Protein AF-0000000072801717 (afdb_homodimer)

Foldseek 3Di:
DDPVVVVVVVVVVCCVVCVVVVVVVVVVVVVCVVCVVVVVLVQLLQAPFDQPDPPRPDGHCVLVVVCVPDPLLVVQAVLLVVLLVVLLVVLLVVLQVVLLCLQPDDDDQSVVVLCVLQVCVVPDLLVVLVVLLVVCVVVVNAAASVSLSVLLSSVLNNQLNVQQNVLSNPDDCVQLVVCVVVPDDPVRSCVPPVCLSSVLSSLVSSLSSSLCSSQDDNNNVRRRHPPRHHLNRVLVVCVVPPDTSSSSVSVVVSVVVSVVVSVVSVVVSVVSVVVSVD/DDPVVVVVVVVVVCCVVCVVVVVVVVVVVVVCVVCVVVVVLLQLLQAPFDQPDPPRPDGHCVLVVVCVPDPLLVVQAVLLVVLLVLLLVVLLVVLQVVLLCLQPDDDDQSVVVLCVLQVCVVPDLLVVLVVLLVVCVVVVNAAASVSLSVLLSSVLNNQLNVQQNVLSNPDDCVQLVVCVVVPDDDVRSCVPPVCLSSVLSSLVSSLSSSLCSSQDDNNCVRRRHPPRHHLNRVLVVCVVPPDTSSSSVSVVVSVVVSVVVSVVSVVVSVVSVVVSVD

Sequence (556 aa):
MSALGSAFGWLERFCHNYGPKIGRSTIVIVLLALWLPIVLVVVMSFAADGVLSFPPDNLTLEWYFVFLENDAAISSVFTTMKVSLVATPITVALATMLSYGVSRYDFRGKSAIQGLVTLPIIVPLIVVGVALALFFGMINVGGGFWSVVAAHVVRTIPFAALIILPTFMTFDRSLEEASKDLGANELETFWNVTLPNIMPAIVAGGILAFTVSFNEFIYTYFVRGTGMETMPIYLWSRIQHNVTPEVNVLSVVFLVVAILLVLVAVLLTNISRLTMRSMSALGSAFGWLERFCHNYGPKIGRSTIVIVLLALWLPIVLVVVMSFAADGVLSFPPDNLTLEWYFVFLENDAAISSVFTTMKVSLVATPITVALATMLSYGVSRYDFRGKSAIQGLVTLPIIVPLIVVGVALALFFGMINVGGGFWSVVAAHVVRTIPFAALIILPTFMTFDRSLEEASKDLGANELETFWNVTLPNIMPAIVAGGILAFTVSFNEFIYTYFVRGTGMETMPIYLWSRIQHNVTPEVNVLSVVFLVVAILLVLVAVLLTNISRLTMRS

Solvent-accessible surface area (backbone atoms only — not comparable to full-atom values): 27837 Å² total; per-residue (Å²): 136,54,74,70,52,53,55,52,43,52,52,31,52,49,37,50,77,28,36,67,56,48,15,51,49,41,41,52,50,50,49,43,62,63,42,46,28,52,49,48,34,54,58,43,30,26,22,63,56,52,75,57,52,70,74,54,88,40,80,39,62,62,42,54,52,51,48,75,70,27,64,68,60,52,48,9,49,51,45,28,50,50,42,19,63,54,23,22,60,53,23,41,52,51,23,47,43,29,23,48,30,54,55,68,46,87,55,97,49,52,69,55,52,54,47,62,51,45,47,61,75,63,46,40,55,65,45,50,16,53,11,44,33,35,44,32,50,57,72,67,49,67,47,27,74,64,44,28,28,50,46,38,25,56,65,23,26,35,58,18,28,65,44,33,28,57,52,49,63,66,50,69,60,64,58,46,50,50,36,39,71,74,65,42,50,63,39,53,26,37,65,69,46,48,45,64,70,44,38,68,35,49,52,52,14,29,51,52,19,26,53,52,37,56,51,50,40,60,49,40,69,50,27,16,48,86,91,56,43,33,42,59,50,46,54,50,52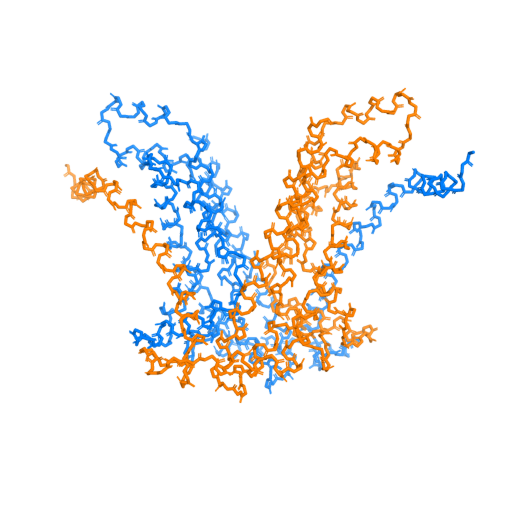,34,63,75,74,55,77,45,34,43,56,31,31,52,36,45,51,52,39,50,52,42,51,51,52,52,51,51,52,49,50,54,47,54,49,46,54,57,55,65,76,99,136,55,74,70,52,52,54,50,44,52,51,29,53,50,36,49,76,29,37,68,56,48,16,51,49,42,42,51,51,52,49,43,63,62,42,45,27,51,50,48,36,52,58,42,30,27,21,63,57,53,75,59,52,71,74,55,87,41,79,39,62,62,44,54,53,51,48,76,70,29,63,67,61,53,47,10,49,52,44,29,50,51,43,21,64,55,20,22,60,54,22,41,52,50,24,48,43,28,24,48,30,54,57,69,47,89,55,97,52,50,69,54,50,56,47,62,51,44,47,62,76,63,47,40,55,64,44,50,17,53,12,45,35,34,44,32,49,56,71,68,48,68,50,28,73,64,44,31,28,50,47,39,25,54,66,24,27,35,58,17,28,65,44,33,28,58,52,48,63,67,49,70,59,63,59,45,49,50,36,40,72,75,66,40,51,62,40,55,26,36,63,71,47,49,44,64,72,44,39,68,37,47,50,54,14,30,50,53,20,26,54,53,38,57,52,50,41,59,50,41,69,49,27,17,46,85,89,56,43,36,42,59,50,46,54,49,51,35,63,75,74,54,76,46,34,43,58,30,31,52,35,44,51,53,41,52,53,43,52,51,51,52,50,52,52,48,52,54,47,54,49,45,53,56,57,65,78,99

Nearest PDB structures (foldseek):
  8y5f-assembly1_C  TM=9.136E-01  e=8.996E-13  Escherichia coli
  7cad-assembly1_B  TM=8.361E-01  e=2.918E-09  Mycolicibacterium smegmatis MC2 155
  8ja7-assembly1_B  TM=8.325E-01  e=5.519E-08  Mycobacterium tuberculosis H37Rv
  8hpn-assembly1_B  TM=7.773E-01  e=2.771E-08  Mycolicibacterium smegmatis MC2 155
  8zx1-assembly1_B  TM=7.682E-01  e=9.578E-08  Escherichia coli

Secondary structure (DSSP, 8-state):
--HHHHHHHHHHHHHHHHHHHHHHHHHHHHHHHHHHHHHHHHHHTTBSS-SS-SS-SSB-SHHHHHHHT-HHHHHHHHHHHHHHHHHHHHHHHHHHHHHHHHHHS--TTHHHHHHHHHGGGTS-HHHHHHHHHHHHHHTTPPSSHHHHHHHHHHHHHHHHHHHHHHHHHHS-HHHHHHHHHTT--HHHHIIIIIHHHHHHHHHHHHHHHHHHHHT--HHHHHHS-SS---HHHHHHHHHHH---THHHHHHHHHHHHHHHHHHHHHHHHHHHHHHH--/--HHHHHHHHHHHHHHHHHHHHHHHHHHHHHHHHHHHHHHHHHHTTBSS-SS-SS-SSB-SHHHHHHHT-HHHHHHHHHHHHHHHHHHHHHHHHHHHHHHHHHH---TTHHHHHHHHHGGGTS-HHHHHHHHHHHHHHTTPPSSHHHHHHHHHHHHHHHHHHHHHHHHHHS-HHHHHHHHHTT--HHHHIIIIIHHHHHHHHHHHHHHHHHHHHT--HHHHHHS-SS---HHHHHHHHHHH---THHHHHHHHHHHHHHHHHHHHHHHHHHHHHHH--

Organism: NCBI:txid2691917

Structure (mmCIF, N/CA/C/O backbone):
data_AF-0000000072801717-model_v1
#
loop_
_entity.id
_entity.type
_entity.pdbx_description
1 polymer 'ABC transporter permease subunit'
#
loop_
_atom_site.group_PDB
_atom_site.id
_atom_site.type_symbol
_atom_site.label_atom_id
_atom_site.label_alt_id
_atom_site.label_comp_id
_atom_site.label_asym_id
_atom_site.label_entity_id
_atom_site.label_seq_id
_atom_site.pdbx_PDB_ins_code
_atom_site.Cartn_x
_atom_site.Cartn_y
_atom_site.Cartn_z
_atom_site.occupancy
_atom_site.B_iso_or_equiv
_atom_site.auth_seq_id
_atom_site.auth_comp_id
_atom_site.auth_asym_id
_atom_site.auth_atom_id
_atom_site.pdbx_PDB_model_num
ATOM 1 N N . MET A 1 1 ? -46.812 15.188 7.238 1 34.12 1 MET A N 1
ATOM 2 C CA . MET A 1 1 ? -45.719 14.766 8.094 1 34.12 1 MET A CA 1
ATOM 3 C C . MET A 1 1 ? -45.156 13.414 7.641 1 34.12 1 MET A C 1
ATOM 5 O O . MET A 1 1 ? -45.781 12.375 7.906 1 34.12 1 MET A O 1
ATOM 9 N N . SER A 1 2 ? -44.469 13.289 6.484 1 40.69 2 SER A N 1
ATOM 10 C CA . SER A 1 2 ? -44.375 12.219 5.496 1 40.69 2 SER A CA 1
ATOM 11 C C . SER A 1 2 ? -43.656 11.008 6.055 1 40.69 2 SER A C 1
ATOM 13 O O . SER A 1 2 ? -42.906 11.117 7.031 1 40.69 2 SER A O 1
ATOM 15 N N . ALA A 1 3 ? -44.062 9.852 5.645 1 46.34 3 ALA A N 1
ATOM 16 C CA . ALA A 1 3 ? -43.5 8.516 5.883 1 46.34 3 ALA A CA 1
ATOM 17 C C . ALA A 1 3 ? -42 8.547 5.977 1 46.34 3 ALA A C 1
ATOM 19 O O . ALA A 1 3 ? -41.375 7.754 6.703 1 46.34 3 ALA A O 1
ATOM 20 N N . LEU A 1 4 ? -41.312 9.305 5.184 1 44.62 4 LEU A N 1
ATOM 21 C CA . LEU A 1 4 ? -39.875 9.523 5.242 1 44.62 4 LEU A CA 1
ATOM 22 C C . LEU A 1 4 ? -39.469 10.141 6.578 1 44.62 4 LEU A C 1
ATOM 24 O O . LEU A 1 4 ? -38.375 9.898 7.07 1 44.62 4 LEU A O 1
ATOM 28 N N . GLY A 1 5 ? -40.375 10.852 7.152 1 45.59 5 GLY A N 1
ATOM 29 C CA . GLY A 1 5 ? -40.219 11.461 8.469 1 45.59 5 GLY A CA 1
ATOM 30 C C . GLY A 1 5 ? -40.125 10.438 9.586 1 45.59 5 GLY A C 1
ATOM 31 O O . GLY A 1 5 ? -39.312 10.602 10.516 1 45.59 5 GLY A O 1
ATOM 32 N N . SER A 1 6 ? -41 9.477 9.531 1 50.31 6 SER A N 1
ATOM 33 C CA . SER A 1 6 ? -41.062 8.461 10.578 1 50.31 6 SER A CA 1
ATOM 34 C C . SER A 1 6 ? -39.812 7.574 10.547 1 50.31 6 SER A C 1
ATOM 36 O O . SER A 1 6 ? -39.281 7.18 11.594 1 50.31 6 SER A O 1
ATOM 38 N N . ALA A 1 7 ? -39.406 7.184 9.344 1 48.84 7 ALA A N 1
ATOM 39 C CA . ALA A 1 7 ? -38.25 6.324 9.211 1 48.84 7 ALA A CA 1
ATOM 40 C C . ALA A 1 7 ? -37 7.02 9.742 1 48.84 7 ALA A C 1
ATOM 42 O O . ALA A 1 7 ? -36.156 6.395 10.398 1 48.84 7 ALA A O 1
ATOM 43 N N . PHE A 1 8 ? -36.906 8.289 9.391 1 50.28 8 PHE A N 1
ATOM 44 C CA . PHE A 1 8 ? -35.812 9.07 9.961 1 50.28 8 PHE A CA 1
ATOM 45 C C . PHE A 1 8 ? -35.969 9.188 11.477 1 50.28 8 PHE A C 1
ATOM 47 O O . PHE A 1 8 ? -34.969 9.25 12.195 1 50.28 8 PHE A O 1
ATOM 54 N N . GLY A 1 9 ? -37.25 9.219 11.875 1 49.41 9 GLY A N 1
ATOM 55 C CA . GLY A 1 9 ? -37.469 9.258 13.305 1 49.41 9 GLY A CA 1
ATOM 56 C C . GLY A 1 9 ? -37 8.008 14.023 1 49.41 9 GLY A C 1
ATOM 57 O O . GLY A 1 9 ? -36.406 8.102 15.102 1 49.41 9 GLY A O 1
ATOM 58 N N . TRP A 1 10 ? -37.375 6.84 13.477 1 49 10 TRP A N 1
ATOM 59 C CA . TRP A 1 10 ? -36.906 5.586 14.055 1 49 10 TRP A CA 1
ATOM 60 C C . TRP A 1 10 ? -35.375 5.5 14 1 49 10 TRP A C 1
ATOM 62 O O . TRP A 1 10 ? -34.75 5.062 14.961 1 49 10 TRP A O 1
ATOM 72 N N . LEU A 1 11 ? -34.844 5.801 12.922 1 51.5 11 LEU A N 1
ATOM 73 C CA . LEU A 1 11 ? -33.375 5.828 12.812 1 51.5 11 LEU A CA 1
ATOM 74 C C . LEU A 1 11 ? -32.781 6.816 13.805 1 51.5 11 LEU A C 1
ATOM 76 O O . LEU A 1 11 ? -31.734 6.551 14.383 1 51.5 11 LEU A O 1
ATOM 80 N N . GLU A 1 12 ? -33.562 7.863 13.93 1 50.06 12 GLU A N 1
ATOM 81 C CA . GLU A 1 12 ? -33.156 8.867 14.914 1 50.06 12 GLU A CA 1
ATOM 82 C C . GLU A 1 12 ? -33.156 8.289 16.328 1 50.06 12 GLU A C 1
ATOM 84 O O . GLU A 1 12 ? -32.219 8.523 17.094 1 50.06 12 GLU A O 1
ATOM 89 N N . ARG A 1 13 ? -34.312 7.777 16.766 1 51.09 13 ARG A N 1
ATOM 90 C CA . ARG A 1 13 ? -34.375 7.172 18.094 1 51.09 13 ARG A CA 1
ATOM 91 C C . ARG A 1 13 ? -33.344 6.082 18.25 1 51.09 13 ARG A C 1
ATOM 93 O O . ARG A 1 13 ? -32.75 5.93 19.328 1 51.09 13 ARG A O 1
ATOM 100 N N . PHE A 1 14 ? -33.219 5.27 17.281 1 47.91 14 PHE A N 1
ATOM 101 C CA . PHE A 1 14 ? -32.219 4.207 17.328 1 47.91 14 PHE A CA 1
ATOM 102 C C . PHE A 1 14 ? -30.812 4.789 17.453 1 47.91 14 PHE A C 1
ATOM 104 O O . PHE A 1 14 ? -30 4.297 18.234 1 47.91 14 PHE A O 1
ATOM 111 N N . CYS A 1 15 ? -30.516 5.789 16.719 1 51.66 15 CYS A N 1
ATOM 112 C CA . CYS A 1 15 ? -29.219 6.461 16.766 1 51.66 15 CYS A CA 1
ATOM 113 C C . CYS A 1 15 ? -29.047 7.238 18.062 1 51.66 15 CYS A C 1
ATOM 115 O O . CYS A 1 15 ? -27.953 7.293 18.609 1 51.66 15 CYS A O 1
ATOM 117 N N . HIS A 1 16 ? -30.141 7.898 18.547 1 50.97 16 HIS A N 1
ATOM 118 C CA . HIS A 1 16 ? -30.109 8.625 19.812 1 50.97 16 HIS A CA 1
ATOM 119 C C . HIS A 1 16 ? -29.75 7.707 20.969 1 50.97 16 HIS A C 1
ATOM 121 O O . HIS A 1 16 ? -28.922 8.062 21.812 1 50.97 16 HIS A O 1
ATOM 127 N N . ASN A 1 17 ? -30.547 6.719 21.141 1 52.59 17 ASN A N 1
ATOM 128 C CA . ASN A 1 17 ? -30.375 5.844 22.297 1 52.59 17 ASN A CA 1
ATOM 129 C C . ASN A 1 17 ? -29.219 4.875 22.094 1 52.59 17 ASN A C 1
ATOM 131 O O . ASN A 1 17 ? -28.609 4.426 23.062 1 52.59 17 ASN A O 1
ATOM 135 N N . TYR A 1 18 ? -28.859 4.789 20.812 1 58.31 18 TYR A N 1
ATOM 136 C CA . TYR A 1 18 ? -27.953 3.662 20.609 1 58.31 18 TYR A CA 1
ATOM 137 C C . TYR A 1 18 ? -26.625 4.125 20.016 1 58.31 18 TYR A C 1
ATOM 139 O O . TYR A 1 18 ? -25.781 3.305 19.641 1 58.31 18 TYR A O 1
ATOM 147 N N . GLY A 1 19 ? -26.547 5.469 19.953 1 60.59 19 GLY A N 1
ATOM 148 C CA . GLY A 1 19 ? -25.328 6.055 19.422 1 60.59 19 GLY A CA 1
ATOM 149 C C . GLY A 1 19 ? -24.062 5.492 20.047 1 60.59 19 GLY A C 1
ATOM 150 O O . GLY A 1 19 ? -23.219 4.922 19.359 1 60.59 19 GLY A O 1
ATOM 151 N N . PRO A 1 20 ? -24.12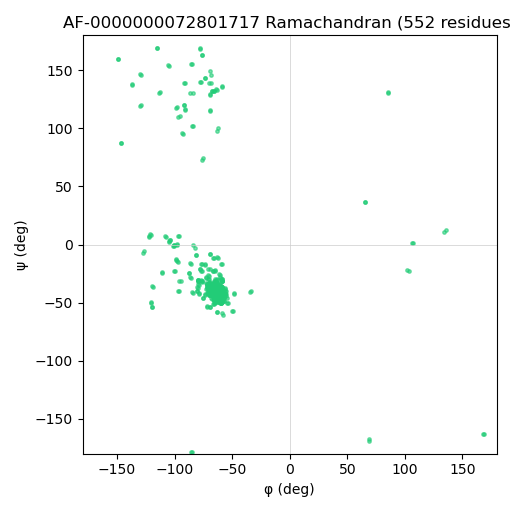5 5.672 21.359 1 65.75 20 PRO A N 1
ATOM 152 C CA . PRO A 1 20 ? -22.938 5.129 22.031 1 65.75 20 PRO A CA 1
ATOM 153 C C . PRO A 1 20 ? -22.781 3.627 21.812 1 65.75 20 PRO A C 1
ATOM 155 O O . PRO A 1 20 ? -21.656 3.133 21.688 1 65.75 20 PRO A O 1
ATOM 158 N N . LYS A 1 21 ? -23.938 2.992 21.875 1 73.25 21 LYS A N 1
ATOM 159 C CA . LYS A 1 21 ? -23.875 1.547 21.688 1 73.25 21 LYS A CA 1
ATOM 160 C C . LYS A 1 21 ? -23.422 1.198 20.266 1 73.25 21 LYS A C 1
ATOM 162 O O . LYS A 1 21 ? -22.656 0.251 20.062 1 73.25 21 LYS A O 1
ATOM 167 N N . ILE A 1 22 ? -23.812 2.031 19.359 1 76.25 22 ILE A N 1
ATOM 168 C CA . ILE A 1 22 ? -23.453 1.798 17.969 1 76.25 22 ILE A CA 1
ATOM 169 C C . ILE A 1 22 ? -21.953 2.076 17.781 1 76.25 22 ILE A C 1
ATOM 171 O O . ILE A 1 22 ? -21.266 1.313 17.109 1 76.25 22 ILE A O 1
ATOM 175 N N . GLY A 1 23 ? -21.531 3.117 18.406 1 75.12 23 GLY A N 1
ATOM 176 C CA . GLY A 1 23 ? -20.109 3.426 18.344 1 75.12 23 GLY A CA 1
ATOM 177 C C . GLY A 1 23 ? -19.25 2.344 18.953 1 75.12 23 GLY A C 1
ATOM 178 O O . GLY A 1 23 ? -18.25 1.922 18.344 1 75.12 23 GLY A O 1
ATOM 179 N N . ARG A 1 24 ? -19.656 1.951 20.062 1 80.5 24 ARG A N 1
ATOM 180 C CA . ARG A 1 24 ? -18.891 0.917 20.766 1 80.5 24 ARG A CA 1
ATOM 181 C C . ARG A 1 24 ? -18.938 -0.398 19.984 1 80.5 24 ARG A C 1
ATOM 183 O O . ARG A 1 24 ? -17.922 -1.089 19.875 1 80.5 24 ARG A O 1
ATOM 190 N N . SER A 1 25 ? -20.062 -0.687 19.484 1 86.88 25 SER A N 1
ATOM 191 C CA . SER A 1 25 ? -20.203 -1.924 18.719 1 86.88 25 SER A CA 1
ATOM 192 C C . SER A 1 25 ? -19.344 -1.894 17.469 1 86.88 25 SER A C 1
ATOM 194 O O . SER A 1 25 ? -18.734 -2.9 17.094 1 86.88 25 SER A O 1
ATOM 196 N N . THR A 1 26 ? -19.297 -0.74 16.859 1 89.5 26 THR A N 1
ATOM 197 C CA . THR A 1 26 ? -18.5 -0.612 15.648 1 89.5 26 THR A CA 1
ATOM 198 C C . THR A 1 26 ? -17.016 -0.763 15.945 1 89.5 26 THR A C 1
ATOM 200 O O . THR A 1 26 ? -16.281 -1.417 15.203 1 89.5 26 THR A O 1
ATOM 203 N N . ILE A 1 27 ? -16.641 -0.243 17.016 1 87.88 27 ILE A N 1
ATOM 204 C CA . ILE A 1 27 ? -15.242 -0.347 17.422 1 87.88 27 ILE A CA 1
ATOM 205 C C . ILE A 1 27 ? -14.883 -1.812 17.656 1 87.88 27 ILE A C 1
ATOM 207 O O . ILE A 1 27 ? -13.859 -2.289 17.156 1 87.88 27 ILE A O 1
ATOM 211 N N . VAL A 1 28 ? -15.719 -2.479 18.312 1 89.81 28 VAL A N 1
ATOM 212 C CA . VAL A 1 28 ? -15.469 -3.881 18.625 1 89.81 28 VAL A CA 1
ATOM 213 C C . VAL A 1 28 ? -15.445 -4.703 17.344 1 89.81 28 VAL A C 1
ATOM 215 O O . VAL A 1 28 ? -14.547 -5.52 17.125 1 89.81 28 VAL A O 1
ATOM 218 N N . ILE A 1 29 ? -16.344 -4.449 16.484 1 92.62 29 ILE A N 1
ATOM 219 C CA . ILE A 1 29 ? -16.453 -5.199 15.234 1 92.62 29 ILE A CA 1
ATOM 220 C C . ILE A 1 29 ? -15.227 -4.945 14.367 1 92.62 29 ILE A C 1
ATOM 222 O O . ILE A 1 29 ? -14.648 -5.883 13.82 1 92.62 29 ILE A O 1
ATOM 226 N N . VAL A 1 30 ? -14.844 -3.719 14.281 1 92.31 30 VAL A N 1
ATOM 227 C CA . VAL A 1 30 ? -13.695 -3.352 13.453 1 92.31 30 VAL A CA 1
ATOM 228 C C . VAL A 1 30 ? -12.422 -3.957 14.039 1 92.31 30 VAL A C 1
ATOM 230 O O . VAL A 1 30 ? -11.617 -4.535 13.312 1 92.31 30 VAL A O 1
ATOM 233 N N . LEU A 1 31 ? -12.297 -3.893 15.336 1 91.56 31 LEU A N 1
ATOM 234 C CA . LEU A 1 31 ? -11.102 -4.441 15.977 1 91.56 31 LEU A CA 1
ATOM 235 C C . LEU A 1 31 ? -11.062 -5.957 15.836 1 91.56 31 LEU A C 1
ATOM 237 O O . LEU A 1 31 ? -10 -6.531 15.594 1 91.56 31 LEU A O 1
ATOM 241 N N . LEU A 1 32 ? -12.172 -6.582 15.961 1 93.81 32 LEU A N 1
ATOM 242 C CA . LEU A 1 32 ? -12.227 -8.031 15.773 1 93.81 32 LEU A CA 1
ATOM 243 C C . LEU A 1 32 ? -11.891 -8.406 14.336 1 93.81 32 LEU A C 1
ATOM 245 O O . LEU A 1 32 ? -11.133 -9.344 14.094 1 93.81 32 LEU A O 1
ATOM 249 N N . ALA A 1 33 ? -12.461 -7.672 13.445 1 92.88 33 ALA A N 1
ATOM 250 C CA . ALA A 1 33 ? -12.211 -7.945 12.031 1 92.88 33 ALA A CA 1
ATOM 251 C C . ALA A 1 33 ? -10.734 -7.777 11.688 1 92.88 33 ALA A C 1
ATOM 253 O O . ALA A 1 33 ? -10.188 -8.531 10.883 1 92.88 33 ALA A O 1
ATOM 254 N N . LEU A 1 34 ? -10.078 -6.844 12.289 1 92.56 34 LEU A N 1
ATOM 255 C CA . LEU A 1 34 ? -8.695 -6.516 11.977 1 92.56 34 LEU A CA 1
ATOM 256 C C . LEU A 1 34 ? -7.738 -7.492 12.656 1 92.56 34 LEU A C 1
ATOM 258 O O . LEU A 1 34 ? -6.727 -7.891 12.07 1 92.56 34 LEU A O 1
ATOM 262 N N . TRP A 1 35 ? -8.07 -7.941 13.898 1 94.56 35 TRP A N 1
ATOM 263 C CA . TRP A 1 35 ? -7.059 -8.617 14.703 1 94.56 35 TRP A CA 1
ATOM 264 C C . TRP A 1 35 ? -7.391 -10.094 14.867 1 94.56 35 TRP A C 1
ATOM 266 O O . TRP A 1 35 ? -6.508 -10.906 15.133 1 94.56 35 TRP A O 1
ATOM 276 N N . LEU A 1 36 ? -8.602 -10.445 14.742 1 94.81 36 LEU A N 1
ATOM 277 C CA . LEU A 1 36 ? -8.992 -11.828 14.977 1 94.81 36 LEU A CA 1
ATOM 278 C C . LEU A 1 36 ? -8.266 -12.773 14.023 1 94.81 36 LEU A C 1
ATOM 280 O O . LEU A 1 36 ? -7.707 -13.789 14.445 1 94.81 36 LEU A O 1
ATOM 284 N N . PRO A 1 37 ? -8.289 -12.43 12.727 1 94.31 37 PRO A N 1
ATOM 285 C CA . PRO A 1 37 ? -7.551 -13.32 11.812 1 94.31 37 PRO A CA 1
ATOM 286 C C . PRO A 1 37 ? -6.074 -13.438 12.18 1 94.31 37 PRO A C 1
ATOM 288 O O . PRO A 1 37 ? -5.488 -14.516 12.047 1 94.31 37 PRO A O 1
ATOM 291 N N . ILE A 1 38 ? -5.492 -12.391 12.586 1 94 38 ILE A N 1
ATOM 292 C CA . ILE A 1 38 ? -4.074 -12.367 12.93 1 94 38 ILE A CA 1
ATOM 293 C C . ILE A 1 38 ? -3.83 -13.25 14.148 1 94 38 ILE A C 1
ATOM 295 O O . ILE A 1 38 ? -2.873 -14.031 14.18 1 94 38 ILE A O 1
ATOM 299 N N . VAL A 1 39 ? -4.703 -13.133 15.133 1 94.19 39 VAL A N 1
ATOM 300 C CA . VAL A 1 39 ? -4.605 -13.969 16.328 1 94.19 39 VAL A CA 1
ATOM 301 C C . VAL A 1 39 ? -4.723 -15.445 15.938 1 94.19 39 VAL A C 1
ATOM 303 O O . VAL A 1 39 ? -4.023 -16.297 16.5 1 94.19 39 VAL A O 1
ATOM 306 N N . LEU A 1 40 ? -5.559 -15.703 15.039 1 92.69 40 LEU A N 1
ATOM 307 C CA . LEU A 1 40 ? -5.762 -17.078 14.594 1 92.69 40 LEU A CA 1
ATOM 308 C C . LEU A 1 40 ? -4.484 -17.656 14 1 92.69 40 LEU A C 1
ATOM 310 O O . LEU A 1 40 ? -4.137 -18.797 14.258 1 92.69 40 LEU A O 1
ATOM 314 N N . VAL A 1 41 ? -3.818 -16.844 13.156 1 92.5 41 VAL A N 1
ATOM 315 C CA . VAL A 1 41 ? -2.59 -17.344 12.539 1 92.5 41 VAL A CA 1
ATOM 316 C C . VAL A 1 41 ? -1.53 -17.562 13.617 1 92.5 41 VAL A C 1
ATOM 318 O O . VAL A 1 41 ? -0.736 -18.5 13.531 1 92.5 41 VAL A O 1
ATOM 321 N N . VAL A 1 42 ? -1.505 -16.766 14.648 1 94.19 42 VAL A N 1
ATOM 322 C CA . VAL A 1 42 ? -0.574 -16.922 15.766 1 94.19 42 VAL A CA 1
ATOM 323 C C . VAL A 1 42 ? -0.875 -18.219 16.516 1 94.19 42 VAL A C 1
ATOM 325 O O . VAL A 1 42 ? 0.034 -19.016 16.797 1 94.19 42 VAL A O 1
ATOM 328 N N . VAL A 1 43 ? -2.109 -18.469 16.766 1 93.31 43 VAL A N 1
ATOM 329 C CA . VAL A 1 43 ? -2.514 -19.688 17.453 1 93.31 43 VAL A CA 1
ATOM 330 C C . VAL A 1 43 ? -2.18 -20.906 16.594 1 93.31 43 VAL A C 1
ATOM 332 O O . VAL A 1 43 ? -1.654 -21.906 17.094 1 93.31 43 VAL A O 1
ATOM 335 N N . MET A 1 44 ? -2.4 -20.812 15.328 1 93.06 44 MET A N 1
ATOM 336 C CA . MET A 1 44 ? -2.195 -21.938 14.422 1 93.06 44 MET A CA 1
ATOM 337 C C . MET A 1 44 ? -0.709 -22.203 14.203 1 93.06 44 MET A C 1
ATOM 339 O O . MET A 1 44 ? -0.328 -23.25 13.688 1 93.06 44 MET A O 1
ATOM 343 N N . SER A 1 45 ? 0.146 -21.203 14.531 1 94 45 SER A N 1
ATOM 344 C CA . SER A 1 45 ? 1.583 -21.422 14.422 1 94 45 SER A CA 1
ATOM 345 C C . SER A 1 45 ? 2.059 -22.484 15.414 1 94 45 SER A C 1
ATOM 347 O O . SER A 1 45 ? 3.172 -23 15.289 1 94 45 SER A O 1
ATOM 349 N N . PHE A 1 46 ? 1.192 -22.844 16.344 1 94.12 46 PHE A N 1
ATOM 350 C CA . PHE A 1 46 ? 1.521 -23.875 17.328 1 94.12 46 PHE A CA 1
ATOM 351 C C . PHE A 1 46 ? 0.828 -25.188 16.984 1 94.12 46 PHE A C 1
ATOM 353 O O . PHE A 1 46 ? 0.917 -26.156 17.734 1 94.12 46 PHE A O 1
ATOM 360 N N . ALA A 1 47 ? 0.153 -25.203 15.875 1 91 47 ALA A N 1
ATOM 361 C CA . ALA A 1 47 ? -0.565 -26.406 15.477 1 91 47 ALA A CA 1
ATOM 362 C C . ALA A 1 47 ? 0.392 -27.453 14.898 1 91 47 ALA A C 1
ATOM 364 O O . ALA A 1 47 ? 1.296 -27.125 14.133 1 91 47 ALA A O 1
ATOM 365 N N . ALA A 1 48 ? 0.171 -28.75 15.242 1 87.12 48 ALA A N 1
ATOM 366 C CA . ALA A 1 48 ? 1.037 -29.828 14.789 1 87.12 48 ALA A CA 1
ATOM 367 C C . ALA A 1 48 ? 0.72 -30.219 13.352 1 87.12 48 ALA A C 1
ATOM 369 O O . ALA A 1 48 ? 1.626 -30.5 12.562 1 87.12 48 ALA A O 1
ATOM 370 N N . ASP A 1 49 ? -0.587 -30.266 13.133 1 81.19 49 ASP A N 1
ATOM 371 C CA . ASP A 1 49 ? -0.989 -30.672 11.797 1 81.19 49 ASP A CA 1
ATOM 372 C C . ASP A 1 49 ? -1.997 -29.703 11.195 1 81.19 49 ASP A C 1
ATOM 374 O O . ASP A 1 49 ? -2.705 -29 11.93 1 81.19 49 ASP A O 1
ATOM 378 N N . GLY A 1 50 ? -1.908 -29.562 10.008 1 72.62 50 GLY A N 1
ATOM 379 C CA . GLY A 1 50 ? -2.924 -28.797 9.289 1 72.62 50 GLY A CA 1
ATOM 380 C C . GLY A 1 50 ? -2.666 -27.312 9.289 1 72.62 50 GLY A C 1
ATOM 381 O O . GLY A 1 50 ? -2.277 -26.734 10.305 1 72.62 50 GLY A O 1
ATOM 382 N N . VAL A 1 51 ? -2.732 -26.719 8.133 1 66.38 51 VAL A N 1
ATOM 383 C CA . VAL A 1 51 ? -2.561 -25.266 7.977 1 66.38 51 VAL A CA 1
ATOM 384 C C . VAL A 1 51 ? -3.898 -24.562 8.188 1 66.38 51 VAL A C 1
ATOM 386 O O . VAL A 1 51 ? -3.951 -23.484 8.781 1 66.38 51 VAL A O 1
ATOM 389 N N . LEU A 1 52 ? -4.934 -25.328 7.875 1 68.81 52 LEU A N 1
ATOM 390 C CA . LEU A 1 52 ? -6.23 -24.656 7.805 1 68.81 52 LEU A CA 1
ATOM 391 C C . LEU A 1 52 ? -7.215 -25.281 8.789 1 68.81 52 LEU A C 1
ATOM 393 O O . LEU A 1 52 ? -8.383 -24.891 8.836 1 68.81 52 LEU A O 1
ATOM 397 N N . SER A 1 53 ? -6.758 -26.141 9.641 1 70.62 53 SER A N 1
ATOM 398 C CA . SER A 1 53 ? -7.703 -26.812 10.523 1 70.62 53 SER A CA 1
ATOM 399 C C . SER A 1 53 ? -7.777 -26.125 11.875 1 70.62 53 SER A C 1
ATOM 401 O O . SER A 1 53 ? -6.758 -25.922 12.539 1 70.62 53 SER A O 1
ATOM 403 N N . PHE A 1 54 ? -8.859 -25.531 12.055 1 76.5 54 PHE A N 1
ATOM 404 C CA . PHE A 1 54 ? -9.062 -24.938 13.367 1 76.5 54 PHE A CA 1
ATOM 405 C C . PHE A 1 54 ? -10.188 -25.656 14.117 1 76.5 54 PHE A C 1
ATOM 407 O O . PHE A 1 54 ? -11.227 -25.953 13.539 1 76.5 54 PHE A O 1
ATOM 414 N N . PRO A 1 55 ? -10 -26.047 15.375 1 79.56 55 PRO A N 1
ATOM 415 C CA . PRO A 1 55 ? -8.852 -25.828 16.266 1 79.56 55 PRO A CA 1
ATOM 416 C C . PRO A 1 55 ? -7.758 -26.875 16.078 1 79.56 55 PRO A C 1
ATOM 418 O O . PRO A 1 55 ? -8.016 -27.953 15.531 1 79.56 55 PRO A O 1
ATOM 421 N N . PRO A 1 56 ? -6.598 -26.391 16.453 1 82.81 56 PRO A N 1
ATOM 422 C CA . PRO A 1 56 ? -5.527 -27.391 16.328 1 82.81 56 PRO A CA 1
ATOM 423 C C . PRO A 1 56 ? -5.734 -28.594 17.25 1 82.81 56 PRO A C 1
ATOM 425 O O . PRO A 1 56 ? -6.172 -28.438 18.391 1 82.81 56 PRO A O 1
ATOM 428 N N . ASP A 1 57 ? -5.562 -29.719 16.703 1 82.25 57 ASP A N 1
ATOM 429 C CA . ASP A 1 57 ? -5.715 -30.938 17.484 1 82.25 57 ASP A CA 1
ATOM 430 C C . ASP A 1 57 ? -4.613 -31.078 18.531 1 82.25 57 ASP A C 1
ATOM 432 O O . ASP A 1 57 ? -4.871 -31.484 19.656 1 82.25 57 ASP A O 1
ATOM 436 N N . ASN A 1 58 ? -3.398 -30.734 18.125 1 88.38 58 ASN A N 1
ATOM 437 C CA . ASN A 1 58 ? -2.223 -30.797 18.984 1 88.38 58 ASN A CA 1
ATOM 438 C C . ASN A 1 58 ? -1.346 -29.562 18.828 1 88.38 58 ASN A C 1
ATOM 440 O O . ASN A 1 58 ? -1.237 -29 17.734 1 88.38 58 ASN A O 1
ATOM 444 N N . LEU A 1 59 ? -0.958 -29.188 19.953 1 91.5 59 LEU A N 1
ATOM 445 C CA . LEU A 1 59 ? -0.023 -28.078 19.969 1 91.5 59 LEU A CA 1
ATOM 446 C C . LEU A 1 59 ? 1.419 -28.562 19.938 1 91.5 59 LEU A C 1
ATOM 448 O O . LEU A 1 59 ? 1.729 -29.625 20.484 1 91.5 59 LEU A O 1
ATOM 452 N N . THR A 1 60 ? 2.229 -27.891 19.188 1 93.12 60 THR A N 1
ATOM 453 C CA . THR A 1 60 ? 3.629 -28.281 19.078 1 93.12 60 THR A CA 1
ATOM 454 C C . THR A 1 60 ? 4.516 -27.078 18.828 1 93.12 60 THR A C 1
ATOM 456 O O . THR A 1 60 ? 4.02 -26 18.453 1 93.12 60 THR A O 1
ATOM 459 N N . LEU A 1 61 ? 5.758 -27.25 19.125 1 94.62 61 LEU A N 1
ATOM 460 C CA . LEU A 1 61 ? 6.766 -26.266 18.766 1 94.62 61 LEU A CA 1
ATOM 461 C C . LEU A 1 61 ? 7.652 -26.781 17.625 1 94.62 61 LEU A C 1
ATOM 463 O O . LEU A 1 61 ? 8.609 -26.109 17.234 1 94.62 61 LEU A O 1
ATOM 467 N N . GLU A 1 62 ? 7.312 -27.875 17.094 1 94.12 62 GLU A N 1
ATOM 468 C CA . GLU A 1 62 ? 8.125 -28.547 16.078 1 94.12 62 GLU A CA 1
ATOM 469 C C . GLU A 1 62 ? 8.391 -27.641 14.891 1 94.12 62 GLU A C 1
ATOM 471 O O . GLU A 1 62 ? 9.516 -27.594 14.391 1 94.12 62 GLU A O 1
ATOM 476 N N . TRP A 1 63 ? 7.469 -26.922 14.492 1 94.44 63 TRP A N 1
ATOM 477 C CA . TRP A 1 63 ? 7.594 -26.125 13.266 1 94.44 63 TRP A CA 1
ATOM 478 C C . TRP A 1 63 ? 8.453 -24.891 13.5 1 94.44 63 TRP A C 1
ATOM 480 O O . TRP A 1 63 ? 8.984 -24.312 12.555 1 94.44 63 TRP A O 1
ATOM 490 N N . TYR A 1 64 ? 8.531 -24.484 14.734 1 95.81 64 TYR A N 1
ATOM 491 C CA . TYR A 1 64 ? 9.492 -23.438 15.047 1 95.81 64 TYR A CA 1
ATOM 492 C C . TYR A 1 64 ? 10.922 -23.938 14.914 1 95.81 64 TYR A C 1
ATOM 494 O O . TYR A 1 64 ? 11.805 -23.203 14.445 1 95.81 64 TYR A O 1
ATOM 502 N N . PHE A 1 65 ? 11.109 -25.156 15.258 1 95.94 65 PHE A N 1
ATOM 503 C CA . PHE A 1 65 ? 12.43 -25.75 15.117 1 95.94 65 PHE A CA 1
ATOM 504 C C . PHE A 1 65 ? 12.75 -26.016 13.648 1 95.94 65 PHE A C 1
ATOM 506 O O . PHE A 1 65 ? 13.891 -25.828 13.211 1 95.94 65 PHE A O 1
ATOM 513 N N . VAL A 1 66 ? 11.766 -26.422 12.945 1 94.88 66 VAL A N 1
ATOM 514 C CA . VAL A 1 66 ? 11.93 -26.609 11.508 1 94.88 66 VAL A CA 1
ATOM 515 C C . VAL A 1 66 ? 12.336 -25.297 10.859 1 94.88 66 VAL A C 1
ATOM 517 O O . VAL A 1 66 ? 13.227 -25.266 10 1 94.88 66 VAL A O 1
ATOM 520 N N . PHE A 1 67 ? 11.711 -24.234 11.25 1 94.94 67 PHE A N 1
ATOM 521 C CA . PHE A 1 67 ? 12.047 -22.922 10.727 1 94.94 67 PHE A CA 1
ATOM 522 C C . PHE A 1 67 ? 13.492 -22.562 11.047 1 94.94 67 PHE A C 1
ATOM 524 O O . PHE A 1 67 ? 14.219 -22.062 10.188 1 94.94 67 PHE A O 1
ATOM 531 N N . LEU A 1 68 ? 13.961 -22.859 12.297 1 96.25 68 LEU A N 1
ATOM 532 C CA . LEU A 1 68 ? 15.297 -22.484 12.742 1 96.25 68 LEU A CA 1
ATOM 533 C C . LEU A 1 68 ? 16.359 -23.25 11.961 1 96.25 68 LEU A C 1
ATOM 535 O O . LEU A 1 68 ? 17.5 -22.781 11.836 1 96.25 68 LEU A O 1
ATOM 539 N N . GLU A 1 69 ? 16 -24.375 11.406 1 96.56 69 GLU A N 1
ATOM 540 C CA . GLU A 1 69 ? 16.938 -25.188 10.633 1 96.56 69 GLU A CA 1
ATOM 541 C C . GLU A 1 69 ? 16.797 -24.938 9.133 1 96.56 69 GLU A C 1
ATOM 543 O O . GLU A 1 69 ? 17.516 -25.516 8.328 1 96.56 69 GLU A O 1
ATOM 548 N N . ASN A 1 70 ? 15.898 -24.078 8.828 1 96.31 70 ASN A N 1
ATOM 549 C CA . ASN A 1 70 ? 15.625 -23.75 7.434 1 96.31 70 ASN A CA 1
ATOM 550 C C . ASN A 1 70 ? 16.438 -22.547 6.973 1 96.31 70 ASN A C 1
ATOM 552 O O . ASN A 1 70 ? 16 -21.406 7.094 1 96.31 70 ASN A O 1
ATOM 556 N N . ASP A 1 71 ? 17.547 -22.844 6.371 1 96.44 71 ASP A N 1
ATOM 557 C CA . ASP A 1 71 ? 18.484 -21.797 5.977 1 96.44 71 ASP A CA 1
ATOM 558 C C . ASP A 1 71 ? 17.859 -20.844 4.969 1 96.44 71 ASP A C 1
ATOM 560 O O . ASP A 1 71 ? 18.125 -19.641 4.996 1 96.44 71 ASP A O 1
ATOM 564 N N . ALA A 1 72 ? 17.062 -21.375 4.152 1 95.75 72 ALA A N 1
ATOM 565 C CA . ALA A 1 72 ? 16.406 -20.547 3.141 1 95.75 72 ALA A CA 1
ATOM 566 C C . ALA A 1 72 ? 15.445 -19.547 3.787 1 95.75 72 ALA A C 1
ATOM 568 O O . ALA A 1 72 ? 15.391 -18.375 3.387 1 95.75 72 ALA A O 1
ATOM 569 N N . ALA A 1 73 ? 14.727 -20.016 4.762 1 95.94 73 ALA A N 1
ATOM 570 C CA . ALA A 1 73 ? 13.789 -19.156 5.477 1 95.94 73 ALA A CA 1
ATOM 571 C C . ALA A 1 73 ? 14.531 -18.047 6.238 1 95.94 73 ALA A C 1
ATOM 573 O O . ALA A 1 73 ? 14.164 -16.875 6.156 1 95.94 73 ALA A O 1
ATOM 574 N N . ILE A 1 74 ? 15.531 -18.438 6.891 1 96.56 74 ILE A N 1
ATOM 575 C CA . ILE A 1 74 ? 16.328 -17.484 7.668 1 96.56 74 ILE A CA 1
ATOM 576 C C . ILE A 1 74 ? 16.984 -16.484 6.73 1 96.56 74 ILE A C 1
ATOM 578 O O . ILE A 1 74 ? 16.984 -15.281 7.004 1 96.56 74 ILE A O 1
ATOM 582 N N . SER A 1 75 ? 17.5 -16.953 5.641 1 96.44 75 SER A N 1
ATOM 583 C CA . SER A 1 75 ? 18.125 -16.078 4.652 1 96.44 75 SER A CA 1
ATOM 584 C C . SER A 1 75 ? 17.125 -15.062 4.105 1 96.44 75 SER A C 1
ATOM 586 O O . SER A 1 75 ? 17.484 -13.922 3.83 1 96.44 75 SER A O 1
ATOM 588 N N . SER A 1 76 ? 15.883 -15.453 3.904 1 97.06 76 SER A N 1
ATOM 589 C CA . SER A 1 76 ? 14.859 -14.555 3.379 1 97.06 76 SER A CA 1
ATOM 590 C C . SER A 1 76 ? 14.578 -13.414 4.348 1 97.06 76 SER A C 1
ATOM 592 O O . SER A 1 76 ? 14.289 -12.289 3.928 1 97.06 76 SER A O 1
ATOM 594 N N . VAL A 1 77 ? 14.656 -13.68 5.656 1 96.06 77 VAL A N 1
ATOM 595 C CA . VAL A 1 77 ? 14.492 -12.641 6.664 1 96.06 77 VAL A CA 1
ATOM 596 C C . VAL A 1 77 ? 15.609 -11.602 6.527 1 96.06 77 VAL A C 1
ATOM 598 O O . VAL A 1 77 ? 15.344 -10.398 6.457 1 96.06 77 VAL A O 1
ATOM 601 N N . PHE A 1 78 ? 16.797 -12.086 6.395 1 96.19 78 PHE A N 1
ATOM 602 C CA . PHE A 1 78 ? 17.953 -11.203 6.297 1 96.19 78 PHE A CA 1
ATOM 603 C C . PHE A 1 78 ? 17.922 -10.422 4.988 1 96.19 78 PHE A C 1
ATOM 605 O O . PHE A 1 78 ? 18.281 -9.242 4.949 1 96.19 78 PHE A O 1
ATOM 612 N N . THR A 1 79 ? 17.562 -11.086 3.967 1 97.31 79 THR A N 1
ATOM 613 C CA . THR A 1 79 ? 17.453 -10.414 2.676 1 97.31 79 THR A CA 1
ATOM 614 C C . THR A 1 79 ? 16.438 -9.289 2.734 1 97.31 79 THR A C 1
ATOM 616 O O . THR A 1 79 ? 16.672 -8.188 2.229 1 97.31 79 THR A O 1
ATOM 619 N N . THR A 1 80 ? 15.281 -9.57 3.359 1 97.06 80 THR A N 1
ATOM 620 C CA . THR A 1 80 ? 14.25 -8.547 3.512 1 97.06 80 THR A CA 1
ATOM 621 C C . THR A 1 80 ? 14.781 -7.352 4.293 1 97.06 80 THR A C 1
ATOM 623 O O . THR A 1 80 ? 14.594 -6.203 3.881 1 97.06 80 THR A O 1
ATOM 626 N N . MET A 1 81 ? 15.461 -7.625 5.367 1 95.25 81 MET A N 1
ATOM 627 C CA . MET A 1 81 ? 16.031 -6.559 6.191 1 95.25 81 MET A CA 1
ATOM 628 C C . MET A 1 81 ? 17.078 -5.766 5.418 1 95.25 81 MET A C 1
ATOM 630 O O . MET A 1 81 ? 17.062 -4.535 5.438 1 95.25 81 MET A O 1
ATOM 634 N N . LYS A 1 82 ? 17.906 -6.445 4.758 1 96.81 82 LYS A N 1
ATOM 635 C CA . LYS A 1 82 ? 18.984 -5.805 4.016 1 96.81 82 LYS A CA 1
ATOM 636 C C . LYS A 1 82 ? 18.438 -4.891 2.924 1 96.81 82 LYS A C 1
ATOM 638 O O . LYS A 1 82 ? 18.859 -3.74 2.795 1 96.81 82 LYS A O 1
ATOM 643 N N . VAL A 1 83 ? 17.516 -5.352 2.16 1 97.88 83 VAL A N 1
ATOM 644 C CA . VAL A 1 83 ? 16.922 -4.574 1.077 1 97.88 83 VAL A CA 1
ATOM 645 C C . VAL A 1 83 ? 16.25 -3.33 1.645 1 97.88 83 VAL A C 1
ATOM 647 O O . VAL A 1 83 ? 16.453 -2.221 1.142 1 97.88 83 VAL A O 1
ATOM 650 N N . SER A 1 84 ? 15.445 -3.521 2.684 1 96.5 84 SER A N 1
ATOM 651 C CA . SER A 1 84 ? 14.695 -2.408 3.248 1 96.5 84 SER A CA 1
ATOM 652 C C . SER A 1 84 ? 15.617 -1.384 3.896 1 96.5 84 SER A C 1
ATOM 654 O O . SER A 1 84 ? 15.383 -0.178 3.795 1 96.5 84 SER A O 1
ATOM 656 N N . LEU A 1 85 ? 16.688 -1.835 4.551 1 95.19 85 LEU A N 1
ATOM 657 C CA . LEU A 1 85 ? 17.625 -0.947 5.23 1 95.19 85 LEU A CA 1
ATOM 658 C C . LEU A 1 85 ? 18.484 -0.183 4.227 1 95.19 85 LEU A C 1
ATOM 660 O O . LEU A 1 85 ? 18.953 0.919 4.516 1 95.19 85 LEU A O 1
ATOM 664 N N . VAL A 1 86 ? 18.703 -0.741 3.109 1 98 86 VAL A N 1
ATOM 665 C CA . VAL A 1 86 ? 19.5 -0.068 2.08 1 98 86 VAL A CA 1
ATOM 666 C C . VAL A 1 86 ? 18.594 0.872 1.276 1 98 86 VAL A C 1
ATOM 668 O O . VAL A 1 86 ? 18.969 2.008 0.988 1 98 86 VAL A O 1
ATOM 671 N N . ALA A 1 87 ? 17.391 0.472 0.939 1 98.25 87 ALA A N 1
ATOM 672 C CA . ALA A 1 87 ? 16.484 1.256 0.112 1 98.25 87 ALA A CA 1
ATOM 673 C C . ALA A 1 87 ? 15.992 2.498 0.855 1 98.25 87 ALA A C 1
ATOM 675 O O . ALA A 1 87 ? 15.781 3.549 0.246 1 98.25 87 ALA A O 1
ATOM 676 N N . THR A 1 88 ? 15.852 2.375 2.158 1 96.44 88 THR A N 1
ATOM 677 C CA . THR A 1 88 ? 15.227 3.436 2.939 1 96.44 88 THR A CA 1
ATOM 678 C C . THR A 1 88 ? 16.094 4.691 2.941 1 96.44 88 THR A C 1
ATOM 680 O O . THR A 1 88 ? 15.625 5.777 2.598 1 96.44 88 THR A O 1
ATOM 683 N N . PRO A 1 89 ? 17.438 4.613 3.275 1 97.38 89 PRO A N 1
ATOM 684 C CA . PRO A 1 89 ? 18.25 5.832 3.244 1 97.38 89 PRO A CA 1
ATOM 685 C C . PRO A 1 89 ? 18.375 6.434 1.845 1 97.38 89 PRO A C 1
ATOM 687 O O . PRO A 1 89 ? 18.438 7.656 1.696 1 97.38 89 PRO A O 1
ATOM 690 N N . ILE A 1 90 ? 18.375 5.617 0.839 1 98.12 90 ILE A N 1
ATOM 691 C CA . ILE A 1 90 ? 18.422 6.121 -0.53 1 98.12 90 ILE A CA 1
ATOM 692 C C . ILE A 1 90 ? 17.141 6.887 -0.838 1 98.12 90 ILE A C 1
ATOM 694 O O . ILE A 1 90 ? 17.172 7.992 -1.381 1 98.12 90 ILE A O 1
ATOM 698 N N . THR A 1 91 ? 15.977 6.289 -0.481 1 97.94 91 THR A N 1
ATOM 699 C CA . THR A 1 91 ? 14.672 6.91 -0.679 1 97.94 91 THR A CA 1
ATOM 700 C C . THR A 1 91 ? 14.594 8.25 0.045 1 97.94 91 THR A C 1
ATOM 702 O O . THR A 1 91 ? 14.164 9.25 -0.536 1 97.94 91 THR A O 1
ATOM 705 N N . VAL A 1 92 ? 15.023 8.266 1.256 1 96.19 92 VAL A N 1
ATOM 706 C CA . VAL A 1 92 ? 14.953 9.461 2.084 1 96.19 92 VAL A CA 1
ATOM 707 C C . VAL A 1 92 ? 15.852 10.547 1.501 1 96.19 92 VAL A C 1
ATOM 709 O O . VAL A 1 92 ? 15.469 11.719 1.438 1 96.19 92 VAL A O 1
ATOM 712 N N . ALA A 1 93 ? 17.031 10.18 1.117 1 96.12 93 ALA A N 1
ATOM 713 C CA . ALA A 1 93 ? 17.969 11.133 0.509 1 96.12 93 ALA A CA 1
ATOM 714 C C . ALA A 1 93 ? 17.375 11.742 -0.754 1 96.12 93 ALA A C 1
ATOM 716 O O . ALA A 1 93 ? 17.391 12.969 -0.921 1 96.12 93 ALA A O 1
ATOM 717 N N . LEU A 1 94 ? 16.828 10.961 -1.592 1 96.44 94 LEU A N 1
ATOM 718 C CA . LEU A 1 94 ? 16.25 11.438 -2.846 1 96.44 94 LEU A CA 1
ATOM 719 C C . LEU A 1 94 ? 15.016 12.289 -2.592 1 96.44 94 LEU A C 1
ATOM 721 O O . LEU A 1 94 ? 14.844 13.344 -3.205 1 96.44 94 LEU A O 1
ATOM 725 N N . ALA A 1 95 ? 14.148 11.773 -1.734 1 94.81 95 ALA A N 1
ATOM 726 C CA . ALA A 1 95 ? 12.938 12.523 -1.414 1 94.81 95 ALA A CA 1
ATOM 727 C C . ALA A 1 95 ? 13.273 13.875 -0.79 1 94.81 95 ALA A C 1
ATOM 729 O O . ALA A 1 95 ? 12.602 14.875 -1.064 1 94.81 95 ALA A O 1
ATOM 730 N N . THR A 1 96 ? 14.258 13.867 0.061 1 93.12 96 THR A N 1
ATOM 731 C CA . THR A 1 96 ? 14.688 15.109 0.708 1 93.12 96 THR A CA 1
ATOM 732 C C . THR A 1 96 ? 15.25 16.094 -0.316 1 93.12 96 THR A C 1
ATOM 734 O O . THR A 1 96 ? 14.891 17.266 -0.324 1 93.12 96 THR A O 1
ATOM 737 N N . MET A 1 97 ? 16.156 15.602 -1.139 1 91.38 97 MET A N 1
ATOM 738 C CA . MET A 1 97 ? 16.734 16.438 -2.18 1 91.38 97 MET A CA 1
ATOM 739 C C . MET A 1 97 ? 15.648 16.984 -3.113 1 91.38 97 MET A C 1
ATOM 741 O O . MET A 1 97 ? 15.664 18.156 -3.486 1 91.38 97 MET A O 1
ATOM 745 N N . LEU A 1 98 ? 14.766 16.109 -3.477 1 90.94 98 LEU A N 1
ATOM 746 C CA . LEU A 1 98 ? 13.648 16.5 -4.332 1 90.94 98 LEU A CA 1
ATOM 747 C C . LEU A 1 98 ? 12.797 17.578 -3.662 1 90.94 98 LEU A C 1
ATOM 749 O O . LEU A 1 98 ? 12.461 18.578 -4.285 1 90.94 98 LEU A O 1
ATOM 753 N N . SER A 1 99 ? 12.453 17.297 -2.414 1 89.5 99 SER A N 1
ATOM 754 C CA . SER A 1 99 ? 11.617 18.234 -1.669 1 89.5 99 SER A CA 1
ATOM 755 C C . SER A 1 99 ? 12.312 19.578 -1.5 1 89.5 99 SER A C 1
ATOM 757 O O . SER A 1 99 ? 11.664 20.625 -1.581 1 89.5 99 SER A O 1
ATOM 759 N N . TYR A 1 100 ? 13.539 19.516 -1.247 1 87 100 TYR A N 1
ATOM 760 C CA . TYR A 1 100 ? 14.328 20.734 -1.149 1 87 100 TYR A CA 1
ATOM 761 C C . TYR A 1 100 ? 14.297 21.516 -2.461 1 87 100 TYR A C 1
ATOM 763 O O . TYR A 1 100 ? 14.102 22.719 -2.467 1 87 100 TYR A O 1
ATOM 771 N N . GLY A 1 101 ? 14.578 20.828 -3.543 1 84.06 101 GLY A N 1
ATOM 772 C CA . GLY A 1 101 ? 14.547 21.453 -4.852 1 84.06 101 GLY A CA 1
ATOM 773 C C . GLY A 1 101 ? 13.203 22.062 -5.199 1 84.06 101 GLY A C 1
ATOM 774 O O . GLY A 1 101 ? 13.125 23.188 -5.699 1 84.06 101 GLY A O 1
ATOM 775 N N . VAL A 1 102 ? 12.195 21.406 -4.922 1 84.25 102 VAL A N 1
ATOM 776 C CA . VAL A 1 102 ? 10.844 21.859 -5.242 1 84.25 102 VAL A CA 1
ATOM 777 C C . VAL A 1 102 ? 10.492 23.062 -4.371 1 84.25 102 VAL A C 1
ATOM 779 O O . VAL A 1 102 ? 9.867 24.016 -4.844 1 84.25 102 VAL A O 1
ATOM 782 N N . SER A 1 103 ? 10.859 22.984 -3.121 1 82.5 103 SER A N 1
ATOM 783 C CA . SER A 1 103 ? 10.508 24.047 -2.176 1 82.5 103 SER A CA 1
ATOM 784 C C . SER A 1 103 ? 11.32 25.312 -2.436 1 82.5 103 SER A C 1
ATOM 786 O O . SER A 1 103 ? 10.844 26.422 -2.189 1 82.5 103 SER A O 1
ATOM 788 N N . ARG A 1 104 ? 12.508 25.266 -2.842 1 77.06 104 ARG A N 1
ATOM 789 C CA . ARG A 1 104 ? 13.398 26.422 -2.889 1 77.06 104 ARG A CA 1
ATOM 790 C C . ARG A 1 104 ? 13.406 27.047 -4.277 1 77.06 104 ARG A C 1
ATOM 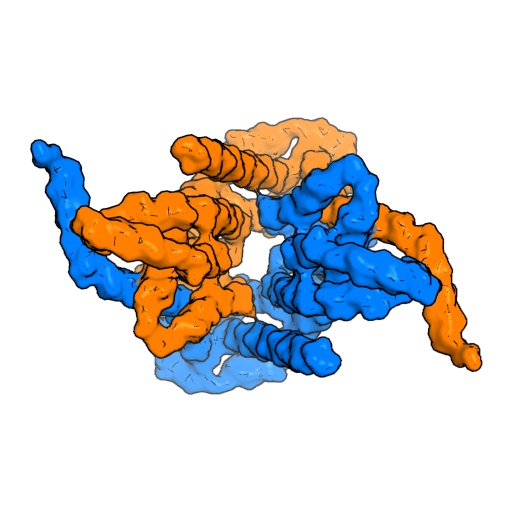792 O O . ARG A 1 104 ? 13.656 28.234 -4.422 1 77.06 104 ARG A O 1
ATOM 799 N N . TYR A 1 105 ? 13.227 26.234 -5.184 1 72.25 105 TYR A N 1
ATOM 800 C CA . TYR A 1 105 ? 13.375 26.812 -6.516 1 72.25 105 TYR A CA 1
ATOM 801 C C . TYR A 1 105 ? 12.016 27.156 -7.121 1 72.25 105 TYR A C 1
ATOM 803 O O . TYR A 1 105 ? 11.047 26.422 -6.922 1 72.25 105 TYR A O 1
ATOM 811 N N . ASP A 1 106 ? 11.828 28.391 -7.371 1 64.44 106 ASP A N 1
ATOM 812 C CA . ASP A 1 106 ? 10.578 28.906 -7.926 1 64.44 106 ASP A CA 1
ATOM 813 C C . ASP A 1 106 ? 10.461 28.578 -9.414 1 64.44 106 ASP A C 1
ATOM 815 O O . ASP A 1 106 ? 11.195 29.109 -10.234 1 64.44 106 ASP A O 1
ATOM 819 N N . PHE A 1 107 ? 10.203 27.453 -9.734 1 64.31 107 PHE A N 1
ATOM 820 C CA . PHE A 1 107 ? 9.93 27.266 -11.156 1 64.31 107 PHE A CA 1
ATOM 821 C C . PHE A 1 107 ? 8.438 27.062 -11.391 1 64.31 107 PHE A C 1
ATOM 823 O O . PHE A 1 107 ? 7.684 26.781 -10.453 1 64.31 107 PHE A O 1
ATOM 830 N N . ARG A 1 108 ? 8.117 27.453 -12.656 1 63.56 108 ARG A N 1
ATOM 831 C CA . ARG A 1 108 ? 6.758 27.297 -13.172 1 63.56 108 ARG A CA 1
ATOM 832 C C . ARG A 1 108 ? 6.359 25.828 -13.234 1 63.56 108 ARG A C 1
ATOM 834 O O . ARG A 1 108 ? 7.129 25 -13.703 1 63.56 108 ARG A O 1
ATOM 841 N N . GLY A 1 109 ? 5.594 25.266 -12.188 1 71.12 109 GLY A N 1
ATOM 842 C CA . GLY A 1 109 ? 5.07 23.906 -12.258 1 71.12 109 GLY A CA 1
ATOM 843 C C . GLY A 1 109 ? 5.258 23.141 -10.969 1 71.12 109 GLY A C 1
ATOM 844 O O . GLY A 1 109 ? 5.324 21.906 -10.984 1 71.12 109 GLY A O 1
ATOM 845 N N . LYS A 1 110 ? 5.582 23.844 -10.039 1 75.19 110 LYS A N 1
ATOM 846 C CA . LYS A 1 110 ? 5.797 23.219 -8.734 1 75.19 110 LYS A CA 1
ATOM 847 C C . LYS A 1 110 ? 4.637 22.297 -8.367 1 75.19 110 LYS A C 1
ATOM 849 O O . LYS A 1 110 ? 4.852 21.172 -7.922 1 75.19 110 LYS A O 1
ATOM 854 N N . SER A 1 111 ? 3.543 22.828 -8.664 1 75.06 111 SER A N 1
ATOM 855 C CA . SER A 1 111 ? 2.355 22.031 -8.359 1 75.06 111 SER A CA 1
ATOM 856 C C . SER A 1 111 ? 2.303 20.766 -9.211 1 75.06 111 SER A C 1
ATOM 858 O O . SER A 1 111 ? 1.9 19.703 -8.727 1 75.06 111 SER A O 1
ATOM 860 N N . ALA A 1 112 ? 2.764 20.922 -10.383 1 79.94 112 ALA A N 1
ATOM 861 C CA . ALA A 1 112 ? 2.764 19.781 -11.273 1 79.94 112 ALA A CA 1
ATOM 862 C C . ALA A 1 112 ? 3.771 18.719 -10.82 1 79.94 112 ALA A C 1
ATOM 864 O O . ALA A 1 112 ? 3.508 17.516 -10.914 1 79.94 112 ALA A O 1
ATOM 865 N N . ILE A 1 113 ? 4.875 19.188 -10.32 1 82.25 113 ILE A N 1
ATOM 866 C CA . ILE A 1 113 ? 5.918 18.266 -9.883 1 82.25 113 ILE A CA 1
ATOM 867 C C . ILE A 1 113 ? 5.445 17.484 -8.648 1 82.25 113 ILE A C 1
ATOM 869 O O . ILE A 1 113 ? 5.684 16.281 -8.531 1 82.25 113 ILE A O 1
ATOM 873 N N . GLN A 1 114 ? 4.777 18.188 -7.789 1 77.25 114 GLN A N 1
ATOM 874 C CA . GLN A 1 114 ? 4.223 17.516 -6.613 1 77.25 114 GLN A CA 1
ATOM 875 C C . GLN A 1 114 ? 3.258 16.406 -7.02 1 77.25 114 GLN A C 1
ATOM 877 O O . GLN A 1 114 ? 3.316 15.297 -6.48 1 77.25 114 GLN A O 1
ATOM 882 N N . GLY A 1 115 ? 2.463 16.734 -7.922 1 80.56 115 GLY A N 1
ATOM 883 C CA . GLY A 1 115 ? 1.533 15.742 -8.438 1 80.56 115 GLY A CA 1
ATOM 884 C C . GLY A 1 115 ? 2.223 14.586 -9.133 1 80.56 115 GLY A C 1
ATOM 885 O O . GLY A 1 115 ? 1.876 13.422 -8.906 1 80.56 115 GLY A O 1
ATOM 886 N N . LEU A 1 116 ? 3.221 14.891 -9.844 1 85.56 116 LEU A N 1
ATOM 887 C CA . LEU A 1 116 ? 3.91 13.875 -10.633 1 85.56 116 LEU A CA 1
ATOM 888 C C . LEU A 1 116 ? 4.68 12.914 -9.734 1 85.56 116 LEU A C 1
ATOM 890 O O . LEU A 1 116 ? 4.832 11.734 -10.062 1 85.56 116 LEU A O 1
ATOM 894 N N . VAL A 1 117 ? 5.109 13.406 -8.648 1 86.06 117 VAL A N 1
ATOM 895 C CA . VAL A 1 117 ? 5.895 12.578 -7.738 1 86.06 117 VAL A CA 1
ATOM 896 C C . VAL A 1 117 ? 4.965 11.68 -6.93 1 86.06 117 VAL A C 1
ATOM 898 O O . VAL A 1 117 ? 5.312 10.539 -6.613 1 86.06 117 VAL A O 1
ATOM 901 N N . THR A 1 118 ? 3.748 12.156 -6.676 1 79.94 118 THR A N 1
ATOM 902 C CA . THR A 1 118 ? 2.855 11.414 -5.797 1 79.94 118 THR A CA 1
ATOM 903 C C . THR A 1 118 ? 1.86 10.586 -6.613 1 79.94 118 THR A C 1
ATOM 905 O O . THR A 1 118 ? 1.319 9.594 -6.121 1 79.94 118 THR A O 1
ATOM 908 N N . LEU A 1 119 ? 1.689 10.766 -7.879 1 78.62 119 LEU A N 1
ATOM 909 C CA . LEU A 1 119 ? 0.715 10.133 -8.758 1 78.62 119 LEU A CA 1
ATOM 910 C C . LEU A 1 119 ? 0.991 8.633 -8.883 1 78.62 119 LEU A C 1
ATOM 912 O O . LEU A 1 119 ? 0.06 7.836 -9.008 1 78.62 119 LEU A O 1
ATOM 916 N N . PRO A 1 120 ? 2.223 8.227 -8.812 1 81.69 120 PRO A N 1
ATOM 917 C CA . PRO A 1 120 ? 2.498 6.797 -8.953 1 81.69 120 PRO A CA 1
ATOM 918 C C . PRO A 1 120 ? 1.791 5.949 -7.898 1 81.69 120 PRO A C 1
ATOM 920 O O . PRO A 1 120 ? 1.617 4.742 -8.086 1 81.69 120 PRO A O 1
ATOM 923 N N . ILE A 1 121 ? 1.364 6.59 -6.891 1 79.81 121 ILE A N 1
ATOM 924 C CA . ILE A 1 121 ? 0.638 5.855 -5.863 1 79.81 121 ILE A CA 1
ATOM 925 C C . ILE A 1 121 ? -0.672 5.32 -6.438 1 79.81 121 ILE A C 1
ATOM 927 O O . ILE A 1 121 ? -1.166 4.277 -6.004 1 79.81 121 ILE A O 1
ATOM 931 N N . ILE A 1 122 ? -1.178 5.941 -7.531 1 82.19 122 ILE A N 1
ATOM 932 C CA . ILE A 1 122 ? -2.443 5.574 -8.156 1 82.19 122 ILE A CA 1
ATOM 933 C C . ILE A 1 122 ? -2.211 4.465 -9.18 1 82.19 122 ILE A C 1
ATOM 935 O O . ILE A 1 122 ? -3.141 3.738 -9.539 1 82.19 122 ILE A O 1
ATOM 939 N N . VAL A 1 123 ? -0.988 4.391 -9.68 1 89.38 123 VAL A N 1
ATOM 940 C CA . VAL A 1 123 ? -0.667 3.389 -10.688 1 89.38 123 VAL A CA 1
ATOM 941 C C . VAL A 1 123 ? -0.734 1.993 -10.07 1 89.38 123 VAL A C 1
ATOM 943 O O . VAL A 1 123 ? -0.159 1.748 -9.008 1 89.38 123 VAL A O 1
ATOM 946 N N . PRO A 1 124 ? -1.408 1.099 -10.75 1 92.81 124 PRO A N 1
ATOM 947 C CA . PRO A 1 124 ? -1.498 -0.26 -10.211 1 92.81 124 PRO A CA 1
ATOM 948 C C . PRO A 1 124 ? -0.13 -0.91 -10.016 1 92.81 124 PRO A C 1
ATOM 950 O O . PRO A 1 124 ? 0.725 -0.831 -10.898 1 92.81 124 PRO A O 1
ATOM 953 N N . LEU A 1 125 ? 0.021 -1.519 -8.922 1 92 125 LEU A N 1
ATOM 954 C CA . LEU A 1 125 ? 1.312 -2.064 -8.523 1 92 125 LEU A CA 1
ATOM 955 C C . LEU A 1 125 ? 1.806 -3.094 -9.531 1 92 125 LEU A C 1
ATOM 957 O O . LEU A 1 125 ? 2.984 -3.096 -9.898 1 92 125 LEU A O 1
ATOM 961 N N . ILE A 1 126 ? 0.922 -3.908 -9.922 1 92.56 126 ILE A N 1
ATOM 962 C CA . ILE A 1 126 ? 1.319 -4.984 -10.828 1 92.56 126 ILE A CA 1
ATOM 963 C C . ILE A 1 126 ? 1.766 -4.395 -12.164 1 92.56 126 ILE A C 1
ATOM 965 O O . ILE A 1 126 ? 2.678 -4.922 -12.805 1 92.56 126 ILE A O 1
ATOM 969 N N . VAL A 1 127 ? 1.111 -3.316 -12.562 1 93.44 127 VAL A N 1
ATOM 970 C CA . VAL A 1 127 ? 1.495 -2.643 -13.797 1 93.44 127 VAL A CA 1
ATOM 971 C C . VAL A 1 127 ? 2.92 -2.109 -13.68 1 93.44 127 VAL A C 1
ATOM 973 O O . VAL A 1 127 ? 3.727 -2.258 -14.602 1 93.44 127 VAL A O 1
ATOM 976 N N . VAL A 1 128 ? 3.199 -1.531 -12.562 1 94.44 128 VAL A N 1
ATOM 977 C CA . VAL A 1 128 ? 4.547 -1.01 -12.359 1 94.44 128 VAL A CA 1
ATOM 978 C C . VAL A 1 128 ? 5.543 -2.164 -12.297 1 94.44 128 VAL A C 1
ATOM 980 O O . VAL A 1 128 ? 6.668 -2.051 -12.797 1 94.44 128 VAL A O 1
ATOM 983 N N . GLY A 1 129 ? 5.172 -3.221 -11.648 1 93.38 129 GLY A N 1
ATOM 984 C CA . GLY A 1 129 ? 6.023 -4.398 -11.648 1 93.38 129 GLY A CA 1
ATOM 985 C C . GLY A 1 129 ? 6.398 -4.871 -13.039 1 93.38 129 GLY A C 1
ATOM 986 O O . GLY A 1 129 ? 7.578 -5.09 -13.328 1 93.38 129 GLY A O 1
ATOM 987 N N . VAL A 1 130 ? 5.426 -5.008 -13.852 1 91.62 130 VAL A N 1
ATOM 988 C CA . VAL A 1 130 ? 5.645 -5.406 -15.242 1 91.62 130 VAL A CA 1
ATOM 989 C C . VAL A 1 130 ? 6.527 -4.379 -15.938 1 91.62 130 VAL A C 1
ATOM 991 O O . VAL A 1 130 ? 7.473 -4.742 -16.656 1 91.62 130 VAL A O 1
ATOM 994 N N . ALA A 1 131 ? 6.215 -3.131 -15.727 1 93.75 131 ALA A N 1
ATOM 995 C CA . ALA A 1 131 ? 6.953 -2.035 -16.344 1 93.75 131 ALA A CA 1
ATOM 996 C C . ALA A 1 131 ? 8.422 -2.066 -15.953 1 93.75 131 ALA A C 1
ATOM 998 O O . ALA A 1 131 ? 9.305 -1.856 -16.781 1 93.75 131 ALA A O 1
ATOM 999 N N . LEU A 1 132 ? 8.688 -2.307 -14.758 1 94.94 132 LEU A N 1
ATOM 1000 C CA . LEU A 1 132 ? 10.062 -2.348 -14.273 1 94.94 132 LEU A CA 1
ATOM 1001 C C . LEU A 1 132 ? 10.812 -3.539 -14.859 1 94.94 132 LEU A C 1
ATOM 1003 O O . LEU A 1 132 ? 11.992 -3.432 -15.195 1 94.94 132 LEU A O 1
ATOM 1007 N N . ALA A 1 133 ? 10.109 -4.68 -14.898 1 92 133 ALA A N 1
ATOM 1008 C CA . ALA A 1 133 ? 10.719 -5.848 -15.523 1 92 133 ALA A CA 1
ATOM 1009 C C . ALA A 1 133 ? 11.117 -5.551 -16.969 1 92 133 ALA A C 1
ATOM 1011 O O . ALA A 1 133 ? 12.227 -5.898 -17.391 1 92 133 ALA A O 1
ATOM 1012 N N . LEU A 1 134 ? 10.227 -4.941 -17.656 1 89.69 134 LEU A N 1
ATOM 1013 C CA . LEU A 1 134 ? 10.484 -4.559 -19.047 1 89.69 134 LEU A CA 1
ATOM 1014 C C . LEU A 1 134 ? 11.656 -3.59 -19.125 1 89.69 134 LEU A C 1
ATOM 1016 O O . LEU A 1 134 ? 12.547 -3.756 -19.969 1 89.69 134 LEU A O 1
ATOM 1020 N N . PHE A 1 135 ? 11.641 -2.625 -18.297 1 93.12 135 PHE A N 1
ATOM 1021 C CA . PHE A 1 135 ? 12.664 -1.59 -18.312 1 93.12 135 PHE A CA 1
ATOM 1022 C C . PHE A 1 135 ? 14.039 -2.184 -18 1 93.12 135 PHE A C 1
ATOM 1024 O O . PHE A 1 135 ? 15.008 -1.913 -18.719 1 93.12 135 PHE A O 1
ATOM 1031 N N . PHE A 1 136 ? 14.117 -2.951 -16.984 1 93.69 136 PHE A N 1
ATOM 1032 C CA . PHE A 1 136 ? 15.391 -3.566 -16.625 1 93.69 136 PHE A CA 1
ATOM 1033 C C . PHE A 1 136 ? 15.859 -4.52 -17.719 1 93.69 136 PHE A C 1
ATOM 1035 O O . PHE A 1 136 ? 17.062 -4.629 -17.969 1 93.69 136 PHE A O 1
ATOM 1042 N N . GLY A 1 137 ? 14.906 -5.246 -18.266 1 89.25 137 GLY A N 1
ATOM 1043 C CA . GLY A 1 137 ? 15.25 -6.07 -19.422 1 89.25 137 GLY A CA 1
ATOM 1044 C C . GLY A 1 137 ? 15.82 -5.273 -20.578 1 89.25 137 GLY A C 1
ATOM 1045 O O . GLY A 1 137 ? 16.812 -5.684 -21.188 1 89.25 137 GLY A O 1
ATOM 1046 N N . MET A 1 138 ? 15.258 -4.184 -20.812 1 87.25 138 MET A N 1
ATOM 1047 C CA . MET A 1 138 ? 15.664 -3.32 -21.922 1 87.25 138 MET A CA 1
ATOM 1048 C C . MET A 1 138 ? 17.094 -2.816 -21.719 1 87.25 138 MET A C 1
ATOM 1050 O O . MET A 1 138 ? 17.859 -2.75 -22.688 1 87.25 138 MET A O 1
ATOM 1054 N N . ILE A 1 139 ? 17.453 -2.48 -20.562 1 91.12 139 ILE A N 1
ATOM 1055 C CA . ILE A 1 139 ? 18.766 -1.906 -20.328 1 91.12 139 ILE A CA 1
ATOM 1056 C C . ILE A 1 139 ? 19.734 -2.994 -19.859 1 91.12 139 ILE A C 1
ATOM 1058 O O . ILE A 1 139 ? 20.812 -2.697 -19.359 1 91.12 139 ILE A O 1
ATOM 1062 N N . ASN A 1 140 ? 19.297 -4.285 -19.891 1 91.5 140 ASN A N 1
ATOM 1063 C CA . ASN A 1 140 ? 20.094 -5.477 -19.625 1 91.5 140 ASN A CA 1
ATOM 1064 C C . ASN A 1 140 ? 20.562 -5.512 -18.172 1 91.5 140 ASN A C 1
ATOM 1066 O O . ASN A 1 140 ? 21.734 -5.781 -17.906 1 91.5 140 ASN A O 1
ATOM 1070 N N . VAL A 1 141 ? 19.734 -5.066 -17.344 1 91.62 141 VAL A N 1
ATOM 1071 C CA . VAL A 1 141 ? 19.969 -5.238 -15.922 1 91.62 141 VAL A CA 1
ATOM 1072 C C . VAL A 1 141 ? 19.328 -6.535 -15.438 1 91.62 141 VAL A C 1
ATOM 1074 O O . VAL A 1 141 ? 18.109 -6.715 -15.57 1 91.62 141 VAL A O 1
ATOM 1077 N N . GLY A 1 142 ? 20.156 -7.457 -14.984 1 90.94 142 GLY A N 1
ATOM 1078 C CA . GLY A 1 142 ? 19.641 -8.734 -14.5 1 90.94 142 GLY A CA 1
ATOM 1079 C C . GLY A 1 142 ? 19.016 -8.641 -13.125 1 90.94 142 GLY A C 1
ATOM 1080 O O . GLY A 1 142 ? 19.188 -7.637 -12.43 1 90.94 142 GLY A O 1
ATOM 1081 N N . GLY A 1 143 ? 18.25 -9.656 -12.836 1 93.81 143 GLY A N 1
ATOM 1082 C CA . GLY A 1 143 ? 17.625 -9.734 -11.523 1 93.81 143 GLY A CA 1
ATOM 1083 C C . GLY A 1 143 ? 18.625 -9.977 -10.406 1 93.81 143 GLY A C 1
ATOM 1084 O O . GLY A 1 143 ? 19.578 -10.742 -10.57 1 93.81 143 GLY A O 1
ATOM 1085 N N . GLY A 1 144 ? 18.375 -9.25 -9.281 1 95.44 144 GLY A N 1
ATOM 1086 C CA . GLY A 1 144 ? 19.234 -9.414 -8.117 1 95.44 144 GLY A CA 1
ATOM 1087 C C . GLY A 1 144 ? 19.016 -8.352 -7.059 1 95.44 144 GLY A C 1
ATOM 1088 O O . GLY A 1 144 ? 17.969 -7.691 -7.047 1 95.44 144 GLY A O 1
ATOM 1089 N N . PHE A 1 145 ? 20.016 -8.289 -6.188 1 96.38 145 PHE A N 1
ATOM 1090 C CA . PHE A 1 145 ? 19.906 -7.43 -5.016 1 96.38 145 PHE A CA 1
ATOM 1091 C C . PHE A 1 145 ? 19.703 -5.973 -5.426 1 96.38 145 PHE A C 1
ATOM 1093 O O . PHE A 1 145 ? 18.766 -5.316 -4.957 1 96.38 145 PHE A O 1
ATOM 1100 N N . TRP A 1 146 ? 20.422 -5.527 -6.355 1 96.88 146 TRP A N 1
ATOM 1101 C CA . TRP A 1 146 ? 20.406 -4.105 -6.676 1 96.88 146 TRP A CA 1
ATOM 1102 C C . TRP A 1 146 ? 19.188 -3.754 -7.523 1 96.88 146 TRP A C 1
ATOM 1104 O O . TRP A 1 146 ? 18.641 -2.646 -7.422 1 96.88 146 TRP A O 1
ATOM 1114 N N . SER A 1 147 ? 18.719 -4.664 -8.422 1 97.38 147 SER A N 1
ATOM 1115 C CA . SER A 1 147 ? 17.469 -4.406 -9.125 1 97.38 147 SER A CA 1
ATOM 1116 C C . SER A 1 147 ? 16.297 -4.328 -8.156 1 97.38 147 SER A C 1
ATOM 1118 O O . SER A 1 147 ? 15.398 -3.504 -8.32 1 97.38 147 SER A O 1
ATOM 1120 N N . VAL A 1 148 ? 16.359 -5.152 -7.105 1 98.19 148 VAL A N 1
ATOM 1121 C CA . VAL A 1 148 ? 15.32 -5.141 -6.09 1 98.19 148 VAL A CA 1
ATOM 1122 C C . VAL A 1 148 ? 15.391 -3.846 -5.285 1 98.19 148 VAL A C 1
ATOM 1124 O O . VAL A 1 148 ? 14.375 -3.193 -5.047 1 98.19 148 VAL A O 1
ATOM 1127 N N . VAL A 1 149 ? 16.578 -3.445 -4.918 1 98.31 149 VAL A N 1
ATOM 1128 C CA . VAL A 1 149 ? 16.75 -2.203 -4.176 1 98.31 149 VAL A CA 1
ATOM 1129 C C . VAL A 1 149 ? 16.234 -1.028 -5.004 1 98.31 149 VAL A C 1
ATOM 1131 O O . VAL A 1 149 ? 15.508 -0.174 -4.496 1 98.31 149 VAL A O 1
ATOM 1134 N N . ALA A 1 150 ? 16.609 -1.026 -6.234 1 97.88 150 ALA A N 1
ATOM 1135 C CA . ALA A 1 150 ? 16.156 0.05 -7.117 1 97.88 150 ALA A CA 1
ATOM 1136 C C . ALA A 1 150 ? 14.641 0.097 -7.207 1 97.88 150 ALA A C 1
ATOM 1138 O O . ALA A 1 150 ? 14.039 1.173 -7.148 1 97.88 150 ALA A O 1
ATOM 1139 N N . ALA A 1 151 ? 14.031 -1.056 -7.387 1 97.81 151 ALA A N 1
ATOM 1140 C CA . ALA A 1 151 ? 12.578 -1.134 -7.461 1 97.81 151 ALA A CA 1
ATOM 1141 C C . ALA A 1 151 ? 11.938 -0.633 -6.172 1 97.81 151 ALA A C 1
ATOM 1143 O O . ALA A 1 151 ? 10.914 0.062 -6.207 1 97.81 151 ALA A O 1
ATOM 1144 N N . HIS A 1 152 ? 12.523 -0.988 -5.074 1 98.12 152 HIS A N 1
ATOM 1145 C CA . HIS A 1 152 ? 12.008 -0.54 -3.787 1 98.12 152 HIS A CA 1
ATOM 1146 C C . HIS A 1 152 ? 12.125 0.974 -3.643 1 98.12 152 HIS A C 1
ATOM 1148 O O . HIS A 1 152 ? 11.227 1.62 -3.09 1 98.12 152 HIS A O 1
ATOM 1154 N N . VAL A 1 153 ? 13.203 1.519 -4.109 1 98.12 153 VAL A N 1
ATOM 1155 C CA . VAL A 1 153 ? 13.383 2.965 -4.055 1 98.12 153 VAL A CA 1
ATOM 1156 C C . VAL A 1 153 ? 12.297 3.654 -4.879 1 98.12 153 VAL A C 1
ATOM 1158 O O . VAL A 1 153 ? 11.672 4.613 -4.418 1 98.12 153 VAL A O 1
ATOM 1161 N N . VAL A 1 154 ? 12.078 3.139 -6.035 1 96.62 154 VAL A N 1
ATOM 1162 C CA . VAL A 1 154 ? 11.031 3.684 -6.898 1 96.62 154 VAL A CA 1
ATOM 1163 C C . VAL A 1 154 ? 9.68 3.613 -6.191 1 96.62 154 VAL A C 1
ATOM 1165 O O . VAL A 1 154 ? 8.898 4.566 -6.234 1 96.62 154 VAL A O 1
ATOM 1168 N N . ARG A 1 155 ? 9.453 2.551 -5.574 1 95.56 155 ARG A N 1
ATOM 1169 C CA . ARG A 1 155 ? 8.195 2.311 -4.879 1 95.56 155 ARG A CA 1
ATOM 1170 C C . ARG A 1 155 ? 8.031 3.254 -3.691 1 95.56 155 ARG A C 1
ATOM 1172 O O . ARG A 1 155 ? 6.93 3.73 -3.416 1 95.56 155 ARG A O 1
ATOM 1179 N N . THR A 1 156 ? 9.047 3.562 -2.986 1 96.56 156 THR A N 1
ATOM 1180 C CA . THR A 1 156 ? 8.953 4.195 -1.675 1 96.56 156 THR A CA 1
ATOM 1181 C C . THR A 1 156 ? 9.125 5.707 -1.788 1 96.56 156 THR A C 1
ATOM 1183 O O . THR A 1 156 ? 8.742 6.449 -0.883 1 96.56 156 THR A O 1
ATOM 1186 N N . ILE A 1 157 ? 9.609 6.242 -2.867 1 96.5 157 ILE A N 1
ATOM 1187 C CA . ILE A 1 157 ? 9.883 7.664 -3.029 1 96.5 157 ILE A CA 1
ATOM 1188 C C . ILE A 1 157 ? 8.602 8.469 -2.842 1 96.5 157 ILE A C 1
ATOM 1190 O O . ILE A 1 157 ? 8.57 9.438 -2.078 1 96.5 157 ILE A O 1
ATOM 1194 N N . PRO A 1 158 ? 7.535 8.094 -3.531 1 93.12 158 PRO A N 1
ATOM 1195 C CA . PRO A 1 158 ? 6.312 8.891 -3.367 1 93.12 158 PRO A CA 1
ATOM 1196 C C . PRO A 1 158 ? 5.824 8.93 -1.921 1 93.12 158 PRO A C 1
ATOM 1198 O O . PRO A 1 158 ? 5.301 9.953 -1.471 1 93.12 158 PRO A O 1
ATOM 1201 N N . PHE A 1 159 ? 6.043 7.891 -1.168 1 90.25 159 PHE A N 1
ATOM 1202 C CA . PHE A 1 159 ? 5.586 7.809 0.213 1 90.25 159 PHE A CA 1
ATOM 1203 C C . PHE A 1 159 ? 6.426 8.703 1.117 1 90.25 159 PHE A C 1
ATOM 1205 O O . PHE A 1 159 ? 5.895 9.398 1.984 1 90.25 159 PHE A O 1
ATOM 1212 N N . ALA A 1 160 ? 7.684 8.664 0.903 1 93.81 160 ALA A N 1
ATOM 1213 C CA . ALA A 1 160 ? 8.547 9.57 1.658 1 93.81 160 ALA A CA 1
ATOM 1214 C C . ALA A 1 160 ? 8.273 11.023 1.299 1 93.81 160 ALA A C 1
ATOM 1216 O O . ALA A 1 160 ? 8.211 11.883 2.178 1 93.81 160 ALA A O 1
ATOM 1217 N N . ALA A 1 161 ? 8.086 11.281 0.06 1 92.56 161 ALA A N 1
ATOM 1218 C CA . ALA A 1 161 ? 7.855 12.641 -0.425 1 92.56 161 ALA A CA 1
ATOM 1219 C C . ALA A 1 161 ? 6.539 13.195 0.11 1 92.56 161 ALA A C 1
ATOM 1221 O O . ALA A 1 161 ? 6.414 14.398 0.339 1 92.56 161 ALA A O 1
ATOM 1222 N N . LEU A 1 162 ? 5.609 12.336 0.299 1 86 162 LEU A N 1
ATOM 1223 C CA . LEU A 1 162 ? 4.312 12.742 0.821 1 86 162 LEU A CA 1
ATOM 1224 C C . LEU A 1 162 ? 4.457 13.414 2.182 1 86 162 LEU A C 1
ATOM 1226 O O . LEU A 1 162 ? 3.693 14.32 2.514 1 86 162 LEU A O 1
ATOM 1230 N N . ILE A 1 163 ? 5.434 13 2.918 1 86.25 163 ILE A N 1
ATOM 1231 C CA . ILE A 1 163 ? 5.621 13.516 4.27 1 86.25 163 ILE A CA 1
ATOM 1232 C C . ILE A 1 163 ? 6.652 14.641 4.254 1 86.25 163 ILE A C 1
ATOM 1234 O O . ILE A 1 163 ? 6.434 15.703 4.848 1 86.25 163 ILE A O 1
ATOM 1238 N N . ILE A 1 164 ? 7.668 14.5 3.518 1 92.38 164 ILE A N 1
ATOM 1239 C CA . ILE A 1 164 ? 8.828 15.383 3.586 1 92.38 164 ILE A CA 1
ATOM 1240 C C . ILE A 1 164 ? 8.539 16.672 2.812 1 92.38 164 ILE A C 1
ATOM 1242 O O . ILE A 1 164 ? 8.852 17.766 3.281 1 92.38 164 ILE A O 1
ATOM 1246 N N . LEU A 1 165 ? 7.902 16.578 1.715 1 90.38 165 LEU A N 1
ATOM 1247 C CA . LEU A 1 165 ? 7.707 17.719 0.832 1 90.38 165 LEU A CA 1
ATOM 1248 C C . LEU A 1 165 ? 6.848 18.781 1.505 1 90.38 165 LEU A C 1
ATOM 1250 O O . LEU A 1 165 ? 7.23 19.953 1.559 1 90.38 165 LEU A O 1
ATOM 1254 N N . PRO A 1 166 ? 5.703 18.438 2.068 1 84.88 166 PRO A N 1
ATOM 1255 C CA . PRO A 1 166 ? 4.91 19.469 2.74 1 84.88 166 PRO A CA 1
ATOM 1256 C C . PRO A 1 166 ? 5.664 20.141 3.887 1 84.88 166 PRO A C 1
ATOM 1258 O O . PRO A 1 166 ? 5.449 21.328 4.16 1 84.88 166 PRO A O 1
ATOM 1261 N N . THR A 1 167 ? 6.449 19.391 4.57 1 87.5 167 THR A N 1
ATOM 1262 C CA . THR A 1 167 ? 7.227 19.953 5.668 1 87.5 167 THR A CA 1
ATOM 1263 C C . THR A 1 167 ? 8.195 21.016 5.152 1 87.5 167 THR A C 1
ATOM 1265 O O . THR A 1 167 ? 8.367 22.062 5.773 1 87.5 167 THR A O 1
ATOM 1268 N N . PHE A 1 168 ? 8.805 20.766 4.027 1 88.06 168 PHE A N 1
ATOM 1269 C CA . PHE A 1 168 ? 9.68 21.766 3.402 1 88.06 168 PHE A CA 1
ATOM 1270 C C . PHE A 1 168 ? 8.891 22.984 2.973 1 88.06 168 PHE A C 1
ATOM 1272 O O . PHE A 1 168 ? 9.359 24.109 3.105 1 88.06 168 PHE A O 1
ATOM 1279 N N . MET A 1 169 ? 7.73 22.797 2.502 1 84.25 169 MET A N 1
ATOM 1280 C CA . MET A 1 169 ? 6.914 23.891 1.975 1 84.25 169 MET A CA 1
ATOM 1281 C C . MET A 1 169 ? 6.426 24.797 3.098 1 84.25 169 MET A C 1
ATOM 1283 O O . MET A 1 169 ? 6.18 25.984 2.881 1 84.25 169 MET A O 1
ATOM 1287 N N . THR A 1 170 ? 6.324 24.266 4.223 1 85.81 170 THR A N 1
ATOM 1288 C CA . THR A 1 170 ? 5.797 25.047 5.332 1 85.81 170 THR A CA 1
ATOM 1289 C C . THR A 1 170 ? 6.926 25.547 6.23 1 85.81 170 THR A C 1
ATOM 1291 O O . THR A 1 170 ? 6.684 26.266 7.199 1 85.81 170 THR A O 1
ATOM 1294 N N . PHE A 1 171 ? 8.094 25.203 5.902 1 86.69 171 PHE A N 1
ATOM 1295 C CA . PHE A 1 171 ? 9.273 25.594 6.672 1 86.69 171 PHE A CA 1
ATOM 1296 C C . PHE A 1 171 ? 9.484 27.094 6.617 1 86.69 171 PHE A C 1
ATOM 1298 O O . PHE A 1 171 ? 9.328 27.719 5.562 1 86.69 171 PHE A O 1
ATOM 1305 N N . ASP A 1 172 ? 9.719 27.688 7.789 1 87.44 172 ASP A N 1
ATOM 1306 C CA . ASP A 1 172 ? 9.984 29.125 7.887 1 87.44 172 ASP A CA 1
ATOM 1307 C C . ASP A 1 172 ? 11.336 29.469 7.27 1 87.44 172 ASP A C 1
ATOM 1309 O O . ASP A 1 172 ? 12.383 29.281 7.898 1 87.44 172 ASP A O 1
ATOM 1313 N N . ARG A 1 173 ? 11.344 30.156 6.297 1 87.69 173 ARG A N 1
ATOM 1314 C CA . ARG A 1 173 ? 12.555 30.484 5.543 1 87.69 173 ARG A CA 1
ATOM 1315 C C . ARG A 1 173 ? 13.32 31.625 6.199 1 87.69 173 ARG A C 1
ATOM 1317 O O . ARG A 1 173 ? 14.484 31.875 5.863 1 87.69 173 ARG A O 1
ATOM 1324 N N . SER A 1 174 ? 12.695 32.188 7.137 1 92 174 SER A N 1
ATOM 1325 C CA . SER A 1 174 ? 13.375 33.281 7.832 1 92 174 SER A CA 1
ATOM 1326 C C . SER A 1 174 ? 14.602 32.781 8.578 1 92 174 SER A C 1
ATOM 1328 O O . SER A 1 174 ? 15.594 33.5 8.711 1 92 174 SER A O 1
ATOM 1330 N N . LEU A 1 175 ? 14.539 31.547 8.992 1 92 175 LEU A N 1
ATOM 1331 C CA . LEU A 1 175 ? 15.672 30.953 9.688 1 92 175 LEU A CA 1
ATOM 1332 C C . LEU A 1 175 ? 16.844 30.766 8.734 1 92 175 LEU A C 1
ATOM 1334 O O . LEU A 1 175 ? 18 30.953 9.125 1 92 175 LEU A O 1
ATOM 1338 N N . GLU A 1 176 ? 16.516 30.406 7.598 1 89.56 176 GLU A N 1
ATOM 1339 C CA . GLU A 1 176 ? 17.562 30.234 6.594 1 89.56 176 GLU A CA 1
ATOM 1340 C C . GLU A 1 176 ? 18.172 31.578 6.191 1 89.56 176 GLU A C 1
ATOM 1342 O O . GLU A 1 176 ? 19.375 31.672 6 1 89.56 176 GLU A O 1
ATOM 1347 N N . GLU A 1 177 ? 17.312 32.562 6.082 1 91.31 177 GLU A N 1
ATOM 1348 C CA . GLU A 1 177 ? 17.781 33.906 5.75 1 91.31 177 GLU A CA 1
ATOM 1349 C C . GLU A 1 177 ? 18.703 34.438 6.836 1 91.31 177 GLU A C 1
ATOM 1351 O O . GLU A 1 177 ? 19.719 35.094 6.539 1 91.31 177 GLU A O 1
ATOM 1356 N N . ALA A 1 178 ? 18.297 34.188 8.008 1 93.62 178 ALA A N 1
ATOM 1357 C CA . ALA A 1 178 ? 19.109 34.625 9.133 1 93.62 178 ALA A CA 1
ATOM 1358 C C . ALA A 1 178 ? 20.484 33.969 9.102 1 93.62 178 ALA A C 1
ATOM 1360 O O . ALA A 1 178 ? 21.5 34.625 9.375 1 93.62 178 ALA A O 1
ATOM 1361 N N . SER A 1 179 ? 20.469 32.719 8.805 1 91.94 179 SER A N 1
ATOM 1362 C CA . SER A 1 179 ? 21.734 31.984 8.703 1 91.94 179 SER A CA 1
ATOM 1363 C C . SER A 1 179 ? 22.609 32.562 7.605 1 91.94 179 SER A C 1
ATOM 1365 O O . SER A 1 179 ? 23.828 32.719 7.797 1 91.94 179 SER A O 1
ATOM 1367 N N . LYS A 1 180 ? 22 32.938 6.57 1 90.06 180 LYS A N 1
ATOM 1368 C CA . LYS A 1 180 ? 22.75 33.531 5.465 1 90.06 180 LYS A CA 1
ATOM 1369 C C . LYS A 1 180 ? 23.234 34.938 5.816 1 90.06 180 LYS A C 1
ATOM 1371 O O . LYS A 1 180 ? 24.328 35.344 5.414 1 90.06 180 LYS A O 1
ATOM 1376 N N . ASP A 1 181 ? 22.453 35.594 6.52 1 94.12 181 ASP A N 1
ATOM 1377 C CA . ASP A 1 181 ? 22.844 36.938 6.973 1 94.12 181 ASP A CA 1
ATOM 1378 C C . ASP A 1 181 ? 24.062 36.875 7.887 1 94.12 181 ASP A C 1
ATOM 1380 O O . ASP A 1 181 ? 24.859 37.812 7.93 1 94.12 181 ASP A O 1
ATOM 1384 N N . LEU A 1 182 ? 24.203 35.812 8.578 1 94.56 182 LEU A N 1
ATOM 1385 C CA . LEU A 1 182 ? 25.328 35.625 9.477 1 94.56 182 LEU A CA 1
ATOM 1386 C C . LEU A 1 182 ? 26.547 35.094 8.719 1 94.56 182 LEU A C 1
ATOM 1388 O O . LEU A 1 182 ? 27.609 34.875 9.312 1 94.56 182 LEU A O 1
ATOM 1392 N N . GLY A 1 183 ? 26.375 34.906 7.465 1 91.5 183 GLY A N 1
ATOM 1393 C CA . GLY A 1 183 ? 27.516 34.594 6.621 1 91.5 183 GLY A CA 1
ATOM 1394 C C . GLY A 1 183 ? 27.562 33.125 6.188 1 91.5 183 GLY A C 1
ATOM 1395 O O . GLY A 1 183 ? 28.484 32.719 5.484 1 91.5 183 GLY A O 1
ATOM 1396 N N . ALA A 1 184 ? 26.562 32.406 6.617 1 89.31 184 ALA A N 1
ATOM 1397 C CA . ALA A 1 184 ? 26.547 31 6.242 1 89.31 184 ALA A CA 1
ATOM 1398 C C . ALA A 1 184 ? 26.188 30.828 4.766 1 89.31 184 ALA A C 1
ATOM 1400 O O . ALA A 1 184 ? 25.391 31.594 4.227 1 89.31 184 ALA A O 1
ATOM 1401 N N . ASN A 1 185 ? 26.812 29.859 4.125 1 86.44 185 ASN A N 1
ATOM 1402 C CA . ASN A 1 185 ? 26.453 29.547 2.746 1 86.44 185 ASN A CA 1
ATOM 1403 C C . ASN A 1 185 ? 25.266 28.594 2.68 1 86.44 185 ASN A C 1
ATOM 1405 O O . ASN A 1 185 ? 24.703 28.234 3.711 1 86.44 185 ASN A O 1
ATOM 1409 N N . GLU A 1 186 ? 24.844 28.203 1.509 1 81.56 186 GLU A N 1
ATOM 1410 C CA . GLU A 1 186 ? 23.641 27.406 1.295 1 81.56 186 GLU A CA 1
ATOM 1411 C C . GLU A 1 186 ? 23.766 26.031 1.952 1 81.56 186 GLU A C 1
ATOM 1413 O O . GLU A 1 186 ? 22.812 25.547 2.562 1 81.56 186 GLU A O 1
ATOM 1418 N N . LEU A 1 187 ? 24.812 25.406 1.811 1 82 187 LEU A N 1
ATOM 1419 C CA . LEU A 1 187 ? 25.016 24.062 2.355 1 82 187 LEU A CA 1
ATOM 1420 C C . LEU A 1 187 ? 25.078 24.109 3.879 1 82 187 LEU A C 1
ATOM 1422 O O . LEU A 1 187 ? 24.516 23.234 4.551 1 82 187 LEU A O 1
ATOM 1426 N N . GLU A 1 188 ? 25.828 25.141 4.328 1 85.62 188 GLU A N 1
ATOM 1427 C CA . GLU A 1 188 ? 25.891 25.328 5.773 1 85.62 188 GLU A CA 1
ATOM 1428 C C . GLU A 1 188 ? 24.5 25.578 6.352 1 85.62 188 GLU A C 1
ATOM 1430 O O . GLU A 1 188 ? 24.156 25.031 7.406 1 85.62 188 GLU A O 1
ATOM 1435 N N . THR A 1 189 ? 23.812 26.406 5.605 1 87.56 189 THR A N 1
ATOM 1436 C CA . THR A 1 189 ? 22.453 26.719 6.039 1 87.56 189 THR A CA 1
ATOM 1437 C C . THR A 1 189 ? 21.578 25.469 6 1 87.56 189 THR A C 1
ATOM 1439 O O . THR A 1 189 ? 20.797 25.219 6.914 1 87.56 189 THR A O 1
ATOM 1442 N N . PHE A 1 190 ? 21.766 24.625 5.004 1 86.38 190 PHE A N 1
ATOM 1443 C CA . PHE A 1 190 ? 20.984 23.391 4.887 1 86.38 190 PHE A CA 1
ATOM 1444 C C . PHE A 1 190 ? 21.297 22.453 6.043 1 86.38 190 PHE A C 1
ATOM 1446 O O . PHE A 1 190 ? 20.375 21.953 6.711 1 86.38 190 PHE A O 1
ATOM 1453 N N . TRP A 1 191 ? 22.5 22.25 6.328 1 87.81 191 TRP A N 1
ATOM 1454 C CA . TRP A 1 191 ? 22.922 21.234 7.297 1 87.81 191 TRP A CA 1
ATOM 1455 C C . TRP A 1 191 ? 22.672 21.719 8.727 1 87.81 191 TRP A C 1
ATOM 1457 O O . TRP A 1 191 ? 22.344 20.922 9.609 1 87.81 191 TRP A O 1
ATOM 1467 N N . ASN A 1 192 ? 22.781 23.047 8.906 1 89.81 192 ASN A N 1
ATOM 1468 C CA . ASN A 1 192 ? 22.734 23.547 10.273 1 89.81 192 ASN A CA 1
ATOM 1469 C C . ASN A 1 192 ? 21.359 24.094 10.633 1 89.81 192 ASN A C 1
ATOM 1471 O O . ASN A 1 192 ? 21.016 24.188 11.812 1 89.81 192 ASN A O 1
ATOM 1475 N N . VAL A 1 193 ? 20.594 24.469 9.656 1 90.31 193 VAL A N 1
ATOM 1476 C CA . VAL A 1 193 ? 19.312 25.109 9.938 1 90.31 193 VAL A CA 1
ATOM 1477 C C . VAL A 1 193 ? 18.172 24.281 9.359 1 90.31 193 VAL A C 1
ATOM 1479 O O . VAL A 1 193 ? 17.328 23.766 10.102 1 90.31 193 VAL A O 1
ATOM 1482 N N . THR A 1 194 ? 18.25 24 8.125 1 89.69 194 THR A N 1
ATOM 1483 C CA . THR A 1 194 ? 17.141 23.375 7.43 1 89.69 194 THR A CA 1
ATOM 1484 C C . THR A 1 194 ? 16.984 21.922 7.863 1 89.69 194 THR A C 1
ATOM 1486 O O . THR A 1 194 ? 15.922 21.516 8.344 1 89.69 194 THR A O 1
ATOM 1489 N N . LEU A 1 195 ? 18.047 21.125 7.773 1 89.44 195 LEU A N 1
ATOM 1490 C CA . LEU A 1 195 ? 18 19.688 7.988 1 89.44 195 LEU A CA 1
ATOM 1491 C C . LEU A 1 195 ? 17.594 19.359 9.422 1 89.44 195 LEU A C 1
ATOM 1493 O O . LEU A 1 195 ? 16.688 18.547 9.641 1 89.44 195 LEU A O 1
ATOM 1497 N N . PRO A 1 196 ? 18.203 20.062 10.352 1 90.25 196 PRO A N 1
ATOM 1498 C CA . PRO A 1 196 ? 17.781 19.766 11.727 1 90.25 196 PRO A CA 1
ATOM 1499 C C . PRO A 1 196 ? 16.312 20.062 11.977 1 90.25 196 PRO A C 1
ATOM 1501 O O . PRO A 1 196 ? 15.648 19.375 12.75 1 90.25 196 PRO A O 1
ATOM 1504 N N . ASN A 1 197 ? 15.805 21.078 11.312 1 89.19 197 ASN A N 1
ATOM 1505 C CA . ASN A 1 197 ? 14.414 21.469 11.539 1 89.19 197 ASN A CA 1
ATOM 1506 C C . ASN A 1 197 ? 13.445 20.547 10.812 1 89.19 197 ASN A C 1
ATOM 1508 O O . ASN A 1 197 ? 12.297 20.391 11.234 1 89.19 197 ASN A O 1
ATOM 1512 N N . ILE A 1 198 ? 13.875 19.859 9.812 1 91.69 198 ILE A N 1
ATOM 1513 C CA . ILE A 1 198 ? 12.984 19 9.039 1 91.69 198 ILE A CA 1
ATOM 1514 C C . ILE A 1 198 ? 13.242 17.531 9.406 1 91.69 198 ILE A C 1
ATOM 1516 O O . ILE A 1 198 ? 12.586 16.625 8.875 1 91.69 198 ILE A O 1
ATOM 1520 N N . MET A 1 199 ? 14.086 17.281 10.305 1 91.5 199 MET A N 1
ATOM 1521 C CA . MET A 1 199 ? 14.523 15.938 10.664 1 91.5 199 MET A CA 1
ATOM 1522 C C . MET A 1 199 ? 13.344 15.086 11.125 1 91.5 199 MET A C 1
ATOM 1524 O O . MET A 1 199 ? 13.25 13.914 10.773 1 91.5 199 MET A O 1
ATOM 1528 N N . PRO A 1 200 ? 12.406 15.664 11.867 1 87.19 200 PRO A N 1
ATOM 1529 C CA . PRO A 1 200 ? 11.258 14.844 12.25 1 87.19 200 PRO A CA 1
ATOM 1530 C C . PRO A 1 200 ? 10.484 14.312 11.039 1 87.19 200 PRO A C 1
ATOM 1532 O O . PRO A 1 200 ? 10.055 13.156 11.039 1 87.19 200 PRO A O 1
ATOM 1535 N N . ALA A 1 201 ? 10.367 15.117 10.086 1 90.25 201 ALA A N 1
ATOM 1536 C CA . ALA A 1 201 ? 9.688 14.695 8.859 1 90.25 201 ALA A CA 1
ATOM 1537 C C . ALA A 1 201 ? 10.516 13.656 8.109 1 90.25 201 ALA A C 1
ATOM 1539 O O . ALA A 1 201 ? 9.961 12.719 7.523 1 90.25 201 ALA A O 1
ATOM 1540 N N . ILE A 1 202 ? 11.797 13.828 8.133 1 93.12 202 ILE A N 1
ATOM 1541 C CA . ILE A 1 202 ? 12.695 12.891 7.477 1 93.12 202 ILE A CA 1
ATOM 1542 C C . ILE A 1 202 ? 12.602 11.516 8.148 1 93.12 202 ILE A C 1
ATOM 1544 O O . ILE A 1 202 ? 12.492 10.492 7.469 1 93.12 202 ILE A O 1
ATOM 1548 N N . VAL A 1 203 ? 12.578 11.539 9.414 1 89.81 203 VAL A N 1
ATOM 1549 C CA . VAL A 1 203 ? 12.477 10.297 10.172 1 89.81 203 VAL A CA 1
ATOM 1550 C C . VAL A 1 203 ? 11.125 9.641 9.914 1 89.81 203 VAL A C 1
ATOM 1552 O O . VAL A 1 203 ? 11.047 8.445 9.648 1 89.81 203 VAL A O 1
ATOM 1555 N N . ALA A 1 204 ? 10.047 10.398 9.938 1 87.25 204 ALA A N 1
ATOM 1556 C CA . ALA A 1 204 ? 8.703 9.875 9.688 1 87.25 204 ALA A CA 1
ATOM 1557 C C . ALA A 1 204 ? 8.586 9.305 8.273 1 87.25 204 ALA A C 1
ATOM 1559 O O . ALA A 1 204 ? 8.055 8.211 8.078 1 87.25 204 ALA A O 1
ATOM 1560 N N . GLY A 1 205 ? 9.086 10.07 7.34 1 90.69 205 GLY A N 1
ATOM 1561 C CA . GLY A 1 205 ? 9.102 9.594 5.969 1 90.69 205 GLY A CA 1
ATOM 1562 C C . GLY A 1 205 ? 9.938 8.336 5.785 1 90.69 205 GLY A C 1
ATOM 1563 O O . GLY A 1 205 ? 9.578 7.461 4.996 1 90.69 205 GLY A O 1
ATOM 1564 N N . GLY A 1 206 ? 11.062 8.305 6.527 1 92.56 206 GLY A N 1
ATOM 1565 C CA . GLY A 1 206 ? 11.914 7.125 6.488 1 92.56 206 GLY A CA 1
ATOM 1566 C C . GLY A 1 206 ? 11.242 5.887 7.055 1 92.56 206 GLY A C 1
ATOM 1567 O O . GLY A 1 206 ? 11.359 4.797 6.492 1 92.56 206 GLY A O 1
ATOM 1568 N N . ILE A 1 207 ? 10.562 6.051 8.109 1 88.62 207 ILE A N 1
ATOM 1569 C CA . ILE A 1 207 ? 9.859 4.934 8.727 1 88.62 207 ILE A CA 1
ATOM 1570 C C . ILE A 1 207 ? 8.789 4.406 7.773 1 88.62 207 ILE A C 1
ATOM 1572 O O . ILE A 1 207 ? 8.641 3.191 7.605 1 88.62 207 ILE A O 1
ATOM 1576 N N . LEU A 1 208 ? 8.055 5.301 7.188 1 88 208 LEU A N 1
ATOM 1577 C CA . LEU A 1 208 ? 7.039 4.898 6.223 1 88 208 LEU A CA 1
ATOM 1578 C C . LEU A 1 208 ? 7.672 4.18 5.035 1 88 208 LEU A C 1
ATOM 1580 O O . LEU A 1 208 ? 7.184 3.131 4.609 1 88 208 LEU A O 1
ATOM 1584 N N . ALA A 1 209 ? 8.75 4.742 4.551 1 93.75 209 ALA A N 1
ATOM 1585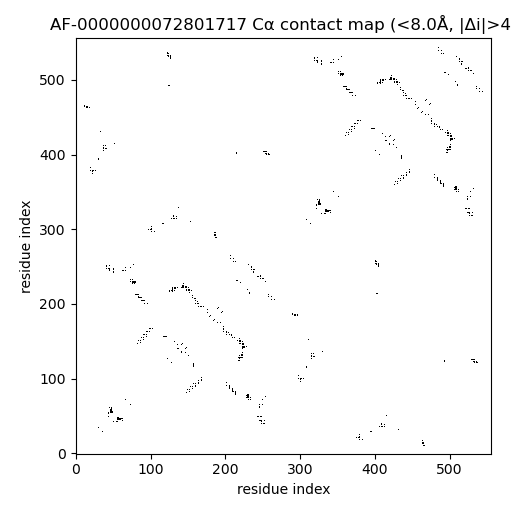 C CA . ALA A 1 209 ? 9.453 4.129 3.428 1 93.75 209 ALA A CA 1
ATOM 1586 C C . ALA A 1 209 ? 9.953 2.734 3.789 1 93.75 209 ALA A C 1
ATOM 1588 O O . ALA A 1 209 ? 9.852 1.803 2.988 1 93.75 209 ALA A O 1
ATOM 1589 N N . PHE A 1 210 ? 10.531 2.629 4.953 1 92.5 210 PHE A N 1
ATOM 1590 C CA . PHE A 1 210 ? 11.023 1.337 5.418 1 92.5 210 PHE A CA 1
ATOM 1591 C C . PHE A 1 210 ? 9.891 0.317 5.473 1 92.5 210 PHE A C 1
ATOM 1593 O O . PHE A 1 210 ? 10.047 -0.813 5.004 1 92.5 210 PHE A O 1
ATOM 1600 N N . THR A 1 211 ? 8.812 0.695 6.043 1 89.5 211 THR A N 1
ATOM 1601 C CA . THR A 1 211 ? 7.676 -0.205 6.207 1 89.5 211 THR A CA 1
ATOM 1602 C C . THR A 1 211 ? 7.16 -0.674 4.848 1 89.5 211 THR A C 1
ATOM 1604 O O . THR A 1 211 ? 6.879 -1.86 4.66 1 89.5 211 THR A O 1
ATOM 1607 N N . VAL A 1 212 ? 7.043 0.225 3.957 1 91.56 212 VAL A N 1
ATOM 1608 C CA . VAL A 1 212 ? 6.566 -0.095 2.615 1 91.56 212 VAL A CA 1
ATOM 1609 C C . VAL A 1 212 ? 7.547 -1.045 1.932 1 91.56 212 VAL A C 1
ATOM 1611 O O . VAL A 1 212 ? 7.137 -2.027 1.309 1 91.56 212 VAL A O 1
ATOM 1614 N N . SER A 1 213 ? 8.789 -0.778 2.064 1 95.5 213 SER A N 1
ATOM 1615 C CA . SER A 1 213 ? 9.82 -1.641 1.488 1 95.5 213 SER A CA 1
ATOM 1616 C C . SER A 1 213 ? 9.797 -3.025 2.127 1 95.5 213 SER A C 1
ATOM 1618 O O . SER A 1 213 ? 9.836 -4.039 1.425 1 95.5 213 SER A O 1
ATOM 1620 N N . PHE A 1 214 ? 9.711 -3.072 3.406 1 93.94 214 PHE A N 1
ATOM 1621 C CA . PHE A 1 214 ? 9.742 -4.316 4.172 1 93.94 214 PHE A CA 1
ATOM 1622 C C . PHE A 1 214 ? 8.609 -5.238 3.746 1 93.94 214 PHE A C 1
ATOM 1624 O O . PHE A 1 214 ? 8.773 -6.461 3.721 1 93.94 214 PHE A O 1
ATOM 1631 N N . ASN A 1 215 ? 7.566 -4.684 3.324 1 92.12 215 ASN A N 1
ATOM 1632 C CA . ASN A 1 215 ? 6.363 -5.449 3.004 1 92.12 215 ASN A CA 1
ATOM 1633 C C . ASN A 1 215 ? 6.227 -5.676 1.501 1 92.12 215 ASN A C 1
ATOM 1635 O O . ASN A 1 215 ? 5.289 -6.332 1.051 1 92.12 215 ASN A O 1
ATOM 1639 N N . GLU A 1 216 ? 7.117 -5.199 0.772 1 95.19 216 GLU A N 1
ATOM 1640 C CA . GLU A 1 216 ? 6.977 -5.164 -0.681 1 95.19 216 GLU A CA 1
ATOM 1641 C C . GLU A 1 216 ? 7.051 -6.566 -1.277 1 95.19 216 GLU A C 1
ATOM 1643 O O . GLU A 1 216 ? 7.969 -7.328 -0.972 1 95.19 216 GLU A O 1
ATOM 1648 N N . PHE A 1 217 ? 6.137 -6.945 -2.078 1 94.88 217 PHE A N 1
ATOM 1649 C CA . PHE A 1 217 ? 6.066 -8.25 -2.723 1 94.88 217 PHE A CA 1
ATOM 1650 C C . PHE A 1 217 ? 6.078 -8.102 -4.242 1 94.88 217 PHE A C 1
ATOM 1652 O O . PHE A 1 217 ? 6.938 -8.672 -4.918 1 94.88 217 PHE A O 1
ATOM 1659 N N . ILE A 1 218 ? 5.242 -7.258 -4.75 1 94 218 ILE A N 1
ATOM 1660 C CA . ILE A 1 218 ? 4.922 -7.254 -6.172 1 94 218 ILE A CA 1
ATOM 1661 C C . ILE A 1 218 ? 6.129 -6.781 -6.977 1 94 218 ILE A C 1
ATOM 1663 O O . ILE A 1 218 ? 6.586 -7.473 -7.891 1 94 218 ILE A O 1
ATOM 1667 N N . TYR A 1 219 ? 6.676 -5.598 -6.621 1 95.88 219 TYR A N 1
ATOM 1668 C CA . TYR A 1 219 ? 7.844 -5.113 -7.344 1 95.88 219 TYR A CA 1
ATOM 1669 C C . TYR A 1 219 ? 8.984 -6.125 -7.277 1 95.88 219 TYR A C 1
ATOM 1671 O O . TYR A 1 219 ? 9.633 -6.402 -8.289 1 95.88 219 TYR A O 1
ATOM 1679 N N . THR A 1 220 ? 9.172 -6.637 -6.094 1 97.19 220 THR A N 1
ATOM 1680 C CA . THR A 1 220 ? 10.258 -7.586 -5.875 1 97.19 220 THR A CA 1
ATOM 1681 C C . THR A 1 220 ? 10.086 -8.82 -6.762 1 97.19 220 THR A C 1
ATOM 1683 O O . THR A 1 220 ? 11.047 -9.297 -7.363 1 97.19 220 THR A O 1
ATOM 1686 N N . TYR A 1 221 ? 8.945 -9.32 -6.879 1 94.56 221 TYR A N 1
ATOM 1687 C CA . TYR A 1 221 ? 8.664 -10.531 -7.648 1 94.56 221 TYR A CA 1
ATOM 1688 C C . TYR A 1 221 ? 9.141 -10.383 -9.086 1 94.56 221 TYR A C 1
ATOM 1690 O O . TYR A 1 221 ? 9.695 -11.32 -9.664 1 94.56 221 TYR A O 1
ATOM 1698 N N . PHE A 1 222 ? 8.977 -9.273 -9.57 1 93.5 222 PHE A N 1
ATOM 1699 C CA . PHE A 1 222 ? 9.18 -9.078 -11.008 1 93.5 222 PHE A CA 1
ATOM 1700 C C . PHE A 1 222 ? 10.648 -8.797 -11.312 1 93.5 222 PHE A C 1
ATOM 1702 O O . PHE A 1 222 ? 11.102 -8.992 -12.438 1 93.5 222 PHE A O 1
ATOM 1709 N N . VAL A 1 223 ? 11.414 -8.438 -10.281 1 95.75 223 VAL A N 1
ATOM 1710 C CA . VAL A 1 223 ? 12.727 -7.93 -10.664 1 95.75 223 VAL A CA 1
ATOM 1711 C C . VAL A 1 223 ? 13.812 -8.695 -9.914 1 95.75 223 VAL A C 1
ATOM 1713 O O . VAL A 1 223 ? 15.008 -8.438 -10.094 1 95.75 223 VAL A O 1
ATOM 1716 N N . ARG A 1 224 ? 13.57 -9.562 -9 1 93.31 224 ARG A N 1
ATOM 1717 C CA . ARG A 1 224 ? 14.516 -10.203 -8.078 1 93.31 224 ARG A CA 1
ATOM 1718 C C . ARG A 1 224 ? 15.414 -11.188 -8.82 1 93.31 224 ARG A C 1
ATOM 1720 O O . ARG A 1 224 ? 16.5 -11.516 -8.344 1 93.31 224 ARG A O 1
ATOM 1727 N N . GLY A 1 225 ? 15.102 -11.695 -9.953 1 88.38 225 GLY A N 1
ATOM 1728 C CA . GLY A 1 225 ? 15.867 -12.758 -10.586 1 88.38 225 GLY A CA 1
ATOM 1729 C C . GLY A 1 225 ? 15.766 -14.078 -9.859 1 88.38 225 GLY A C 1
ATOM 1730 O O . GLY A 1 225 ? 14.93 -14.242 -8.961 1 88.38 225 GLY A O 1
ATOM 1731 N N . THR A 1 226 ? 16.672 -15.008 -10.258 1 85.75 226 THR A N 1
ATOM 1732 C CA . THR A 1 226 ? 16.625 -16.344 -9.688 1 85.75 226 THR A CA 1
ATOM 1733 C C . THR A 1 226 ? 17.422 -16.422 -8.391 1 85.75 226 THR A C 1
ATOM 1735 O O . THR A 1 226 ? 18.469 -15.766 -8.266 1 85.75 226 THR A O 1
ATOM 1738 N N . GLY A 1 227 ? 16.938 -16.922 -7.316 1 84.25 227 GLY A N 1
ATOM 1739 C CA . GLY A 1 227 ? 17.703 -17.234 -6.125 1 84.25 227 GLY A CA 1
ATOM 1740 C C . GLY A 1 227 ? 17.531 -16.234 -5.008 1 84.25 227 GLY A C 1
ATOM 1741 O O . GLY A 1 227 ? 17.938 -16.469 -3.871 1 84.25 227 GLY A O 1
ATOM 1742 N N . MET A 1 228 ? 17.141 -15.023 -5.328 1 89.94 228 MET A N 1
ATOM 1743 C CA . MET A 1 228 ? 16.922 -14.039 -4.277 1 89.94 228 MET A CA 1
ATOM 1744 C C . MET A 1 228 ? 15.469 -14.047 -3.818 1 89.94 228 MET A C 1
ATOM 1746 O O . MET A 1 228 ? 14.562 -13.805 -4.613 1 89.94 228 MET A O 1
ATOM 1750 N N . GLU A 1 229 ? 15.328 -14.336 -2.539 1 95.31 229 GLU A N 1
ATOM 1751 C CA . GLU A 1 229 ? 13.969 -14.352 -2.006 1 95.31 229 GLU A CA 1
ATOM 1752 C C . GLU A 1 229 ? 13.859 -13.508 -0.74 1 95.31 229 GLU A C 1
ATOM 1754 O O . GLU A 1 229 ? 14.555 -13.766 0.246 1 95.31 229 GLU A O 1
ATOM 1759 N N . THR A 1 230 ? 13.023 -12.516 -0.799 1 97.44 230 THR A N 1
ATOM 1760 C CA . THR A 1 230 ? 12.602 -11.828 0.419 1 97.44 230 THR A CA 1
ATOM 1761 C C . THR A 1 230 ? 11.555 -12.656 1.165 1 97.44 230 THR A C 1
ATOM 1763 O O . THR A 1 230 ? 11.039 -13.641 0.638 1 97.44 230 THR A O 1
ATOM 1766 N N . MET A 1 231 ? 11.281 -12.281 2.35 1 96.5 231 MET A N 1
ATOM 1767 C CA . MET A 1 231 ? 10.336 -13.023 3.18 1 96.5 231 MET A CA 1
ATOM 1768 C C . MET A 1 231 ? 8.969 -13.109 2.508 1 96.5 231 MET A C 1
ATOM 1770 O O . MET A 1 231 ? 8.359 -14.18 2.471 1 96.5 231 MET A O 1
ATOM 1774 N N . PRO A 1 232 ? 8.438 -12.008 1.956 1 96 232 PRO A N 1
ATOM 1775 C CA . PRO A 1 232 ? 7.148 -12.133 1.271 1 96 232 PRO A CA 1
ATOM 1776 C C . PRO A 1 232 ? 7.188 -13.125 0.113 1 96 232 PRO A C 1
ATOM 1778 O O . PRO A 1 232 ? 6.262 -13.93 -0.048 1 96 232 PRO A O 1
ATOM 1781 N N . ILE A 1 233 ? 8.266 -13.117 -0.615 1 95.81 233 ILE A N 1
ATOM 1782 C CA . ILE A 1 233 ? 8.398 -14.016 -1.761 1 95.81 233 ILE A CA 1
ATOM 1783 C C . ILE A 1 233 ? 8.539 -15.453 -1.277 1 95.81 233 ILE A C 1
ATOM 1785 O O . ILE A 1 233 ? 7.945 -16.375 -1.853 1 95.81 233 ILE A O 1
ATOM 1789 N N . TYR A 1 234 ? 9.352 -15.625 -0.263 1 95.94 234 TYR A N 1
ATOM 1790 C CA . TYR A 1 234 ? 9.555 -16.969 0.28 1 95.94 234 TYR A CA 1
ATOM 1791 C C . TYR A 1 234 ? 8.242 -17.531 0.816 1 95.94 234 TYR A C 1
ATOM 1793 O O . TYR A 1 234 ? 7.891 -18.688 0.515 1 95.94 234 TYR A O 1
ATOM 1801 N N . LEU A 1 235 ? 7.582 -16.766 1.599 1 94.56 235 LEU A N 1
ATOM 1802 C CA . LEU A 1 235 ? 6.293 -17.188 2.135 1 94.56 235 LEU A CA 1
ATOM 1803 C C . LEU A 1 235 ? 5.32 -17.531 1.012 1 94.56 235 LEU A C 1
ATOM 1805 O O . LEU A 1 235 ? 4.625 -18.547 1.069 1 94.56 235 LEU A O 1
ATOM 1809 N N . TRP A 1 236 ? 5.293 -16.719 0.025 1 92.31 236 TRP A N 1
ATOM 1810 C CA . TRP A 1 236 ? 4.457 -16.938 -1.148 1 92.31 236 TRP A CA 1
ATOM 1811 C C . TRP A 1 236 ? 4.797 -18.266 -1.812 1 92.31 236 TRP A C 1
ATOM 1813 O O . TRP A 1 236 ? 3.904 -19.062 -2.127 1 92.31 236 TRP A O 1
ATOM 1823 N N . SER A 1 237 ? 6.051 -18.516 -2.006 1 92.56 237 SER A N 1
ATOM 1824 C CA . SER A 1 237 ? 6.512 -19.75 -2.639 1 92.56 237 SER A CA 1
ATOM 1825 C C . SER A 1 237 ? 6.109 -20.969 -1.824 1 92.56 237 SER A C 1
ATOM 1827 O O . SER A 1 237 ? 5.73 -22 -2.387 1 92.56 237 SER A O 1
ATOM 1829 N N . ARG A 1 238 ? 6.16 -20.844 -0.538 1 92 238 ARG A N 1
ATOM 1830 C CA . ARG A 1 238 ? 5.789 -21.969 0.331 1 92 238 ARG A CA 1
ATOM 1831 C C . ARG A 1 238 ? 4.293 -22.234 0.263 1 92 238 ARG A C 1
ATOM 1833 O O . ARG A 1 238 ? 3.861 -23.391 0.329 1 92 238 ARG A O 1
ATOM 1840 N N . ILE A 1 239 ? 3.523 -21.281 0.123 1 88.94 239 ILE A N 1
ATOM 1841 C CA . ILE A 1 239 ? 2.074 -21.422 0.048 1 88.94 239 ILE A CA 1
ATOM 1842 C C . ILE A 1 239 ? 1.686 -22.047 -1.29 1 88.94 239 ILE A C 1
ATOM 1844 O O . ILE A 1 239 ? 0.742 -22.828 -1.361 1 88.94 239 ILE A O 1
ATOM 1848 N N . GLN A 1 240 ? 2.379 -21.781 -2.332 1 86.62 240 GLN A N 1
ATOM 1849 C CA . GLN A 1 240 ? 2.055 -22.25 -3.672 1 86.62 240 GLN A CA 1
ATOM 1850 C C . GLN A 1 240 ? 2.496 -23.703 -3.861 1 86.62 240 GLN A C 1
ATOM 1852 O O . GLN A 1 240 ? 1.856 -24.469 -4.594 1 86.62 240 GLN A O 1
ATOM 1857 N N . HIS A 1 241 ? 3.492 -24.109 -3.246 1 84.94 241 HIS A N 1
ATOM 1858 C CA . HIS A 1 241 ? 4.094 -25.375 -3.643 1 84.94 241 HIS A CA 1
ATOM 1859 C C . HIS A 1 241 ? 4.066 -26.375 -2.496 1 84.94 241 HIS A C 1
ATOM 1861 O O . HIS A 1 241 ? 4.023 -27.594 -2.729 1 84.94 241 HIS A O 1
ATOM 1867 N N . ASN A 1 242 ? 4.23 -25.969 -1.27 1 80.31 242 ASN A N 1
ATOM 1868 C CA . ASN A 1 242 ? 4.336 -26.875 -0.126 1 80.31 242 ASN A CA 1
ATOM 1869 C C . ASN A 1 242 ? 3.725 -26.25 1.129 1 80.31 242 ASN A C 1
ATOM 1871 O O . ASN A 1 242 ? 4.445 -25.781 2.012 1 80.31 242 ASN A O 1
ATOM 1875 N N . VAL A 1 243 ? 2.492 -26.547 1.116 1 84.12 243 VAL A N 1
ATOM 1876 C CA . VAL A 1 243 ? 1.812 -25.953 2.26 1 84.12 243 VAL A CA 1
ATOM 1877 C C . VAL A 1 243 ? 1.951 -26.859 3.479 1 84.12 243 VAL A C 1
ATOM 1879 O O . VAL A 1 243 ? 1.417 -27.969 3.496 1 84.12 243 VAL A O 1
ATOM 1882 N N . THR A 1 244 ? 2.846 -26.531 4.406 1 87.5 244 THR A N 1
ATOM 1883 C CA . THR A 1 244 ? 2.986 -27.156 5.719 1 87.5 244 THR A CA 1
ATOM 1884 C C . THR A 1 244 ? 2.67 -26.156 6.828 1 87.5 244 THR A C 1
ATOM 1886 O O . THR A 1 244 ? 2.564 -24.953 6.574 1 87.5 244 THR A O 1
ATOM 1889 N N . PRO A 1 245 ? 2.553 -26.656 7.992 1 90.75 245 PRO A N 1
ATOM 1890 C CA . PRO A 1 245 ? 2.279 -25.734 9.102 1 90.75 245 PRO A CA 1
ATOM 1891 C C . PRO A 1 245 ? 3.404 -24.719 9.32 1 90.75 245 PRO A C 1
ATOM 1893 O O . PRO A 1 245 ? 3.219 -23.734 10.039 1 90.75 245 PRO A O 1
ATOM 1896 N N . GLU A 1 246 ? 4.504 -24.953 8.68 1 92.06 246 GLU A N 1
ATOM 1897 C CA . GLU A 1 246 ? 5.613 -24 8.773 1 92.06 246 GLU A CA 1
ATOM 1898 C C . GLU A 1 246 ? 5.211 -22.625 8.258 1 92.06 246 GLU A C 1
ATOM 1900 O O . GLU A 1 246 ? 5.777 -21.609 8.664 1 92.06 246 GLU A O 1
ATOM 1905 N N . VAL A 1 247 ? 4.254 -22.625 7.391 1 92.88 247 VAL A N 1
ATOM 1906 C CA . VAL A 1 247 ? 3.766 -21.375 6.82 1 92.88 247 VAL A CA 1
ATOM 1907 C C . VAL A 1 247 ? 3.256 -20.469 7.934 1 92.88 247 VAL A C 1
ATOM 1909 O O . VAL A 1 247 ? 3.486 -19.25 7.91 1 92.88 247 VAL A O 1
ATOM 1912 N N . ASN A 1 248 ? 2.617 -21.047 8.93 1 93.88 248 ASN A N 1
ATOM 1913 C CA . ASN A 1 248 ? 2.113 -20.266 10.055 1 93.88 248 ASN A CA 1
ATOM 1914 C C . ASN A 1 248 ? 3.252 -19.719 10.922 1 93.88 248 ASN A C 1
ATOM 1916 O O . ASN A 1 248 ? 3.195 -18.578 11.391 1 93.88 248 ASN A O 1
ATOM 1920 N N . VAL A 1 249 ? 4.238 -20.5 11.109 1 95.5 249 VAL A N 1
ATOM 1921 C CA . VAL A 1 249 ? 5.41 -20.078 11.867 1 95.5 249 VAL A CA 1
ATOM 1922 C C . VAL A 1 249 ? 6.129 -18.953 11.117 1 95.5 249 VAL A C 1
ATOM 1924 O O . VAL A 1 249 ? 6.496 -17.938 11.711 1 95.5 249 VAL A O 1
ATOM 1927 N N . LEU A 1 250 ? 6.328 -19.172 9.82 1 95.62 250 LEU A N 1
ATOM 1928 C CA . LEU A 1 250 ? 6.941 -18.141 8.984 1 95.62 250 LEU A CA 1
ATOM 1929 C C . LEU A 1 250 ? 6.16 -16.828 9.078 1 95.62 250 LEU A C 1
ATOM 1931 O O . LEU A 1 250 ? 6.754 -15.75 9.156 1 95.62 250 LEU A O 1
ATOM 1935 N N . SER A 1 251 ? 4.852 -16.906 9.047 1 95.62 251 SER A N 1
ATOM 1936 C CA . SER A 1 251 ? 3.988 -15.734 9.156 1 95.62 251 SER A CA 1
ATOM 1937 C C . SER A 1 251 ? 4.195 -15.008 10.477 1 95.62 251 SER A C 1
ATOM 1939 O O . SER A 1 251 ? 4.328 -13.781 10.508 1 95.62 251 SER A O 1
ATOM 1941 N N . VAL A 1 252 ? 4.242 -15.719 11.523 1 96.06 252 VAL A N 1
ATOM 1942 C CA . VAL A 1 252 ? 4.398 -15.125 12.852 1 96.06 252 VAL A CA 1
ATOM 1943 C C . VAL A 1 252 ? 5.777 -14.492 12.977 1 96.06 252 VAL A C 1
ATOM 1945 O O . VAL A 1 252 ? 5.914 -13.391 13.516 1 96.06 252 VAL A O 1
ATOM 1948 N N . VAL A 1 253 ? 6.766 -15.195 12.5 1 96.06 253 VAL A N 1
ATOM 1949 C CA . VAL A 1 253 ? 8.117 -14.648 12.539 1 96.06 253 VAL A CA 1
ATOM 1950 C C . VAL A 1 253 ? 8.156 -13.336 11.758 1 96.06 253 VAL A C 1
ATOM 1952 O O . VAL A 1 253 ? 8.719 -12.344 12.227 1 96.06 253 VAL A O 1
ATOM 1955 N N . PHE A 1 254 ? 7.609 -13.375 10.539 1 95.38 254 PHE A N 1
ATOM 1956 C CA . PHE A 1 254 ? 7.559 -12.172 9.719 1 95.38 254 PHE A CA 1
ATOM 1957 C C . PHE A 1 254 ? 6.844 -11.047 10.453 1 95.38 254 PHE A C 1
ATOM 1959 O O . PHE A 1 254 ? 7.301 -9.906 10.445 1 95.38 254 PHE A O 1
ATOM 1966 N N . LEU A 1 255 ? 5.762 -11.328 11.102 1 94.38 255 LEU A N 1
ATOM 1967 C CA . LEU A 1 255 ? 4.977 -10.383 11.883 1 94.38 255 LEU A CA 1
ATOM 1968 C C . LEU A 1 255 ? 5.801 -9.805 13.031 1 94.38 255 LEU A C 1
ATOM 1970 O O . LEU A 1 255 ? 5.828 -8.594 13.234 1 94.38 255 LEU A O 1
ATOM 1974 N N . VAL A 1 256 ? 6.465 -10.609 13.789 1 95.06 256 VAL A N 1
ATOM 1975 C CA . VAL A 1 256 ? 7.25 -10.203 14.953 1 95.06 256 VAL A CA 1
ATOM 1976 C C . VAL A 1 256 ? 8.398 -9.305 14.508 1 95.06 256 VAL A C 1
ATOM 1978 O O . VAL A 1 256 ? 8.656 -8.266 15.125 1 95.06 256 VAL A O 1
ATOM 1981 N N . VAL A 1 257 ? 9.055 -9.68 13.438 1 93.69 257 VAL A N 1
ATOM 1982 C CA . VAL A 1 257 ? 10.164 -8.883 12.922 1 93.69 257 VAL A CA 1
ATOM 1983 C C . VAL A 1 257 ? 9.648 -7.508 12.492 1 93.69 257 VAL A C 1
ATOM 1985 O O . VAL A 1 257 ? 10.273 -6.484 12.773 1 93.69 257 VAL A O 1
ATOM 1988 N N . ALA A 1 258 ? 8.539 -7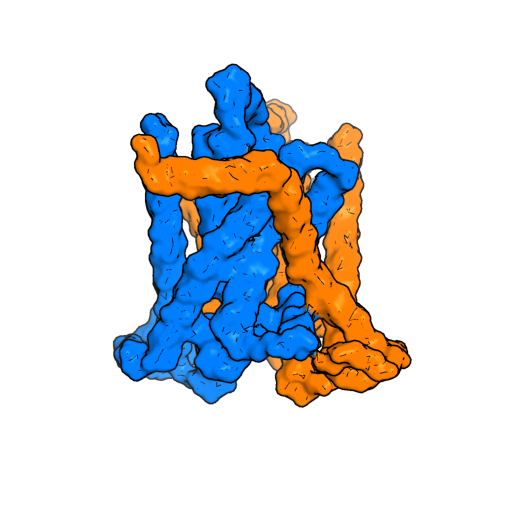.547 11.797 1 90.06 258 ALA A N 1
ATOM 1989 C CA . ALA A 1 258 ? 7.938 -6.289 11.359 1 90.06 258 ALA A CA 1
ATOM 1990 C C . ALA A 1 258 ? 7.645 -5.375 12.539 1 90.06 258 ALA A C 1
ATOM 1992 O O . ALA A 1 258 ? 8.008 -4.195 12.523 1 90.06 258 ALA A O 1
ATOM 1993 N N . ILE A 1 259 ? 7.016 -5.859 13.586 1 87.69 259 ILE A N 1
ATOM 1994 C CA . ILE A 1 259 ? 6.637 -5.094 14.766 1 87.69 259 ILE A CA 1
ATOM 1995 C C . ILE A 1 259 ? 7.891 -4.582 15.477 1 87.69 259 ILE A C 1
ATOM 1997 O O . ILE A 1 259 ? 7.965 -3.412 15.852 1 87.69 259 ILE A O 1
ATOM 2001 N N . LEU A 1 260 ? 8.867 -5.375 15.633 1 89.69 260 LEU A N 1
ATOM 2002 C CA . LEU A 1 260 ? 10.102 -5.012 16.312 1 89.69 260 LEU A CA 1
ATOM 2003 C C . LEU A 1 260 ? 10.82 -3.881 15.586 1 89.69 260 LEU A C 1
ATOM 2005 O O . LEU A 1 260 ? 11.305 -2.936 16.219 1 89.69 260 LEU A O 1
ATOM 2009 N N . LEU A 1 261 ? 10.852 -3.975 14.336 1 83.69 261 LEU A N 1
ATOM 2010 C CA . LEU A 1 261 ? 11.57 -2.973 13.555 1 83.69 261 LEU A CA 1
ATOM 2011 C C . LEU A 1 261 ? 10.844 -1.633 13.586 1 83.69 261 LEU A C 1
ATOM 2013 O O . LEU A 1 261 ? 11.477 -0.578 13.648 1 83.69 261 LEU A O 1
ATOM 2017 N N . VAL A 1 262 ? 9.57 -1.691 13.547 1 75.75 262 VAL A N 1
ATOM 2018 C CA . VAL A 1 262 ? 8.805 -0.451 13.641 1 75.75 262 VAL A CA 1
ATOM 2019 C C . VAL A 1 262 ? 8.984 0.158 15.031 1 75.75 262 VAL A C 1
ATOM 2021 O O . VAL A 1 262 ? 9.133 1.375 15.164 1 75.75 262 VAL A O 1
ATOM 2024 N N . LEU A 1 263 ? 8.969 -0.635 16.078 1 80.38 263 LEU A N 1
ATOM 2025 C CA . LEU A 1 263 ? 9.172 -0.162 17.438 1 80.38 263 LEU A CA 1
ATOM 2026 C C . LEU A 1 263 ? 10.555 0.47 17.594 1 80.38 263 LEU A C 1
ATOM 2028 O O . LEU A 1 263 ? 10.695 1.516 18.234 1 80.38 263 LEU A O 1
ATOM 2032 N N . VAL A 1 264 ? 11.484 -0.165 17.031 1 83 264 VAL A N 1
ATOM 2033 C CA . VAL A 1 264 ? 12.836 0.38 17.078 1 83 264 VAL A CA 1
ATOM 2034 C C . VAL A 1 264 ? 12.883 1.719 16.344 1 83 264 VAL A C 1
ATOM 2036 O O . VAL A 1 264 ? 13.484 2.678 16.812 1 83 264 VAL A O 1
ATOM 2039 N N . ALA A 1 265 ? 12.234 1.773 15.219 1 74.44 265 ALA A N 1
ATOM 2040 C CA . ALA A 1 265 ? 12.203 3.004 14.438 1 74.44 265 ALA A CA 1
ATOM 2041 C C . ALA A 1 265 ? 11.516 4.129 15.195 1 74.44 265 ALA A C 1
ATOM 2043 O O . ALA A 1 265 ? 11.992 5.266 15.211 1 74.44 265 ALA A O 1
ATOM 2044 N N . VAL A 1 266 ? 10.461 3.844 15.898 1 71.81 266 VAL A N 1
ATOM 2045 C CA . VAL A 1 266 ? 9.703 4.824 16.672 1 71.81 266 VAL A CA 1
ATOM 2046 C C . VAL A 1 266 ? 10.523 5.273 17.875 1 71.81 266 VAL A C 1
ATOM 2048 O O . VAL A 1 266 ? 10.562 6.465 18.203 1 71.81 266 VAL A O 1
ATOM 2051 N N . LEU A 1 267 ? 11.164 4.367 18.516 1 76.94 267 LEU A N 1
ATOM 2052 C CA . LEU A 1 267 ? 11.984 4.68 19.688 1 76.94 267 LEU A CA 1
ATOM 2053 C C . LEU A 1 267 ? 13.148 5.582 19.297 1 76.94 267 LEU A C 1
ATOM 2055 O O . LEU A 1 267 ? 13.508 6.492 20.062 1 76.94 267 LEU A O 1
ATOM 2059 N N . LEU A 1 268 ? 13.648 5.316 18.219 1 72.19 268 LEU A N 1
ATOM 2060 C CA . LEU A 1 268 ? 14.773 6.121 17.766 1 72.19 268 LEU A CA 1
ATOM 2061 C C . LEU A 1 268 ? 14.328 7.531 17.406 1 72.19 268 LEU A C 1
ATOM 2063 O O . LEU A 1 268 ? 15.094 8.484 17.531 1 72.19 268 LEU A O 1
ATOM 2067 N N . THR A 1 269 ? 13.141 7.641 16.906 1 67.38 269 THR A N 1
ATOM 2068 C CA . THR A 1 269 ? 12.617 8.953 16.531 1 67.38 269 THR A CA 1
ATOM 2069 C C . THR A 1 269 ? 12.219 9.75 17.766 1 67.38 269 THR A C 1
ATOM 2071 O O . THR A 1 269 ? 12.398 10.969 17.812 1 67.38 269 THR A O 1
ATOM 2074 N N . ASN A 1 270 ? 11.516 9.047 18.641 1 62.38 270 ASN A N 1
ATOM 2075 C CA . ASN A 1 270 ? 11.156 9.727 19.875 1 62.38 270 ASN A CA 1
ATOM 2076 C C . ASN A 1 270 ? 12.391 10.188 20.641 1 62.38 270 ASN A C 1
ATOM 2078 O O . ASN A 1 270 ? 12.391 11.266 21.25 1 62.38 270 ASN A O 1
ATOM 2082 N N . ILE A 1 271 ? 13.383 9.422 20.594 1 50.16 271 ILE A N 1
ATOM 2083 C CA . ILE A 1 271 ? 14.625 9.797 21.266 1 50.16 271 ILE A CA 1
ATOM 2084 C C . ILE A 1 271 ? 15.219 11.031 20.578 1 50.16 271 ILE A C 1
ATOM 2086 O O . ILE A 1 271 ? 15.734 11.93 21.25 1 50.16 271 ILE A O 1
ATOM 2090 N N . SER A 1 272 ? 15.125 11.055 19.344 1 52.66 272 SER A N 1
ATOM 2091 C CA . SER A 1 272 ? 15.672 12.211 18.625 1 52.66 272 SER A CA 1
ATOM 2092 C C . SER A 1 272 ? 14.852 13.469 18.906 1 52.66 272 SER A C 1
ATOM 2094 O O . SER A 1 272 ? 15.398 14.57 18.953 1 52.66 272 SER A O 1
ATOM 2096 N N . ARG A 1 273 ? 13.523 13.297 18.984 1 52.72 273 ARG A N 1
ATOM 2097 C CA . ARG A 1 273 ? 12.711 14.445 19.359 1 52.72 273 ARG A CA 1
ATOM 2098 C C . ARG A 1 273 ? 13.117 14.969 20.734 1 52.72 273 ARG A C 1
ATOM 2100 O O . ARG A 1 273 ? 13.102 16.172 20.984 1 52.72 273 ARG A O 1
ATOM 2107 N N . LEU A 1 274 ? 13.461 14.086 21.578 1 45.38 274 LEU A N 1
ATOM 2108 C CA . LEU A 1 274 ? 13.883 14.5 22.906 1 45.38 274 LEU A CA 1
ATOM 2109 C C . LEU A 1 274 ? 15.234 15.203 22.859 1 45.38 274 LEU A C 1
ATOM 2111 O O . LEU A 1 274 ? 15.492 16.125 23.625 1 45.38 274 LEU A O 1
ATOM 2115 N N . THR A 1 275 ? 16.016 14.734 22.016 1 43.19 275 THR A N 1
ATOM 2116 C CA . THR A 1 275 ? 17.344 15.328 21.984 1 43.19 275 THR A CA 1
ATOM 2117 C C . THR A 1 275 ? 17.328 16.656 21.219 1 43.19 275 THR A C 1
ATOM 2119 O O . THR A 1 275 ? 18.172 17.516 21.453 1 43.19 275 THR A O 1
ATOM 2122 N N . MET A 1 276 ? 16.484 16.797 20.266 1 43.75 276 MET A N 1
ATOM 2123 C CA . MET A 1 276 ? 16.469 18.062 19.547 1 43.75 276 MET A CA 1
ATOM 2124 C C . MET A 1 276 ? 15.781 19.141 20.375 1 43.75 276 MET A C 1
ATOM 2126 O O . MET A 1 276 ? 15.914 20.328 20.094 1 43.75 276 MET A O 1
ATOM 2130 N N . ARG A 1 277 ? 14.789 18.891 21.234 1 43.75 277 ARG A N 1
ATOM 2131 C CA . ARG A 1 277 ? 14.203 19.891 22.125 1 43.75 277 ARG A CA 1
ATOM 2132 C C . ARG A 1 277 ? 15.18 20.297 23.219 1 43.75 277 ARG A C 1
ATOM 2134 O O . ARG A 1 277 ? 14.938 21.266 23.953 1 43.75 277 ARG A O 1
ATOM 2141 N N . SER A 1 278 ? 16.328 19.672 23.391 1 34.19 278 SER A N 1
ATOM 2142 C CA . SER A 1 278 ? 17.281 20.266 24.328 1 34.19 278 SER A CA 1
ATOM 2143 C C . SER A 1 278 ? 18.25 21.203 23.609 1 34.19 278 SER A C 1
ATOM 2145 O O . SER A 1 278 ? 18.656 20.922 22.469 1 34.19 278 SER A O 1
ATOM 2147 N N . MET B 1 1 ? 43.062 23.109 11.211 1 35.22 1 MET B N 1
ATOM 2148 C CA . MET B 1 1 ? 41.969 23.281 10.25 1 35.22 1 MET B CA 1
ATOM 2149 C C . MET B 1 1 ? 41.75 22.016 9.438 1 35.22 1 MET B C 1
ATOM 2151 O O . MET B 1 1 ? 42.5 21.734 8.492 1 35.22 1 MET B O 1
ATOM 2155 N N . SER B 1 2 ? 41.219 20.891 10.031 1 41.12 2 SER B N 1
ATOM 2156 C CA . SER B 1 2 ? 41.438 19.469 9.805 1 41.12 2 SER B CA 1
ATOM 2157 C C . SER B 1 2 ? 40.875 19.031 8.469 1 41.12 2 SER B C 1
ATOM 2159 O O . SER B 1 2 ? 40 19.703 7.895 1 41.12 2 SER B O 1
ATOM 2161 N N . ALA B 1 3 ? 41.5 18.047 7.883 1 47.75 3 ALA B N 1
ATOM 2162 C CA . ALA B 1 3 ? 41.156 17.312 6.668 1 47.75 3 ALA B CA 1
ATOM 2163 C C . ALA B 1 3 ? 39.625 17.172 6.523 1 47.75 3 ALA B C 1
ATOM 2165 O O . ALA B 1 3 ? 39.125 17.125 5.406 1 47.75 3 ALA B O 1
ATOM 2166 N N . LEU B 1 4 ? 38.906 16.906 7.547 1 44.84 4 LEU B N 1
ATOM 2167 C CA . LEU B 1 4 ? 37.469 16.844 7.574 1 44.84 4 LEU B CA 1
ATOM 2168 C C . LEU B 1 4 ? 36.844 18.172 7.172 1 44.84 4 LEU B C 1
ATOM 2170 O O . LEU B 1 4 ? 35.719 18.219 6.648 1 44.84 4 LEU B O 1
ATOM 2174 N N . GLY B 1 5 ? 37.531 19.219 7.449 1 45.62 5 GLY B N 1
ATOM 2175 C CA . GLY B 1 5 ? 37.156 20.578 7.078 1 45.62 5 GLY B CA 1
ATOM 2176 C C . GLY B 1 5 ? 37.156 20.797 5.578 1 45.62 5 GLY B C 1
ATOM 2177 O O . GLY B 1 5 ? 36.281 21.469 5.047 1 45.62 5 GLY B O 1
ATOM 2178 N N . SER B 1 6 ? 38.188 20.312 4.938 1 51.12 6 SER B N 1
ATOM 2179 C CA . SER B 1 6 ? 38.344 20.516 3.498 1 51.12 6 SER B CA 1
ATOM 2180 C C . SER B 1 6 ? 37.281 19.719 2.732 1 51.12 6 SER B C 1
ATOM 2182 O O . SER B 1 6 ? 36.719 20.203 1.733 1 51.12 6 SER B O 1
ATOM 2184 N N . ALA B 1 7 ? 37.062 18.5 3.145 1 49.59 7 ALA B N 1
ATOM 2185 C CA . ALA B 1 7 ? 36.062 17.656 2.469 1 49.59 7 ALA B CA 1
ATOM 2186 C C . ALA B 1 7 ? 34.688 18.266 2.584 1 49.59 7 ALA B C 1
ATOM 2188 O O . ALA B 1 7 ? 33.906 18.25 1.625 1 49.59 7 ALA B O 1
ATOM 2189 N N . PHE B 1 8 ? 34.438 18.734 3.771 1 50.84 8 PHE B N 1
ATOM 2190 C CA . PHE B 1 8 ? 33.188 19.453 3.951 1 50.84 8 PHE B CA 1
ATOM 2191 C C . PHE B 1 8 ? 33.156 20.734 3.119 1 50.84 8 PHE B C 1
ATOM 2193 O O . PHE B 1 8 ? 32.094 21.156 2.635 1 50.84 8 PHE B O 1
ATOM 2200 N N . GLY B 1 9 ? 34.344 21.297 2.99 1 49.38 9 GLY B N 1
ATOM 2201 C CA . GLY B 1 9 ? 34.438 22.469 2.143 1 49.38 9 GLY B CA 1
ATOM 2202 C C . GLY B 1 9 ? 34.125 22.188 0.687 1 49.38 9 GLY B C 1
ATOM 2203 O O . GLY B 1 9 ? 33.438 22.969 0.035 1 49.38 9 GLY B O 1
ATOM 2204 N N . TRP B 1 10 ? 34.75 21.125 0.156 1 49.25 10 TRP B N 1
ATOM 2205 C CA . TRP B 1 10 ? 34.469 20.734 -1.22 1 49.25 10 TRP B CA 1
ATOM 2206 C C . TRP B 1 10 ? 33 20.375 -1.387 1 49.25 10 TRP B C 1
ATOM 2208 O O . TRP B 1 10 ? 32.375 20.734 -2.381 1 49.25 10 TRP B O 1
ATOM 2218 N N . LEU B 1 11 ? 32.5 19.609 -0.521 1 51.56 11 LEU B N 1
ATOM 2219 C CA . LEU B 1 11 ? 31.078 19.281 -0.552 1 51.56 11 LEU B CA 1
ATOM 2220 C C . LEU B 1 11 ? 30.219 20.531 -0.456 1 51.56 11 LEU B C 1
ATOM 2222 O O . LEU B 1 11 ? 29.188 20.641 -1.117 1 51.56 11 LEU B O 1
ATOM 2226 N N . GLU B 1 12 ? 30.766 21.406 0.338 1 50.44 12 GLU B N 1
ATOM 2227 C CA . GLU B 1 12 ? 30.109 22.703 0.469 1 50.44 12 GLU B CA 1
ATOM 2228 C C . GLU B 1 12 ? 30.094 23.453 -0.86 1 50.44 12 GLU B C 1
ATOM 2230 O O . GLU B 1 12 ? 29.078 24.031 -1.241 1 50.44 12 GLU B O 1
ATOM 2235 N N . ARG B 1 13 ? 31.281 23.688 -1.434 1 51.56 13 ARG B N 1
ATOM 2236 C CA . ARG B 1 13 ? 31.359 24.359 -2.725 1 51.56 13 ARG B CA 1
ATOM 2237 C C . ARG B 1 13 ? 30.5 23.641 -3.768 1 51.56 13 ARG B C 1
ATOM 2239 O O . ARG B 1 13 ? 29.875 24.281 -4.609 1 51.56 13 ARG B O 1
ATOM 2246 N N . PHE B 1 14 ? 30.625 22.359 -3.793 1 48.03 14 PHE B N 1
ATOM 2247 C CA . PHE B 1 14 ? 29.828 21.578 -4.723 1 48.03 14 PHE B CA 1
ATOM 2248 C C . PHE B 1 14 ? 28.328 21.781 -4.465 1 48.03 14 PHE B C 1
ATOM 2250 O O . PHE B 1 14 ? 27.547 21.938 -5.402 1 48.03 14 PHE B O 1
ATOM 2257 N N . CYS B 1 15 ? 27.938 21.766 -3.258 1 51.91 15 CYS B N 1
ATOM 2258 C CA . CYS B 1 15 ? 26.531 21.969 -2.873 1 51.91 15 CYS B CA 1
ATOM 2259 C C . CYS B 1 15 ? 26.125 23.422 -3.1 1 51.91 15 CYS B C 1
ATOM 2261 O O . CYS B 1 15 ? 24.984 23.688 -3.496 1 51.91 15 CYS B O 1
ATOM 2263 N N . HIS B 1 16 ? 27.047 24.391 -2.789 1 51 16 HIS B N 1
ATOM 2264 C CA . HIS B 1 16 ? 26.781 25.797 -3.023 1 51 16 HIS B CA 1
ATOM 2265 C C . HIS B 1 16 ? 26.469 26.062 -4.492 1 51 16 HIS B C 1
ATOM 2267 O O . HIS B 1 16 ? 25.516 26.781 -4.812 1 51 16 HIS B O 1
ATOM 2273 N N . ASN B 1 17 ? 27.406 25.75 -5.301 1 52.59 17 ASN B N 1
ATOM 2274 C CA . ASN B 1 17 ? 27.281 26.078 -6.719 1 52.59 17 ASN B CA 1
ATOM 2275 C C . ASN B 1 17 ? 26.328 25.125 -7.43 1 52.59 17 ASN B C 1
ATOM 2277 O O . ASN B 1 17 ? 25.719 25.5 -8.438 1 52.59 17 ASN B O 1
ATOM 2281 N N . TYR B 1 18 ? 26.109 24.031 -6.723 1 58.22 18 TYR B N 1
ATOM 2282 C CA . TYR B 1 18 ? 25.438 23.031 -7.543 1 58.22 18 TYR B CA 1
ATOM 2283 C C . TYR B 1 18 ? 24.109 22.609 -6.926 1 58.22 18 TYR B C 1
ATOM 2285 O O . TYR B 1 18 ? 23.453 21.688 -7.398 1 58.22 18 TYR B O 1
ATOM 2293 N N . GLY B 1 19 ? 23.797 23.375 -5.855 1 60.34 19 GLY B N 1
ATOM 2294 C CA . GLY B 1 19 ? 22.531 23.109 -5.172 1 60.34 19 GLY B CA 1
ATOM 2295 C C . GLY B 1 19 ? 21.344 23.031 -6.113 1 60.34 19 GLY B C 1
ATOM 2296 O O . GLY B 1 19 ? 20.672 22 -6.195 1 60.34 19 GLY B O 1
ATOM 2297 N N . PRO B 1 20 ? 21.266 24.172 -6.785 1 66.25 20 PRO B N 1
ATOM 2298 C CA . PRO B 1 20 ? 20.141 24.141 -7.723 1 66.25 20 PRO B CA 1
ATOM 2299 C C . PRO B 1 20 ? 20.266 23.047 -8.766 1 66.25 20 PRO B C 1
ATOM 2301 O O . PRO B 1 20 ? 19.25 22.438 -9.164 1 66.25 20 PRO B O 1
ATOM 2304 N N . LYS B 1 21 ? 21.484 22.875 -9.195 1 73.31 21 LYS B N 1
ATOM 2305 C CA . LYS B 1 21 ? 21.688 21.828 -10.195 1 73.31 21 LYS B CA 1
ATOM 2306 C C . LYS B 1 21 ? 21.422 20.453 -9.617 1 73.31 21 LYS B C 1
ATOM 2308 O O . LYS B 1 21 ? 20.859 19.578 -10.289 1 73.31 21 LYS B O 1
ATOM 2313 N N . ILE B 1 22 ? 21.75 20.344 -8.383 1 76.44 22 ILE B N 1
ATOM 2314 C CA . ILE B 1 22 ? 21.547 19.062 -7.727 1 76.44 22 ILE B CA 1
ATOM 2315 C C . ILE B 1 22 ? 20.047 18.812 -7.52 1 76.44 22 ILE B C 1
ATOM 2317 O O . ILE B 1 22 ? 19.562 17.719 -7.758 1 76.44 22 ILE B O 1
ATOM 2321 N N . GLY B 1 23 ? 19.391 19.859 -7.152 1 75.44 23 GLY B N 1
ATOM 2322 C CA . GLY B 1 23 ? 17.938 19.75 -7 1 75.44 23 GLY B CA 1
ATOM 2323 C C . GLY B 1 23 ? 17.234 19.422 -8.297 1 75.44 23 GLY B C 1
ATOM 2324 O O . GLY B 1 23 ? 16.391 18.516 -8.328 1 75.44 23 GLY B O 1
ATOM 2325 N N . ARG B 1 24 ? 17.625 20.094 -9.266 1 80.56 24 ARG B N 1
ATOM 2326 C CA . ARG B 1 24 ? 17 19.875 -10.562 1 80.56 24 ARG B CA 1
ATOM 2327 C C . ARG B 1 24 ? 17.344 18.484 -11.094 1 80.56 24 ARG B C 1
ATOM 2329 O O . ARG B 1 24 ? 16.469 17.797 -11.648 1 80.56 24 ARG B O 1
ATOM 2336 N N . SER B 1 25 ? 18.531 18.125 -10.906 1 87.06 25 SER B N 1
ATOM 2337 C CA . SER B 1 25 ? 18.953 16.812 -11.367 1 87.06 25 SER B CA 1
ATOM 2338 C C . SER B 1 25 ? 18.219 15.695 -10.625 1 87.06 25 SER B C 1
ATOM 2340 O O . SER B 1 25 ? 17.812 14.695 -11.227 1 87.06 25 SER B O 1
ATOM 2342 N N . THR B 1 26 ? 18 15.938 -9.367 1 89.44 26 THR B N 1
ATOM 2343 C CA . THR B 1 26 ? 17.297 14.93 -8.57 1 89.44 26 THR B CA 1
ATOM 2344 C C . THR B 1 26 ? 15.844 14.82 -9.016 1 89.44 26 THR B C 1
ATOM 2346 O O . THR B 1 26 ? 15.305 13.711 -9.117 1 89.44 26 THR B O 1
ATOM 2349 N N . ILE B 1 27 ? 15.305 15.898 -9.312 1 87.88 27 ILE B N 1
ATOM 2350 C CA . ILE B 1 27 ? 13.922 15.914 -9.766 1 87.88 27 ILE B CA 1
ATOM 2351 C C . ILE B 1 27 ? 13.805 15.133 -11.078 1 87.88 27 ILE B C 1
ATOM 2353 O O . ILE B 1 27 ? 12.93 14.281 -11.227 1 87.88 27 ILE B O 1
ATOM 2357 N N . VAL B 1 28 ? 14.695 15.383 -11.938 1 89.88 28 VAL B N 1
ATOM 2358 C CA . VAL B 1 28 ? 14.664 14.727 -13.242 1 89.88 28 VAL B CA 1
ATOM 2359 C C . VAL B 1 28 ? 14.891 13.227 -13.07 1 89.88 28 VAL B C 1
ATOM 2361 O O . VAL B 1 28 ? 14.172 12.414 -13.648 1 89.88 28 VAL B O 1
ATOM 2364 N N . ILE B 1 29 ? 15.797 12.883 -12.258 1 92.75 29 ILE B N 1
ATOM 2365 C CA . ILE B 1 29 ? 16.141 11.477 -12.047 1 92.75 29 ILE B CA 1
ATOM 2366 C C . ILE B 1 29 ? 14.961 10.75 -11.406 1 92.75 29 ILE B C 1
ATOM 2368 O O . ILE B 1 29 ? 14.594 9.648 -11.844 1 92.75 29 ILE B O 1
ATOM 2372 N N . VAL B 1 30 ? 14.367 11.352 -10.438 1 92.31 30 VAL B N 1
ATOM 2373 C CA . VAL B 1 30 ? 13.25 10.742 -9.734 1 92.31 30 VAL B CA 1
ATOM 2374 C C . VAL B 1 30 ? 12.055 10.609 -10.68 1 92.31 30 VAL B C 1
ATOM 2376 O O . VAL B 1 30 ? 11.422 9.555 -10.742 1 92.31 30 VAL B O 1
ATOM 2379 N N . LEU B 1 31 ? 11.812 11.633 -11.453 1 91.5 31 LEU B N 1
ATOM 2380 C CA . LEU B 1 31 ? 10.688 11.586 -12.375 1 91.5 31 LEU B CA 1
ATOM 2381 C C . LEU B 1 31 ? 10.922 10.547 -13.469 1 91.5 31 LEU B C 1
ATOM 2383 O O . LEU B 1 31 ? 9.992 9.82 -13.844 1 91.5 31 LEU B O 1
ATOM 2387 N N . LEU B 1 32 ? 12.109 10.461 -13.938 1 93.81 32 LEU B N 1
ATOM 2388 C CA . LEU B 1 32 ? 12.43 9.445 -14.938 1 93.81 32 LEU B CA 1
ATOM 2389 C C . LEU B 1 32 ? 12.289 8.047 -14.352 1 93.81 32 LEU B C 1
ATOM 2391 O O . LEU B 1 32 ? 11.734 7.152 -14.992 1 93.81 32 LEU B O 1
ATOM 2395 N N . ALA B 1 33 ? 12.789 7.898 -13.18 1 92.88 33 ALA B N 1
ATOM 2396 C CA . ALA B 1 33 ? 12.719 6.594 -12.523 1 92.88 33 ALA B CA 1
ATOM 2397 C C . ALA B 1 33 ? 11.266 6.172 -12.305 1 92.88 33 ALA B C 1
ATOM 2399 O O . ALA B 1 33 ? 10.93 4.992 -12.438 1 92.88 33 ALA B O 1
ATOM 2400 N N . LEU B 1 34 ? 10.406 7.082 -12.008 1 92.56 34 LEU B N 1
ATOM 2401 C CA . LEU B 1 34 ? 9.016 6.801 -11.68 1 92.56 34 LEU B CA 1
ATOM 2402 C C . LEU B 1 34 ? 8.195 6.566 -12.945 1 92.56 34 LEU B C 1
ATOM 2404 O O . LEU B 1 34 ? 7.32 5.695 -12.969 1 92.56 34 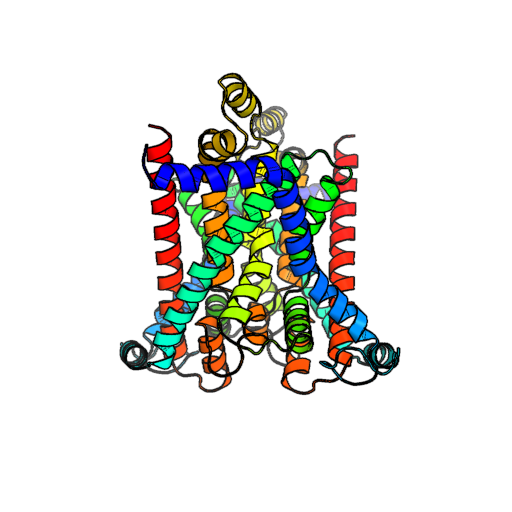LEU B O 1
ATOM 2408 N N . TRP B 1 35 ? 8.492 7.32 -14.031 1 94.62 35 TRP B N 1
ATOM 2409 C CA . TRP B 1 35 ? 7.543 7.359 -15.141 1 94.62 35 TRP B CA 1
ATOM 2410 C C . TRP B 1 35 ? 8.117 6.648 -16.359 1 94.62 35 TRP B C 1
ATOM 2412 O O . TRP B 1 35 ? 7.367 6.203 -17.234 1 94.62 35 TRP B O 1
ATOM 2422 N N . LEU B 1 36 ? 9.383 6.551 -16.469 1 94.88 36 LEU B N 1
ATOM 2423 C CA . LEU B 1 36 ? 9.984 5.965 -17.656 1 94.88 36 LEU B CA 1
ATOM 2424 C C . LEU B 1 36 ? 9.523 4.523 -17.844 1 94.88 36 LEU B C 1
ATOM 2426 O O . LEU B 1 36 ? 9.117 4.137 -18.938 1 94.88 36 LEU B O 1
ATOM 2430 N N . PRO B 1 37 ? 9.586 3.719 -16.766 1 94.31 37 PRO B N 1
ATOM 2431 C CA . PRO B 1 37 ? 9.094 2.352 -16.938 1 94.31 37 PRO B CA 1
ATOM 2432 C C . PRO B 1 37 ? 7.637 2.303 -17.391 1 94.31 37 PRO B C 1
ATOM 2434 O O . PRO B 1 37 ? 7.258 1.447 -18.188 1 94.31 37 PRO B O 1
ATOM 2437 N N . ILE B 1 38 ? 6.852 3.156 -16.875 1 94.06 38 ILE B N 1
ATOM 2438 C CA . ILE B 1 38 ? 5.43 3.189 -17.188 1 94.06 38 ILE B CA 1
ATOM 2439 C C . ILE B 1 38 ? 5.242 3.561 -18.656 1 94.06 38 ILE B C 1
ATOM 2441 O O . ILE B 1 38 ? 4.438 2.945 -19.359 1 94.06 38 ILE B O 1
ATOM 2445 N N . VAL B 1 39 ? 5.984 4.555 -19.125 1 94.25 39 VAL B N 1
ATOM 2446 C CA . VAL B 1 39 ? 5.934 4.957 -20.516 1 94.25 39 VAL B CA 1
ATOM 2447 C C . VAL B 1 39 ? 6.336 3.785 -21.406 1 94.25 39 VAL B C 1
ATOM 2449 O O . VAL B 1 39 ? 5.754 3.578 -22.484 1 94.25 39 VAL B O 1
ATOM 2452 N N . LEU B 1 40 ? 7.285 3.07 -20.984 1 92.62 40 LEU B N 1
ATOM 2453 C CA . LEU B 1 40 ? 7.766 1.929 -21.75 1 92.62 40 LEU B CA 1
ATOM 2454 C C . LEU B 1 40 ? 6.66 0.893 -21.938 1 92.62 40 LEU B C 1
ATOM 2456 O O . LEU B 1 40 ? 6.5 0.336 -23.016 1 92.62 40 LEU B O 1
ATOM 2460 N N . VAL B 1 41 ? 5.938 0.601 -20.828 1 92.44 41 VAL B N 1
ATOM 2461 C CA . VAL B 1 41 ? 4.871 -0.391 -20.938 1 92.44 41 VAL B CA 1
ATOM 2462 C C . VAL B 1 41 ? 3.781 0.122 -21.875 1 92.44 41 VAL B C 1
ATOM 2464 O O . VAL B 1 41 ? 3.174 -0.655 -22.609 1 92.44 41 VAL B O 1
ATOM 2467 N N . VAL B 1 42 ? 3.527 1.407 -21.891 1 94.12 42 VAL B N 1
ATOM 2468 C CA . VAL B 1 42 ? 2.547 2.012 -22.797 1 94.12 42 VAL B CA 1
ATOM 2469 C C . VAL B 1 42 ? 3.004 1.856 -24.234 1 94.12 42 VAL B C 1
ATOM 2471 O O . VAL B 1 42 ? 2.223 1.447 -25.109 1 94.12 42 VAL B O 1
ATOM 2474 N N . VAL B 1 43 ? 4.234 2.121 -24.484 1 93.31 43 VAL B N 1
ATOM 2475 C CA . VAL B 1 43 ? 4.785 1.992 -25.828 1 93.31 43 VAL B CA 1
ATOM 2476 C C . VAL B 1 43 ? 4.742 0.53 -26.266 1 93.31 43 VAL B C 1
ATOM 2478 O O . VAL B 1 43 ? 4.359 0.225 -27.406 1 93.31 43 VAL B O 1
ATOM 2481 N N . MET B 1 44 ? 5.047 -0.36 -25.375 1 93 44 MET B N 1
ATOM 2482 C CA . MET B 1 44 ? 5.121 -1.782 -25.703 1 93 44 MET B CA 1
ATOM 2483 C C . MET B 1 44 ? 3.725 -2.369 -25.891 1 93 44 MET B C 1
ATOM 2485 O O . MET B 1 44 ? 3.578 -3.475 -26.422 1 93 44 MET B O 1
ATOM 2489 N N . SER B 1 45 ? 2.689 -1.65 -25.406 1 93.94 45 SER B N 1
ATOM 2490 C CA . SER B 1 45 ? 1.328 -2.127 -25.625 1 93.94 45 SER B CA 1
ATOM 2491 C C . SER B 1 45 ? 0.962 -2.082 -27.109 1 93.94 45 SER B C 1
ATOM 2493 O O . SER B 1 45 ? -0.026 -2.688 -27.531 1 93.94 45 SER B O 1
ATOM 2495 N N . PHE B 1 46 ? 1.795 -1.43 -27.906 1 94.12 46 PHE B N 1
ATOM 2496 C CA . PHE B 1 46 ? 1.569 -1.356 -29.344 1 94.12 46 PHE B CA 1
ATOM 2497 C C . PHE B 1 46 ? 2.506 -2.301 -30.078 1 94.12 46 PHE B C 1
ATOM 2499 O O . PHE B 1 46 ? 2.52 -2.328 -31.312 1 94.12 46 PHE B O 1
ATOM 2506 N N . ALA B 1 47 ? 3.262 -3.049 -29.344 1 90.94 47 ALA B N 1
ATOM 2507 C CA . ALA B 1 47 ? 4.207 -3.971 -29.969 1 90.94 47 ALA B CA 1
ATOM 2508 C C . ALA B 1 47 ? 3.498 -5.215 -30.5 1 90.94 47 ALA B C 1
ATOM 2510 O O . ALA B 1 47 ? 2.623 -5.766 -29.828 1 90.94 47 ALA B O 1
ATOM 2511 N N . ALA B 1 48 ? 3.908 -5.695 -31.703 1 87.06 48 ALA B N 1
ATOM 2512 C CA . ALA B 1 48 ? 3.285 -6.855 -32.312 1 87.06 48 ALA B CA 1
ATOM 2513 C C . ALA B 1 48 ? 3.787 -8.156 -31.703 1 87.06 48 ALA B C 1
ATOM 2515 O O . ALA B 1 48 ? 3.012 -9.094 -31.484 1 87.06 48 ALA B O 1
ATOM 2516 N N . ASP B 1 49 ? 5.109 -8.109 -31.5 1 80.69 49 ASP B N 1
ATOM 2517 C CA . ASP B 1 49 ? 5.691 -9.328 -30.953 1 80.69 49 ASP B CA 1
ATOM 2518 C C . ASP B 1 49 ? 6.551 -9.023 -29.719 1 80.69 49 ASP B C 1
ATOM 2520 O O . ASP B 1 49 ? 7.066 -7.918 -29.578 1 80.69 49 ASP B O 1
ATOM 2524 N N . GLY B 1 50 ? 6.523 -9.891 -28.875 1 72.25 50 GLY B N 1
ATOM 2525 C CA . GLY B 1 50 ? 7.441 -9.82 -27.75 1 72.25 50 GLY B CA 1
ATOM 2526 C C . GLY B 1 50 ? 6.926 -8.953 -26.609 1 72.25 50 GLY B C 1
ATOM 2527 O O . GLY B 1 50 ? 6.371 -7.879 -26.859 1 72.25 50 GLY B O 1
ATOM 2528 N N . VAL B 1 51 ? 6.977 -9.461 -25.422 1 66 51 VAL B N 1
ATOM 2529 C CA . VAL B 1 51 ? 6.574 -8.727 -24.219 1 66 51 VAL B CA 1
ATOM 2530 C C . VAL B 1 51 ? 7.746 -7.906 -23.703 1 66 51 VAL B C 1
ATOM 2532 O O . VAL B 1 51 ? 7.566 -6.777 -23.234 1 66 51 VAL B O 1
ATOM 2535 N N . LEU B 1 52 ? 8.914 -8.438 -24 1 68.5 52 LEU B N 1
ATOM 2536 C CA . LEU B 1 52 ? 10.078 -7.867 -23.328 1 68.5 52 LEU B CA 1
ATOM 2537 C C . LEU B 1 52 ? 11.07 -7.312 -24.344 1 68.5 52 LEU B C 1
ATOM 2539 O O . LEU B 1 52 ? 12.148 -6.848 -23.969 1 68.5 52 LEU B O 1
ATOM 2543 N N . SER B 1 53 ? 10.703 -7.258 -25.578 1 70.19 53 SER B N 1
ATOM 2544 C CA . SER B 1 53 ? 11.672 -6.82 -26.578 1 70.19 53 SER B CA 1
ATOM 2545 C C . SER B 1 53 ? 11.523 -5.332 -26.875 1 70.19 53 SER B C 1
ATOM 2547 O O . SER B 1 53 ? 10.43 -4.875 -27.234 1 70.19 53 SER B O 1
ATOM 2549 N N . PHE B 1 54 ? 12.477 -4.66 -26.453 1 76.25 54 PHE B N 1
ATOM 2550 C CA . PHE B 1 54 ? 12.469 -3.244 -26.781 1 76.25 54 PHE B CA 1
ATOM 2551 C C . PHE B 1 54 ? 13.633 -2.906 -27.719 1 76.25 54 PHE B C 1
ATOM 2553 O O . PHE B 1 54 ? 14.758 -3.369 -27.5 1 76.25 54 PHE B O 1
ATOM 2560 N N . PRO B 1 55 ? 13.406 -2.199 -28.828 1 79.56 55 PRO B N 1
ATOM 2561 C CA . PRO B 1 55 ? 12.172 -1.579 -29.312 1 79.56 55 PRO B CA 1
ATOM 2562 C C . PRO B 1 55 ? 11.297 -2.547 -30.109 1 79.56 55 PRO B C 1
ATOM 2564 O O . PRO B 1 55 ? 11.781 -3.582 -30.562 1 79.56 55 PRO B O 1
ATOM 2567 N N . PRO B 1 56 ? 10.039 -2.152 -30.062 1 82.94 56 PRO B N 1
ATOM 2568 C CA . PRO B 1 56 ? 9.164 -3.033 -30.844 1 82.94 56 PRO B CA 1
ATOM 2569 C C . PRO B 1 56 ? 9.5 -3.025 -32.344 1 82.94 56 PRO B C 1
ATOM 2571 O O . PRO B 1 56 ? 9.805 -1.971 -32.875 1 82.94 56 PRO B O 1
ATOM 2574 N N . ASP B 1 57 ? 9.57 -4.168 -32.875 1 82 57 ASP B N 1
ATOM 2575 C CA . ASP B 1 57 ? 9.875 -4.293 -34.312 1 82 57 ASP B CA 1
ATOM 2576 C C . ASP B 1 57 ? 8.727 -3.75 -35.156 1 82 57 ASP B C 1
ATOM 2578 O O . ASP B 1 57 ? 8.961 -3.076 -36.156 1 82 57 ASP B O 1
ATOM 2582 N N . ASN B 1 58 ? 7.512 -4.055 -34.75 1 88.38 58 ASN B N 1
ATOM 2583 C CA . ASN B 1 58 ? 6.293 -3.625 -35.438 1 88.38 58 ASN B CA 1
ATOM 2584 C C . ASN B 1 58 ? 5.234 -3.148 -34.438 1 88.38 58 ASN B C 1
ATOM 2586 O O . ASN B 1 58 ? 5.125 -3.684 -33.344 1 88.38 58 ASN B O 1
ATOM 2590 N N . LEU B 1 59 ? 4.695 -2.109 -34.906 1 91.5 59 LEU B N 1
ATOM 2591 C CA . LEU B 1 59 ? 3.584 -1.592 -34.125 1 91.5 59 LEU B CA 1
ATOM 2592 C C . LEU B 1 59 ? 2.258 -2.164 -34.594 1 91.5 59 LEU B C 1
ATOM 2594 O O . LEU B 1 59 ? 2.09 -2.424 -35.781 1 91.5 59 LEU B O 1
ATOM 2598 N N . THR B 1 60 ? 1.413 -2.486 -33.656 1 93.25 60 THR B N 1
ATOM 2599 C CA . THR B 1 60 ? 0.117 -3.049 -34.031 1 93.25 60 THR B CA 1
ATOM 2600 C C . THR B 1 60 ? -0.943 -2.668 -33 1 93.25 60 THR B C 1
ATOM 2602 O O . THR B 1 60 ? -0.616 -2.205 -31.906 1 93.25 60 THR B O 1
ATOM 2605 N N . LEU B 1 61 ? -2.16 -2.758 -33.438 1 94.62 61 LEU B N 1
ATOM 2606 C CA . LEU B 1 61 ? -3.291 -2.613 -32.531 1 94.62 61 LEU B CA 1
ATOM 2607 C C . LEU B 1 61 ? -3.977 -3.955 -32.312 1 94.62 61 LEU B C 1
ATOM 2609 O O . LEU B 1 61 ? -4.996 -4.023 -31.609 1 94.62 61 LEU B O 1
ATOM 2613 N N . GLU B 1 62 ? -3.398 -4.98 -32.812 1 94.25 62 GLU B N 1
ATOM 2614 C CA . GLU B 1 62 ? -3.988 -6.316 -32.75 1 94.25 62 GLU B CA 1
ATOM 2615 C C . GLU B 1 62 ? -4.312 -6.734 -31.328 1 94.25 62 GLU B C 1
ATOM 2617 O O . GLU B 1 62 ? -5.383 -7.293 -31.062 1 94.25 62 GLU B O 1
ATOM 2622 N N . TRP B 1 63 ? -3.496 -6.445 -30.422 1 94.38 63 TRP B N 1
ATOM 2623 C CA . TRP B 1 63 ? -3.654 -6.938 -29.062 1 94.38 63 TRP B CA 1
ATOM 2624 C C . TRP B 1 63 ? -4.734 -6.156 -28.328 1 94.38 63 TRP B C 1
ATOM 2626 O O . TRP B 1 63 ? -5.281 -6.629 -27.328 1 94.38 63 TRP B O 1
ATOM 2636 N N . TYR B 1 64 ? -4.988 -4.977 -28.797 1 95.81 64 TYR B N 1
ATOM 2637 C CA . TYR B 1 64 ? -6.137 -4.254 -28.25 1 95.81 64 TYR B CA 1
ATOM 2638 C C . TYR B 1 64 ? -7.445 -4.922 -28.672 1 95.81 64 TYR B C 1
ATOM 2640 O O . TYR B 1 64 ? -8.391 -4.992 -27.891 1 95.81 64 TYR B O 1
ATOM 2648 N N . PHE B 1 65 ? -7.441 -5.422 -29.875 1 95.94 65 PHE B N 1
ATOM 2649 C CA . PHE B 1 65 ? -8.625 -6.125 -30.344 1 95.94 65 PHE B CA 1
ATOM 2650 C C . PHE B 1 65 ? -8.766 -7.477 -29.656 1 95.94 65 PHE B C 1
ATOM 2652 O O . PHE B 1 65 ? -9.875 -7.902 -29.328 1 95.94 65 PHE B O 1
ATOM 2659 N N . VAL B 1 66 ? -7.672 -8.094 -29.438 1 94.94 66 VAL B N 1
ATOM 2660 C CA . VAL B 1 66 ? -7.676 -9.352 -28.703 1 94.94 66 VAL B CA 1
ATOM 2661 C C . VAL B 1 66 ? -8.25 -9.125 -27.297 1 94.94 66 VAL B C 1
ATOM 2663 O O . VAL B 1 66 ? -9.055 -9.93 -26.812 1 94.94 66 VAL B O 1
ATOM 2666 N N . PHE B 1 67 ? -7.852 -8.078 -26.672 1 95 67 PHE B N 1
ATOM 2667 C CA . PHE B 1 67 ? -8.367 -7.738 -25.359 1 95 67 PHE B CA 1
ATOM 2668 C C . PHE B 1 67 ? -9.875 -7.527 -25.406 1 95 67 PHE B C 1
ATOM 2670 O O . PHE B 1 67 ? -10.609 -8.016 -24.531 1 95 67 PHE B O 1
ATOM 2677 N N . LEU B 1 68 ? -10.383 -6.82 -26.469 1 96.25 68 LEU B N 1
ATOM 2678 C CA . LEU B 1 68 ? -11.805 -6.48 -26.562 1 96.25 68 LEU B CA 1
ATOM 2679 C C . LEU B 1 68 ? -12.648 -7.734 -26.75 1 96.25 68 LEU B C 1
ATOM 2681 O O . LEU B 1 68 ? -13.836 -7.746 -26.406 1 96.25 68 LEU B O 1
ATOM 2685 N N . GLU B 1 69 ? -12.055 -8.789 -27.25 1 96.62 69 GLU B N 1
ATOM 2686 C CA . GLU B 1 69 ? -12.766 -10.047 -27.469 1 96.62 69 GLU B CA 1
ATOM 2687 C C . GLU B 1 69 ? -12.539 -11.023 -26.328 1 96.62 69 GLU B C 1
ATOM 2689 O O . GLU B 1 69 ? -13.07 -12.133 -26.328 1 96.62 69 GLU B O 1
ATOM 2694 N N . ASN B 1 70 ? -11.789 -10.586 -25.391 1 96.31 70 ASN B N 1
ATOM 2695 C CA . ASN B 1 70 ? -11.461 -11.422 -24.25 1 96.31 70 ASN B CA 1
ATOM 2696 C C . ASN B 1 70 ? -12.43 -11.188 -23.094 1 96.31 70 ASN B C 1
ATOM 2698 O O . ASN B 1 70 ? -12.203 -10.32 -22.25 1 96.31 70 ASN B O 1
ATOM 2702 N N . ASP B 1 71 ? -13.422 -12.016 -23.016 1 96.44 71 ASP B N 1
ATOM 2703 C CA . ASP B 1 71 ? -14.484 -11.852 -22.047 1 96.44 71 ASP B CA 1
ATOM 2704 C C . ASP B 1 71 ? -13.945 -11.945 -20.625 1 96.44 71 ASP B C 1
ATOM 2706 O O . ASP B 1 71 ? -14.414 -11.242 -19.719 1 96.44 71 ASP B O 1
ATOM 2710 N N . ALA B 1 72 ? -13.008 -12.773 -20.453 1 95.81 72 ALA B N 1
ATOM 2711 C CA . ALA B 1 72 ? -12.422 -12.938 -19.125 1 95.81 72 ALA B CA 1
ATOM 2712 C C . ALA B 1 72 ? -11.711 -11.672 -18.672 1 95.81 72 ALA B C 1
ATOM 2714 O O . ALA B 1 72 ? -11.82 -11.266 -17.516 1 95.81 72 ALA B O 1
ATOM 2715 N N . ALA B 1 73 ? -11 -11.07 -19.594 1 95.94 73 ALA B N 1
ATOM 2716 C CA . ALA B 1 73 ? -10.289 -9.828 -19.281 1 95.94 73 ALA B CA 1
ATOM 2717 C C . ALA B 1 73 ? -11.273 -8.703 -18.969 1 95.94 73 ALA B C 1
ATOM 2719 O O . ALA B 1 73 ? -11.109 -7.988 -17.984 1 95.94 73 ALA B O 1
ATOM 2720 N N . ILE B 1 74 ? -12.25 -8.602 -19.766 1 96.62 74 ILE B N 1
ATOM 2721 C CA . ILE B 1 74 ? -13.25 -7.562 -19.578 1 96.62 74 ILE B CA 1
ATOM 2722 C C . ILE B 1 74 ? -13.992 -7.789 -18.266 1 96.62 74 ILE B C 1
ATOM 2724 O O . ILE B 1 74 ? -14.227 -6.848 -17.516 1 96.62 74 ILE B O 1
ATOM 2728 N N . SER B 1 75 ? -14.32 -9.008 -18 1 96.5 75 SER B N 1
ATOM 2729 C CA . SER B 1 75 ? -15 -9.344 -16.75 1 96.5 75 SER B CA 1
ATOM 2730 C C . SER B 1 75 ? -14.148 -8.977 -15.547 1 96.5 75 SER B C 1
ATOM 2732 O O . SER B 1 75 ? -14.68 -8.562 -14.516 1 96.5 75 SER B O 1
ATOM 2734 N N . SER B 1 76 ? -12.852 -9.164 -15.609 1 97.06 76 SER B N 1
ATOM 2735 C CA . SER B 1 76 ? -11.961 -8.844 -14.5 1 97.06 76 SER B CA 1
ATOM 2736 C C . SER B 1 76 ? -11.961 -7.348 -14.203 1 97.06 76 SER B C 1
ATOM 2738 O O . SER B 1 76 ? -11.844 -6.941 -13.047 1 97.06 76 SER B O 1
ATOM 2740 N N . VAL B 1 77 ? -12.109 -6.508 -15.234 1 96.12 77 VAL B N 1
ATOM 2741 C CA . VAL B 1 77 ? -12.219 -5.066 -15.047 1 96.12 77 VAL B CA 1
ATOM 2742 C C . VAL B 1 77 ? -13.477 -4.738 -14.25 1 96.12 77 VAL B C 1
ATOM 2744 O O . VAL B 1 77 ? -13.422 -4.012 -13.258 1 96.12 77 VAL B O 1
ATOM 2747 N N . PHE B 1 78 ? -14.555 -5.344 -14.648 1 96.25 78 PHE B N 1
ATOM 2748 C CA . PHE B 1 78 ? -15.828 -5.078 -13.992 1 96.25 78 PHE B CA 1
ATOM 2749 C C . PHE B 1 78 ? -15.828 -5.617 -12.57 1 96.25 78 PHE B C 1
ATOM 2751 O O . PHE B 1 78 ? -16.375 -4.992 -11.664 1 96.25 78 PHE B O 1
ATOM 2758 N N . THR B 1 79 ? -15.273 -6.75 -12.406 1 97.38 79 THR B N 1
ATOM 2759 C CA . THR B 1 79 ? -15.18 -7.32 -11.07 1 97.38 79 THR B CA 1
ATOM 2760 C C . THR B 1 79 ? -14.375 -6.414 -10.148 1 97.38 79 THR B C 1
ATOM 2762 O O . THR B 1 79 ? -14.766 -6.184 -9 1 97.38 79 THR B O 1
ATOM 2765 N N . THR B 1 80 ? -13.25 -5.898 -10.656 1 97.06 80 THR B N 1
ATOM 2766 C CA . THR B 1 80 ? -12.422 -4.98 -9.875 1 97.06 80 THR B CA 1
ATOM 2767 C C . THR B 1 80 ? -13.219 -3.74 -9.477 1 97.06 80 THR B C 1
ATOM 2769 O O . THR B 1 80 ? -13.203 -3.33 -8.32 1 97.06 80 THR B O 1
ATOM 2772 N N . MET B 1 81 ? -13.938 -3.188 -10.43 1 95.31 81 MET B N 1
ATOM 2773 C CA . MET B 1 81 ? -14.742 -1.998 -10.172 1 95.31 81 MET B CA 1
ATOM 2774 C C . MET B 1 81 ? -15.844 -2.299 -9.156 1 95.31 81 MET B C 1
ATOM 2776 O O . MET B 1 81 ? -16.047 -1.532 -8.219 1 95.31 81 MET B O 1
ATOM 2780 N N . LYS B 1 82 ? -16.484 -3.371 -9.336 1 96.81 82 LYS B N 1
ATOM 2781 C CA . LYS B 1 82 ? -17.594 -3.742 -8.461 1 96.81 82 LYS B CA 1
ATOM 2782 C C . LYS B 1 82 ? -17.109 -3.934 -7.02 1 96.81 82 LYS B C 1
ATOM 2784 O O . LYS B 1 82 ? -17.719 -3.41 -6.086 1 96.81 82 LYS B O 1
ATOM 2789 N N . VAL B 1 83 ? -16.078 -4.652 -6.824 1 97.88 83 VAL B N 1
ATOM 2790 C CA . VAL B 1 83 ? -15.539 -4.918 -5.492 1 97.88 83 VAL B CA 1
ATOM 2791 C C . VAL B 1 83 ? -15.141 -3.604 -4.824 1 97.88 83 VAL B C 1
ATOM 2793 O O . VAL B 1 83 ? -15.484 -3.355 -3.668 1 97.88 83 VAL B O 1
ATOM 2796 N N . SER B 1 84 ? -14.414 -2.779 -5.551 1 96.5 84 SER B N 1
ATOM 2797 C CA . SER B 1 84 ? -13.914 -1.531 -4.98 1 96.5 84 SER B CA 1
ATOM 2798 C C . SER B 1 84 ? -15.055 -0.572 -4.668 1 96.5 84 SER B C 1
ATOM 2800 O O . SER B 1 84 ? -15.031 0.119 -3.648 1 96.5 84 SER B O 1
ATOM 2802 N N . LEU B 1 85 ? -16.078 -0.524 -5.527 1 95.19 85 LEU B N 1
ATOM 2803 C CA . LEU B 1 85 ? -17.203 0.38 -5.348 1 95.19 85 LEU B CA 1
ATOM 2804 C C . LEU B 1 85 ? -18.094 -0.083 -4.195 1 95.19 85 LEU B C 1
ATOM 2806 O O . LEU B 1 85 ? -18.766 0.73 -3.559 1 95.19 85 LEU B O 1
ATOM 2810 N N . VAL B 1 86 ? -18.125 -1.328 -3.941 1 98 86 VAL B N 1
ATOM 2811 C CA . VAL B 1 86 ? -18.922 -1.854 -2.84 1 98 86 VAL B CA 1
ATOM 2812 C C . VAL B 1 86 ? -18.141 -1.748 -1.534 1 98 86 VAL B C 1
ATOM 2814 O O . VAL B 1 86 ? -18.688 -1.348 -0.505 1 98 86 VAL B O 1
ATOM 2817 N N . ALA B 1 87 ? -16.875 -2.041 -1.527 1 98.25 87 ALA B N 1
ATOM 2818 C CA . ALA B 1 87 ? -16.047 -2.047 -0.325 1 98.25 87 ALA B CA 1
ATOM 2819 C C . ALA B 1 87 ? -15.844 -0.632 0.212 1 98.25 87 ALA B C 1
ATOM 2821 O O . ALA B 1 87 ? -15.766 -0.428 1.426 1 98.25 87 ALA B O 1
ATOM 2822 N N . THR B 1 88 ? -15.781 0.328 -0.695 1 96.5 88 THR B N 1
ATOM 2823 C CA . THR B 1 88 ? -15.414 1.688 -0.311 1 96.5 88 THR B CA 1
ATOM 2824 C C . THR B 1 88 ? -16.484 2.301 0.588 1 96.5 88 THR B C 1
ATOM 2826 O O . THR B 1 88 ? -16.188 2.777 1.684 1 96.5 88 THR B O 1
ATOM 2829 N N . PRO B 1 89 ? -17.828 2.27 0.2 1 97.38 89 PRO B N 1
ATOM 2830 C CA . PRO B 1 89 ? -18.828 2.848 1.097 1 97.38 89 PRO B CA 1
ATOM 2831 C C . PRO B 1 89 ? -18.938 2.107 2.43 1 97.38 89 PRO B C 1
ATOM 2833 O O . PRO B 1 89 ? -19.203 2.723 3.463 1 97.38 89 PRO B O 1
ATOM 2836 N N . ILE B 1 90 ? -18.719 0.837 2.439 1 98.06 90 ILE B N 1
ATOM 2837 C CA . ILE B 1 90 ? -18.734 0.077 3.686 1 98.06 90 ILE B CA 1
ATOM 2838 C C . ILE B 1 90 ? -17.578 0.526 4.574 1 98.06 90 ILE B C 1
ATOM 2840 O O . ILE B 1 90 ? -17.766 0.77 5.77 1 98.06 90 ILE B O 1
ATOM 2844 N N . THR B 1 91 ? -16.359 0.646 3.99 1 97.94 91 THR B N 1
ATOM 2845 C CA . THR B 1 91 ? -15.172 1.097 4.699 1 97.94 91 THR B CA 1
ATOM 2846 C C . THR B 1 91 ? -15.391 2.484 5.293 1 97.94 91 THR B C 1
ATOM 2848 O O . THR B 1 91 ? -15.094 2.717 6.469 1 97.94 91 THR B O 1
ATOM 2851 N N . VAL B 1 92 ? -15.922 3.354 4.508 1 96.19 92 VAL B N 1
ATOM 2852 C CA . VAL B 1 92 ? -16.125 4.738 4.926 1 96.19 92 VAL B CA 1
ATOM 2853 C C . VAL B 1 92 ? -17.156 4.785 6.059 1 96.19 92 VAL B C 1
ATOM 2855 O O . VAL B 1 92 ? -16.969 5.512 7.035 1 96.19 92 VAL B O 1
ATOM 2858 N N . ALA B 1 93 ? -18.219 4.059 5.914 1 96.12 93 ALA B N 1
ATOM 2859 C CA . ALA B 1 93 ? -19.25 4.004 6.953 1 96.12 93 ALA B CA 1
ATOM 2860 C C . ALA B 1 93 ? -18.672 3.502 8.273 1 96.12 93 ALA B C 1
ATOM 2862 O O . ALA B 1 93 ? -18.875 4.113 9.32 1 96.12 93 ALA B O 1
ATOM 2863 N N . LEU B 1 94 ? -17.922 2.467 8.234 1 96.44 94 LEU B N 1
ATOM 2864 C CA . LEU B 1 94 ? -17.344 1.885 9.438 1 96.44 94 LEU B CA 1
ATOM 2865 C C . LEU B 1 94 ? -16.297 2.812 10.039 1 96.44 94 LEU B C 1
ATOM 2867 O O . LEU B 1 94 ? -16.25 3.004 11.258 1 96.44 94 LEU B O 1
ATOM 2871 N N . ALA B 1 95 ? -15.422 3.33 9.18 1 94.88 95 ALA B N 1
ATOM 2872 C CA . ALA B 1 95 ? -14.391 4.242 9.664 1 94.88 95 ALA B CA 1
ATOM 2873 C C . ALA B 1 95 ? -15.008 5.488 10.289 1 94.88 95 ALA B C 1
ATOM 2875 O O . ALA B 1 95 ? -14.5 6 11.289 1 94.88 95 ALA B O 1
ATOM 2876 N N . THR B 1 96 ? -16.047 5.969 9.672 1 93.12 96 THR B N 1
ATOM 2877 C CA . THR B 1 96 ? -16.734 7.148 10.188 1 93.12 96 THR B CA 1
ATOM 2878 C C . THR B 1 96 ? -17.375 6.848 11.539 1 93.12 96 THR B C 1
ATOM 2880 O O . THR B 1 96 ? -17.219 7.621 12.492 1 93.12 96 THR B O 1
ATOM 2883 N N . MET B 1 97 ? -18.109 5.762 11.602 1 91.44 97 MET B N 1
ATOM 2884 C CA . MET B 1 97 ? -18.734 5.363 12.859 1 91.44 97 MET B CA 1
ATOM 2885 C C . MET B 1 97 ? -17.688 5.152 13.945 1 91.44 97 MET B C 1
ATOM 2887 O O . MET B 1 97 ? -17.875 5.574 15.086 1 91.44 97 MET B O 1
ATOM 2891 N N . LEU B 1 98 ? -16.641 4.5 13.578 1 90.94 98 LEU B N 1
ATOM 2892 C CA . LEU B 1 98 ? -15.531 4.266 14.508 1 90.94 98 LEU B CA 1
ATOM 2893 C C . LEU B 1 98 ? -14.945 5.586 14.992 1 90.94 98 LEU B C 1
ATOM 2895 O O . LEU B 1 98 ? -14.727 5.773 16.188 1 90.94 98 LEU B O 1
ATOM 2899 N N . SER B 1 99 ? -14.656 6.445 14.031 1 89.56 99 SER B N 1
ATOM 2900 C CA . SER B 1 99 ? -14.062 7.738 14.359 1 89.56 99 SER B CA 1
ATOM 2901 C C . SER B 1 99 ? -14.992 8.562 15.242 1 89.56 99 SER B C 1
ATOM 2903 O O . SER B 1 99 ? -14.531 9.25 16.156 1 89.56 99 SER B O 1
ATOM 2905 N N . TYR B 1 100 ? -16.203 8.508 14.922 1 86.94 100 TYR B N 1
ATOM 2906 C CA . TYR B 1 100 ? -17.203 9.188 15.742 1 86.94 100 TYR B CA 1
ATOM 2907 C C . TYR B 1 100 ? -17.188 8.641 17.172 1 86.94 100 TYR B C 1
ATOM 2909 O O . TYR B 1 100 ? -17.203 9.414 18.141 1 86.94 100 TYR B O 1
ATOM 2917 N N . GLY B 1 101 ? -17.25 7.344 17.297 1 84.12 101 GLY B N 1
ATOM 2918 C CA . GLY B 1 101 ? -17.219 6.715 18.609 1 84.12 101 GLY B CA 1
ATOM 2919 C C . GLY B 1 101 ? -15.969 7.051 19.406 1 84.12 101 GLY B C 1
ATOM 2920 O O . GLY B 1 101 ? -16.047 7.352 20.594 1 84.12 101 GLY B O 1
ATOM 2921 N N . VAL B 1 102 ? -14.898 7.035 18.812 1 84.31 102 VAL B N 1
ATOM 2922 C CA . VAL B 1 102 ? -13.625 7.301 19.469 1 84.31 102 VAL B CA 1
ATOM 2923 C C . VAL B 1 102 ? -13.562 8.766 19.891 1 84.31 102 VAL B C 1
ATOM 2925 O O . VAL B 1 102 ? -13.078 9.086 20.984 1 84.31 102 VAL B O 1
ATOM 2928 N N . SER B 1 103 ? -14.016 9.633 19.016 1 82.38 103 SER B N 1
ATOM 2929 C CA . SER B 1 103 ? -13.938 11.062 19.281 1 82.38 103 SER B CA 1
ATOM 2930 C C . SER B 1 103 ? -14.922 11.492 20.359 1 82.38 103 SER B C 1
ATOM 2932 O O . SER B 1 103 ? -14.672 12.43 21.109 1 82.38 103 SER B O 1
ATOM 2934 N N . ARG B 1 104 ? -16.047 10.938 20.469 1 76.94 104 ARG B N 1
ATOM 2935 C CA . ARG B 1 104 ? -17.109 11.438 21.328 1 76.94 104 ARG B CA 1
ATOM 2936 C C . ARG B 1 104 ? -17.094 10.75 22.688 1 76.94 104 ARG B C 1
ATOM 2938 O O . ARG B 1 104 ? -17.531 11.32 23.688 1 76.94 104 ARG B O 1
ATOM 2945 N N . TYR B 1 105 ? -16.703 9.609 22.641 1 72.06 105 TYR B N 1
ATOM 2946 C CA . TYR B 1 105 ? -16.812 8.906 23.922 1 72.06 105 TYR B CA 1
ATOM 2947 C C . TYR B 1 105 ? -15.484 8.914 24.672 1 72.06 105 TYR B C 1
ATOM 2949 O O . TYR B 1 105 ? -14.422 8.805 24.047 1 72.06 105 TYR B O 1
ATOM 2957 N N . ASP B 1 106 ? -15.5 9.508 25.812 1 64.31 106 ASP B N 1
ATOM 2958 C CA . ASP B 1 106 ? -14.32 9.633 26.656 1 64.31 106 ASP B CA 1
ATOM 2959 C C . ASP B 1 106 ? -14.008 8.305 27.359 1 64.31 106 ASP B C 1
ATOM 2961 O O . ASP B 1 106 ? -14.742 7.887 28.25 1 64.31 106 ASP B O 1
ATOM 2965 N N . PHE B 1 107 ? -13.555 7.406 26.703 1 63.88 107 PHE B N 1
ATOM 2966 C CA . PHE B 1 107 ? -13.125 6.25 27.484 1 63.88 107 PHE B CA 1
ATOM 2967 C C . PHE B 1 107 ? -11.602 6.195 27.578 1 63.88 107 PHE B C 1
ATOM 2969 O O . PHE B 1 107 ? -10.906 6.859 26.812 1 63.88 107 PHE B O 1
ATOM 2976 N N . ARG B 1 108 ? -11.234 5.531 28.719 1 63.66 108 ARG B N 1
ATOM 2977 C CA . ARG B 1 108 ? -9.828 5.27 29 1 63.66 108 ARG B CA 1
ATOM 2978 C C . ARG B 1 108 ? -9.203 4.379 27.938 1 63.66 108 ARG B C 1
ATOM 2980 O O . ARG B 1 108 ? -9.789 3.365 27.547 1 63.66 108 ARG B O 1
ATOM 2987 N N . GLY B 1 109 ? -8.406 4.941 26.906 1 71 109 GLY B N 1
ATOM 2988 C CA . GLY B 1 109 ? -7.684 4.137 25.938 1 71 109 GLY B CA 1
ATOM 2989 C C . GLY B 1 109 ? -7.852 4.625 24.516 1 71 109 GLY B C 1
ATOM 2990 O O . GLY B 1 109 ? -7.703 3.85 23.562 1 71 109 GLY B O 1
ATOM 2991 N N . LYS B 1 110 ? -8.383 5.723 24.453 1 75.25 110 LYS B N 1
ATOM 2992 C CA . LYS B 1 110 ? -8.602 6.312 23.141 1 75.25 110 LYS B CA 1
ATOM 2993 C C . LYS B 1 110 ? -7.336 6.238 22.281 1 75.25 110 LYS B C 1
ATOM 2995 O O . LYS B 1 110 ? -7.395 5.855 21.109 1 75.25 110 LYS B O 1
ATOM 3000 N N . SER B 1 111 ? -6.324 6.531 22.969 1 75 111 SER B N 1
ATOM 3001 C CA . SER B 1 111 ? -5.051 6.488 22.25 1 75 111 SER B CA 1
ATOM 3002 C C . SER B 1 111 ? -4.711 5.07 21.812 1 75 111 SER B C 1
ATOM 3004 O O . SER B 1 111 ? -4.176 4.863 20.719 1 75 111 SER B O 1
ATOM 3006 N N . ALA B 1 112 ? -5.086 4.176 22.625 1 79.81 112 ALA B N 1
ATOM 3007 C CA . ALA B 1 112 ? -4.816 2.779 22.297 1 79.81 112 ALA B CA 1
ATOM 3008 C C . ALA B 1 112 ? -5.664 2.318 21.125 1 79.81 112 ALA B C 1
ATOM 3010 O O . ALA B 1 112 ? -5.191 1.563 20.266 1 79.81 112 ALA B O 1
ATOM 3011 N N . ILE B 1 113 ? -6.871 2.801 21.078 1 82.31 113 ILE B N 1
ATOM 3012 C CA . ILE B 1 113 ? -7.77 2.391 20 1 82.31 113 ILE B CA 1
ATOM 3013 C C . ILE B 1 113 ? -7.285 2.961 18.672 1 82.31 113 ILE B C 1
ATOM 3015 O O . ILE B 1 113 ? -7.32 2.279 17.641 1 82.31 113 ILE B O 1
ATOM 3019 N N . GLN B 1 114 ? -6.828 4.164 18.719 1 77.38 114 GLN B N 1
ATOM 3020 C CA . GLN B 1 114 ? -6.273 4.766 17.516 1 77.38 114 GLN B CA 1
ATOM 3021 C C . GLN B 1 114 ? -5.098 3.949 16.969 1 77.38 114 GLN B C 1
ATOM 3023 O O . GLN B 1 114 ? -5.012 3.686 15.773 1 77.38 114 GLN B O 1
ATOM 3028 N N . GLY B 1 115 ? -4.293 3.576 17.859 1 80.62 115 GLY B N 1
ATOM 3029 C CA . GLY B 1 115 ? -3.166 2.734 17.484 1 80.62 115 GLY B CA 1
ATOM 3030 C C . GLY B 1 115 ? -3.586 1.372 16.969 1 80.62 115 GLY B C 1
ATOM 3031 O O . GLY B 1 115 ? -3.066 0.9 15.953 1 80.62 115 GLY B O 1
ATOM 3032 N N . LEU B 1 116 ? -4.559 0.84 17.562 1 85.56 116 LEU B N 1
ATOM 3033 C CA . LEU B 1 116 ? -4.996 -0.508 17.219 1 85.56 116 LEU B CA 1
ATOM 3034 C C . LEU B 1 116 ? -5.66 -0.53 15.852 1 85.56 116 LEU B C 1
ATOM 3036 O O . LEU B 1 116 ? -5.586 -1.531 15.141 1 85.56 116 LEU B O 1
ATOM 3040 N N . VAL B 1 117 ? -6.254 0.541 15.516 1 86.12 117 VAL B N 1
ATOM 3041 C CA . VAL B 1 117 ? -6.957 0.602 14.234 1 86.12 117 VAL B CA 1
ATOM 3042 C C . VAL B 1 117 ? -5.957 0.844 13.109 1 86.12 117 VAL B C 1
ATOM 3044 O O . VAL B 1 117 ? -6.129 0.337 12 1 86.12 117 VAL B O 1
ATOM 3047 N N . THR B 1 118 ? -4.875 1.545 13.43 1 80.06 118 THR B N 1
ATOM 3048 C CA . THR B 1 118 ? -3.943 1.925 12.375 1 80.06 118 THR B CA 1
ATOM 3049 C C . THR B 1 118 ? -2.756 0.967 12.328 1 80.06 118 THR B C 1
ATOM 3051 O O . THR B 1 118 ? -2.094 0.841 11.297 1 80.06 118 THR B O 1
ATOM 3054 N N . LEU B 1 119 ? -2.514 0.121 13.281 1 78.75 119 LEU B N 1
ATOM 3055 C CA . LEU B 1 119 ? -1.373 -0.777 13.414 1 78.75 119 LEU B CA 1
ATOM 3056 C C . LEU B 1 119 ? -1.375 -1.83 12.312 1 78.75 119 LEU B C 1
ATOM 3058 O O . LEU B 1 119 ? -0.313 -2.254 11.852 1 78.75 119 LEU B O 1
ATOM 3062 N N . PRO B 1 120 ? -2.51 -2.232 11.844 1 81.94 120 PRO B N 1
ATOM 3063 C CA . PRO B 1 120 ? -2.52 -3.266 10.805 1 81.94 120 PRO B CA 1
ATOM 3064 C C . PRO B 1 120 ? -1.771 -2.842 9.539 1 81.94 120 PRO B C 1
ATOM 3066 O O . PRO B 1 120 ? -1.377 -3.689 8.734 1 81.94 120 PRO B O 1
ATOM 3069 N N . ILE B 1 121 ? -1.554 -1.594 9.438 1 79.81 121 ILE B N 1
ATOM 3070 C CA . ILE B 1 121 ? -0.796 -1.119 8.289 1 79.81 121 ILE B CA 1
ATOM 3071 C C . ILE B 1 121 ? 0.628 -1.664 8.344 1 79.81 121 ILE B C 1
ATOM 3073 O O . ILE B 1 121 ? 1.259 -1.884 7.309 1 79.81 121 ILE B O 1
ATOM 3077 N N . ILE B 1 122 ? 1.106 -2.053 9.562 1 82.25 122 ILE B N 1
ATOM 3078 C CA . ILE B 1 122 ? 2.463 -2.541 9.781 1 82.25 122 ILE B CA 1
ATOM 3079 C C . ILE B 1 122 ? 2.514 -4.047 9.547 1 82.25 122 ILE B C 1
ATOM 3081 O O . ILE B 1 122 ? 3.582 -4.605 9.281 1 82.25 122 ILE B O 1
ATOM 3085 N N 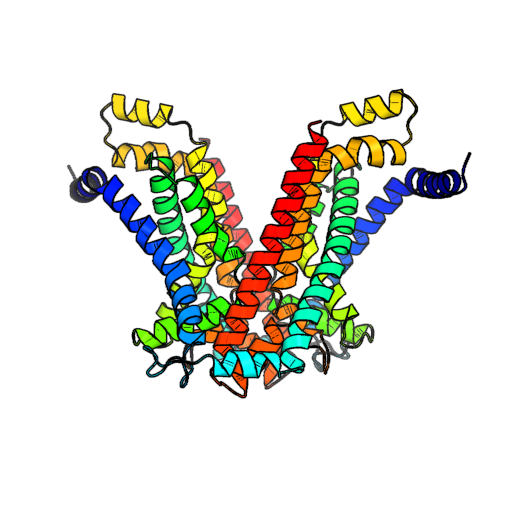. VAL B 1 123 ? 1.375 -4.699 9.695 1 89.56 123 VAL B N 1
ATOM 3086 C CA . VAL B 1 123 ? 1.318 -6.145 9.516 1 89.56 123 VAL B CA 1
ATOM 3087 C C . VAL B 1 123 ? 1.575 -6.5 8.055 1 89.56 123 VAL B C 1
ATOM 3089 O O . VAL B 1 123 ? 0.964 -5.926 7.156 1 89.56 123 VAL B O 1
ATOM 3092 N N . PRO B 1 124 ? 2.451 -7.445 7.848 1 93.06 124 PRO B N 1
ATOM 3093 C CA . PRO B 1 124 ? 2.73 -7.832 6.461 1 93.06 124 PRO B CA 1
ATOM 3094 C C . PRO B 1 124 ? 1.485 -8.312 5.723 1 93.06 124 PRO B C 1
ATOM 3096 O O . PRO B 1 124 ? 0.707 -9.102 6.266 1 93.06 124 PRO B O 1
ATOM 3099 N N . LEU B 1 125 ? 1.35 -7.867 4.551 1 92.25 125 LEU B N 1
ATOM 3100 C CA . LEU B 1 125 ? 0.144 -8.117 3.77 1 92.25 125 LEU B CA 1
ATOM 3101 C C . LEU B 1 125 ? -0.073 -9.609 3.564 1 92.25 125 LEU B C 1
ATOM 3103 O O . LEU B 1 125 ? -1.196 -10.102 3.691 1 92.25 125 LEU B O 1
ATOM 3107 N N . ILE B 1 126 ? 0.972 -10.25 3.246 1 92.94 126 ILE B N 1
ATOM 3108 C CA . ILE B 1 126 ? 0.847 -11.672 2.945 1 92.94 126 ILE B CA 1
ATOM 3109 C C . ILE B 1 126 ? 0.42 -12.43 4.199 1 92.94 126 ILE B C 1
ATOM 3111 O O . ILE B 1 126 ? -0.328 -13.406 4.121 1 92.94 126 ILE B O 1
ATOM 3115 N N . VAL B 1 127 ? 0.911 -11.969 5.348 1 93.69 127 VAL B N 1
ATOM 3116 C CA . VAL B 1 127 ? 0.522 -12.586 6.609 1 93.69 127 VAL B CA 1
ATOM 3117 C C . VAL B 1 127 ? -0.98 -12.414 6.828 1 93.69 127 VAL B C 1
ATOM 3119 O O . VAL B 1 127 ? -1.666 -13.367 7.219 1 93.69 127 VAL B O 1
ATOM 3122 N N . VAL B 1 128 ? -1.452 -11.25 6.555 1 94.56 128 VAL B N 1
ATOM 3123 C CA . VAL B 1 128 ? -2.883 -11.008 6.719 1 94.56 128 VAL B CA 1
ATOM 3124 C C . VAL B 1 128 ? -3.664 -11.836 5.699 1 94.56 128 VAL B C 1
ATOM 3126 O O . VAL B 1 128 ? -4.742 -12.352 6.004 1 94.56 128 VAL B O 1
ATOM 3129 N N . GLY B 1 129 ? -3.164 -11.922 4.508 1 93.62 129 GLY B N 1
ATOM 3130 C CA . GLY B 1 129 ? -3.793 -12.781 3.521 1 93.62 129 GLY B CA 1
ATOM 3131 C C . GLY B 1 129 ? -3.961 -14.211 3.998 1 93.62 129 GLY B C 1
ATOM 3132 O O . GLY B 1 129 ? -5.055 -14.773 3.91 1 93.62 129 GLY B O 1
ATOM 3133 N N . VAL B 1 130 ? -2.916 -14.758 4.48 1 91.81 130 VAL B N 1
ATOM 3134 C CA . VAL B 1 130 ? -2.943 -16.109 5.023 1 91.81 130 VAL B CA 1
ATOM 3135 C C . VAL B 1 130 ? -3.934 -16.188 6.184 1 91.81 130 VAL B C 1
ATOM 3137 O O . VAL B 1 130 ? -4.734 -17.125 6.262 1 91.81 130 VAL B O 1
ATOM 3140 N N . ALA B 1 131 ? -3.869 -15.203 7.039 1 93.88 131 ALA B N 1
ATOM 3141 C CA . ALA B 1 131 ? -4.73 -15.148 8.219 1 93.88 131 ALA B CA 1
ATOM 3142 C C . ALA B 1 131 ? -6.203 -15.117 7.816 1 93.88 131 ALA B C 1
ATOM 3144 O O . ALA B 1 131 ? -7.035 -15.797 8.43 1 93.88 131 ALA B O 1
ATOM 3145 N N . LEU B 1 132 ? -6.52 -14.383 6.863 1 95.06 132 LEU B N 1
ATOM 3146 C CA . LEU B 1 132 ? -7.898 -14.273 6.41 1 95.06 132 LEU B CA 1
ATOM 3147 C C . LEU B 1 132 ? -8.375 -15.586 5.789 1 95.06 132 LEU B C 1
ATOM 3149 O O . LEU B 1 132 ? -9.523 -15.984 5.98 1 95.06 132 LEU B O 1
ATOM 3153 N N . ALA B 1 133 ? -7.484 -16.188 4.988 1 92.12 133 ALA B N 1
ATOM 3154 C CA . ALA B 1 133 ? -7.828 -17.484 4.426 1 92.12 133 ALA B CA 1
ATOM 3155 C C . ALA B 1 133 ? -8.148 -18.484 5.527 1 92.12 133 ALA B C 1
ATOM 3157 O O . ALA B 1 133 ? -9.141 -19.219 5.434 1 92.12 133 ALA B O 1
ATOM 3158 N N . LEU B 1 134 ? -7.316 -18.5 6.516 1 89.94 134 LEU B N 1
ATOM 3159 C CA . LEU B 1 134 ? -7.52 -19.391 7.656 1 89.94 134 LEU B CA 1
ATOM 3160 C C . LEU B 1 134 ? -8.836 -19.078 8.359 1 89.94 134 LEU B C 1
ATOM 3162 O O . LEU B 1 134 ? -9.609 -19.984 8.68 1 89.94 134 LEU B O 1
ATOM 3166 N N . PHE B 1 135 ? -9.062 -17.844 8.586 1 93.25 135 PHE B N 1
ATOM 3167 C CA . PHE B 1 135 ? -10.258 -17.406 9.312 1 93.25 135 PHE B CA 1
ATOM 3168 C C . PHE B 1 135 ? -11.523 -17.781 8.547 1 93.25 135 PHE B C 1
ATOM 3170 O O . PHE B 1 135 ? -12.453 -18.344 9.117 1 93.25 135 PHE B O 1
ATOM 3177 N N . PHE B 1 136 ? -11.555 -17.453 7.297 1 93.75 136 PHE B N 1
ATOM 3178 C CA . PHE B 1 136 ? -12.719 -17.781 6.484 1 93.75 136 PHE B CA 1
ATOM 3179 C C . PHE B 1 136 ? -12.922 -19.281 6.391 1 93.75 136 PHE B C 1
ATOM 3181 O O . PHE B 1 136 ? -14.055 -19.766 6.363 1 93.75 136 PHE B O 1
ATOM 3188 N N . GLY B 1 137 ? -11.812 -19.984 6.262 1 89.25 137 GLY B N 1
ATOM 3189 C CA . GLY B 1 137 ? -11.898 -21.438 6.312 1 89.25 137 GLY B CA 1
ATOM 3190 C C . GLY B 1 137 ? -12.508 -21.953 7.605 1 89.25 137 GLY B C 1
ATOM 3191 O O . GLY B 1 137 ? -13.352 -22.859 7.586 1 89.25 137 GLY B O 1
ATOM 3192 N N . MET B 1 138 ? -12.117 -21.391 8.648 1 87.25 138 MET B N 1
ATOM 3193 C CA . MET B 1 138 ? -12.57 -21.797 9.977 1 87.25 138 MET B CA 1
ATOM 3194 C C . MET B 1 138 ? -14.07 -21.594 10.125 1 87.25 138 MET B C 1
ATOM 3196 O O . MET B 1 138 ? -14.766 -22.422 10.711 1 87.25 138 MET B O 1
ATOM 3200 N N . ILE B 1 139 ? -14.578 -20.531 9.625 1 91.25 139 ILE B N 1
ATOM 3201 C CA . ILE B 1 139 ? -16 -20.25 9.812 1 91.25 139 ILE B CA 1
ATOM 3202 C C . ILE B 1 139 ? -16.797 -20.719 8.594 1 91.25 139 ILE B C 1
ATOM 3204 O O . ILE B 1 139 ? -17.953 -20.328 8.422 1 91.25 139 ILE B O 1
ATOM 3208 N N . ASN B 1 140 ? -16.125 -21.438 7.645 1 91.5 140 ASN B N 1
ATOM 3209 C CA . ASN B 1 140 ? -16.719 -22.094 6.484 1 91.5 140 ASN B CA 1
ATOM 3210 C C . ASN B 1 140 ? -17.312 -21.078 5.508 1 91.5 140 ASN B C 1
ATOM 3212 O O . ASN B 1 140 ? -18.438 -21.234 5.035 1 91.5 140 ASN B O 1
ATOM 3216 N N . VAL B 1 141 ? -16.656 -20.016 5.406 1 91.69 141 VAL B N 1
ATOM 3217 C CA . VAL B 1 141 ? -16.984 -19.062 4.359 1 91.69 141 VAL B CA 1
ATOM 3218 C C . VAL B 1 141 ? -16.156 -19.359 3.107 1 91.69 141 VAL B C 1
ATOM 3220 O O . VAL B 1 141 ? -14.93 -19.359 3.154 1 91.69 141 VAL B O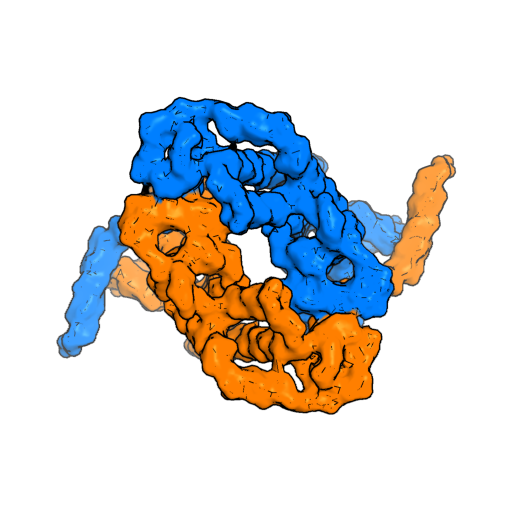 1
ATOM 3223 N N . GLY B 1 142 ? -16.844 -19.703 2.045 1 91.12 142 GLY B N 1
ATOM 3224 C CA . GLY B 1 142 ? -16.172 -20.016 0.795 1 91.12 142 GLY B CA 1
ATOM 3225 C C . GLY B 1 142 ? -15.68 -18.781 0.065 1 91.12 142 GLY B C 1
ATOM 3226 O O . GLY B 1 142 ? -16.078 -17.656 0.393 1 91.12 142 GLY B O 1
ATOM 3227 N N . GLY B 1 143 ? -14.789 -19.031 -0.853 1 93.94 143 GLY B N 1
ATOM 3228 C CA . GLY B 1 143 ? -14.273 -17.938 -1.675 1 93.94 143 GLY B CA 1
ATOM 3229 C C . GLY B 1 143 ? -15.305 -17.391 -2.646 1 93.94 143 GLY B C 1
ATOM 3230 O O . GLY B 1 143 ? -16.094 -18.156 -3.223 1 93.94 143 GLY B O 1
ATOM 3231 N N . GLY B 1 144 ? -15.289 -16.047 -2.754 1 95.44 144 GLY B N 1
ATOM 3232 C CA . GLY B 1 144 ? -16.188 -15.383 -3.678 1 95.44 144 GLY B CA 1
ATOM 3233 C C . GLY B 1 144 ? -16.25 -13.883 -3.498 1 95.44 144 GLY B C 1
ATOM 3234 O O . GLY B 1 144 ? -15.344 -13.289 -2.9 1 95.44 144 GLY B O 1
ATOM 3235 N N . PHE B 1 145 ? -17.312 -13.344 -4.086 1 96.38 145 PHE B N 1
ATOM 3236 C CA . PHE B 1 145 ? -17.453 -11.898 -4.141 1 96.38 145 PHE B CA 1
ATOM 3237 C C . PHE B 1 145 ? -17.469 -11.297 -2.738 1 96.38 145 PHE B C 1
ATOM 3239 O O . PHE B 1 145 ? -16.719 -10.367 -2.443 1 96.38 145 PHE B O 1
ATOM 3246 N N . TRP B 1 146 ? -18.172 -11.867 -1.878 1 96.88 146 TRP B N 1
ATOM 3247 C CA . TRP B 1 146 ? -18.375 -11.258 -0.571 1 96.88 146 TRP B CA 1
ATOM 3248 C C . TRP B 1 146 ? -17.172 -11.484 0.334 1 96.88 146 TRP B C 1
ATOM 3250 O O . TRP B 1 146 ? -16.859 -10.641 1.175 1 96.88 146 TRP B O 1
ATOM 3260 N N . SER B 1 147 ? -16.484 -12.656 0.235 1 97.44 147 SER B N 1
ATOM 3261 C CA . SER B 1 147 ? -15.25 -12.828 0.98 1 97.44 147 SER B CA 1
ATOM 3262 C C . SER B 1 147 ? -14.188 -11.82 0.529 1 97.44 147 SER B C 1
ATOM 3264 O O . SER B 1 147 ? -13.438 -11.289 1.351 1 97.44 147 SER B O 1
ATOM 3266 N N . VAL B 1 148 ? -14.203 -11.516 -0.777 1 98.19 148 VAL B N 1
ATOM 3267 C CA . VAL B 1 148 ? -13.266 -10.539 -1.316 1 98.19 148 VAL B CA 1
ATOM 3268 C C . VAL B 1 148 ? -13.633 -9.141 -0.823 1 98.19 148 VAL B C 1
ATOM 3270 O O . VAL B 1 148 ? -12.766 -8.383 -0.382 1 98.19 148 VAL B O 1
ATOM 3273 N N . VAL B 1 149 ? -14.898 -8.836 -0.834 1 98.31 149 VAL B N 1
ATOM 3274 C CA . VAL B 1 149 ? -15.352 -7.531 -0.349 1 98.31 149 VAL B CA 1
ATOM 3275 C C . VAL B 1 149 ? -14.977 -7.371 1.124 1 98.31 149 VAL B C 1
ATOM 3277 O O . VAL B 1 149 ? -14.453 -6.336 1.528 1 98.31 149 VAL B O 1
ATOM 3280 N N . ALA B 1 150 ? -15.227 -8.367 1.87 1 97.94 150 ALA B N 1
ATOM 3281 C CA . ALA B 1 150 ? -14.906 -8.328 3.293 1 97.94 150 ALA B CA 1
ATOM 3282 C C . ALA B 1 150 ? -13.414 -8.102 3.51 1 97.94 150 ALA B C 1
ATOM 3284 O O . ALA B 1 150 ? -13.016 -7.301 4.359 1 97.94 150 ALA B O 1
ATOM 3285 N N . ALA B 1 151 ? -12.602 -8.836 2.773 1 97.88 151 ALA B N 1
ATOM 3286 C CA . ALA B 1 151 ? -11.156 -8.688 2.879 1 97.88 151 ALA B CA 1
ATOM 3287 C C . ALA B 1 151 ? -10.719 -7.273 2.514 1 97.88 151 ALA B C 1
ATOM 3289 O O . ALA B 1 151 ? -9.836 -6.703 3.16 1 97.88 151 ALA B O 1
ATOM 3290 N N . HIS B 1 152 ? -11.328 -6.738 1.504 1 98.12 152 HIS B N 1
ATOM 3291 C CA . HIS B 1 152 ? -11.008 -5.379 1.088 1 98.12 152 HIS B CA 1
ATOM 3292 C C . HIS B 1 152 ? -11.398 -4.367 2.162 1 98.12 152 HIS B C 1
ATOM 3294 O O . HIS B 1 152 ? -10.68 -3.391 2.391 1 98.12 152 HIS B O 1
ATOM 3300 N N . VAL B 1 153 ? -12.508 -4.59 2.789 1 98.19 153 VAL B N 1
ATOM 3301 C CA . VAL B 1 153 ? -12.945 -3.699 3.859 1 98.19 153 VAL B CA 1
ATOM 3302 C C . VAL B 1 153 ? -11.93 -3.732 5 1 98.19 153 VAL B C 1
ATOM 3304 O O . VAL B 1 153 ? -11.523 -2.684 5.508 1 98.19 153 VAL B O 1
ATOM 3307 N N . VAL B 1 154 ? -11.523 -4.898 5.352 1 96.69 154 VAL B N 1
ATOM 3308 C CA . VAL B 1 154 ? -10.516 -5.059 6.402 1 96.69 154 VAL B CA 1
ATOM 3309 C C . VAL B 1 154 ? -9.242 -4.32 6.012 1 96.69 154 VAL B C 1
ATOM 3311 O O . VAL B 1 154 ? -8.633 -3.637 6.844 1 96.69 154 VAL B O 1
ATOM 3314 N N . ARG B 1 155 ? -8.891 -4.441 4.816 1 95.62 155 ARG B N 1
ATOM 3315 C CA . ARG B 1 155 ? -7.668 -3.834 4.297 1 95.62 155 ARG B CA 1
ATOM 3316 C C . ARG B 1 155 ? -7.773 -2.312 4.297 1 95.62 155 ARG B C 1
ATOM 3318 O O . ARG B 1 155 ? -6.797 -1.619 4.582 1 95.62 155 ARG B O 1
ATOM 3325 N N . THR B 1 156 ? -8.883 -1.757 4.023 1 96.56 156 THR B N 1
ATOM 3326 C CA . THR B 1 156 ? -9 -0.34 3.699 1 96.56 156 THR B CA 1
ATOM 3327 C C . THR B 1 156 ? -9.43 0.46 4.926 1 96.56 156 THR B C 1
ATOM 3329 O O . THR B 1 156 ? -9.258 1.681 4.969 1 96.56 156 THR B O 1
ATOM 3332 N N . ILE B 1 157 ? -9.906 -0.128 5.969 1 96.5 157 ILE B N 1
ATOM 3333 C CA . ILE B 1 157 ? -10.414 0.561 7.152 1 96.5 157 ILE B CA 1
ATOM 3334 C C . ILE B 1 157 ? -9.312 1.418 7.762 1 96.5 157 ILE B C 1
ATOM 3336 O O . ILE B 1 157 ? -9.516 2.602 8.039 1 96.5 157 ILE B O 1
ATOM 3340 N N . PRO B 1 158 ? -8.141 0.846 7.992 1 93.25 158 PRO B N 1
ATOM 3341 C CA . PRO B 1 158 ? -7.094 1.669 8.609 1 93.25 158 PRO B CA 1
ATOM 3342 C C . PRO B 1 158 ? -6.746 2.9 7.773 1 93.25 158 PRO B C 1
ATOM 3344 O O . PRO B 1 158 ? -6.449 3.961 8.328 1 93.25 158 PRO B O 1
ATOM 3347 N N . PHE B 1 159 ? -6.844 2.812 6.484 1 90.38 159 PHE B N 1
ATOM 3348 C CA . PHE B 1 159 ? -6.496 3.912 5.594 1 90.38 159 PHE B CA 1
ATOM 3349 C C . PHE B 1 159 ? -7.555 5.008 5.648 1 90.38 159 PHE B C 1
ATOM 3351 O O . PHE B 1 159 ? -7.223 6.195 5.688 1 90.38 159 PHE B O 1
ATOM 3358 N N . ALA B 1 160 ? -8.75 4.602 5.66 1 93.81 160 ALA B N 1
ATOM 3359 C CA . ALA B 1 160 ? -9.82 5.582 5.812 1 93.81 160 ALA B CA 1
ATOM 3360 C C . ALA B 1 160 ? -9.773 6.234 7.191 1 93.81 160 ALA B C 1
ATOM 3362 O O . ALA B 1 160 ? -9.945 7.453 7.312 1 93.81 160 ALA B O 1
ATOM 3363 N N . ALA B 1 161 ? -9.539 5.469 8.18 1 92.56 161 ALA B N 1
ATOM 3364 C CA . ALA B 1 161 ? -9.508 5.957 9.555 1 92.56 161 ALA B CA 1
ATOM 3365 C C . ALA B 1 161 ? -8.359 6.938 9.758 1 92.56 161 ALA B C 1
ATOM 3367 O O . ALA B 1 161 ? -8.461 7.867 10.562 1 92.56 161 ALA B O 1
ATOM 3368 N N . LEU B 1 162 ? -7.312 6.727 9.047 1 86.06 162 LEU B N 1
ATOM 3369 C CA . LEU B 1 162 ? -6.152 7.605 9.148 1 86.06 162 LEU B CA 1
ATOM 3370 C C . LEU B 1 162 ? -6.527 9.039 8.805 1 86.06 162 LEU B C 1
ATOM 3372 O O . LEU B 1 162 ? -5.961 9.984 9.367 1 86.06 162 LEU B O 1
ATOM 3376 N N . ILE B 1 163 ? -7.473 9.18 7.934 1 86.12 163 ILE B N 1
ATOM 3377 C CA . ILE B 1 163 ? -7.859 10.508 7.469 1 86.12 163 ILE B CA 1
ATOM 3378 C C . ILE B 1 163 ? -9.062 11 8.266 1 86.12 163 ILE B C 1
ATOM 3380 O O . ILE B 1 163 ? -9.086 12.148 8.734 1 86.12 163 ILE B O 1
ATOM 3384 N N . ILE B 1 164 ? -9.977 10.172 8.539 1 92.38 164 ILE B N 1
ATOM 3385 C CA . ILE B 1 164 ? -11.273 10.562 9.086 1 92.38 164 ILE B CA 1
ATOM 3386 C C . ILE B 1 164 ? -11.148 10.797 10.586 1 92.38 164 ILE B C 1
ATOM 3388 O O . ILE B 1 164 ? -11.688 11.773 11.117 1 92.38 164 ILE B O 1
ATOM 3392 N N . LEU B 1 165 ? -10.422 10 11.258 1 90.44 165 LEU B N 1
ATOM 3393 C CA . LEU B 1 165 ? -10.352 10.047 12.711 1 90.44 165 LEU B CA 1
ATOM 3394 C C . LEU B 1 165 ? -9.75 11.359 13.195 1 90.44 165 LEU B C 1
ATOM 3396 O O . LEU B 1 165 ? -10.336 12.047 14.031 1 90.44 165 LEU B O 1
ATOM 3400 N N . PRO B 1 166 ? -8.617 11.797 12.664 1 84.69 166 PRO B N 1
ATOM 3401 C CA . PRO B 1 166 ? -8.07 13.078 13.117 1 84.69 166 PRO B CA 1
ATOM 3402 C C . PRO B 1 166 ? -9.023 14.242 12.859 1 84.69 166 PRO B C 1
ATOM 3404 O O . PRO B 1 166 ? -9.039 15.211 13.625 1 84.69 166 PRO B O 1
ATOM 3407 N N . THR B 1 167 ? -9.719 14.18 11.781 1 87.5 167 THR B N 1
ATOM 3408 C CA . THR B 1 167 ? -10.672 15.242 11.469 1 87.5 167 THR B CA 1
ATOM 3409 C C . THR B 1 167 ? -11.766 15.312 12.531 1 87.5 167 THR B C 1
ATOM 3411 O O . THR B 1 167 ? -12.164 16.406 12.938 1 87.5 167 THR B O 1
ATOM 3414 N N . PHE B 1 168 ? -12.227 14.188 12.992 1 88.06 168 PHE B N 1
ATOM 3415 C CA . PHE B 1 168 ? -13.203 14.148 14.078 1 88.06 168 PHE B CA 1
ATOM 3416 C C . PHE B 1 168 ? -12.602 14.703 15.359 1 88.06 168 PHE B C 1
ATOM 3418 O O . PHE B 1 168 ? -13.273 15.406 16.109 1 88.06 168 PHE B O 1
ATOM 3425 N N . MET B 1 169 ? -11.398 14.422 15.609 1 84.25 169 MET B N 1
ATOM 3426 C CA . MET B 1 169 ? -10.734 14.812 16.859 1 84.25 169 MET B CA 1
ATOM 3427 C C . MET B 1 169 ? -10.508 16.328 16.891 1 84.25 169 MET B C 1
ATOM 3429 O O . MET B 1 169 ? -10.453 16.922 17.969 1 84.25 169 MET B O 1
ATOM 3433 N N . THR B 1 170 ? -10.406 16.891 15.773 1 85.62 170 THR B N 1
ATOM 3434 C CA . THR B 1 170 ? -10.117 18.328 15.734 1 85.62 170 THR B CA 1
ATOM 3435 C C . THR B 1 170 ? -11.383 19.125 15.469 1 85.62 170 THR B C 1
ATOM 3437 O O . THR B 1 170 ? -11.352 20.359 15.445 1 85.62 170 THR B O 1
ATOM 3440 N N . PHE B 1 171 ? -12.43 18.453 15.305 1 86.44 171 PHE B N 1
ATOM 3441 C CA . PHE B 1 171 ? -13.719 19.078 15.031 1 86.44 171 PHE B CA 1
ATOM 3442 C C . PHE B 1 171 ? -14.188 19.906 16.219 1 86.44 171 PHE B C 1
ATOM 3444 O O . PHE B 1 171 ? -14.062 19.484 17.375 1 86.44 171 PHE B O 1
ATOM 3451 N N . ASP B 1 172 ? -14.633 21.156 15.93 1 87.06 172 ASP B N 1
ATOM 3452 C CA . ASP B 1 172 ? -15.148 22.047 16.969 1 87.06 172 ASP B CA 1
ATOM 3453 C C . ASP B 1 172 ? -16.484 21.547 17.5 1 87.06 172 ASP B C 1
ATOM 3455 O O . ASP B 1 172 ? -17.531 21.719 16.875 1 87.06 172 ASP B O 1
ATOM 3459 N N . ARG B 1 173 ? -16.531 21.203 18.656 1 87.44 173 ARG B N 1
ATOM 3460 C CA . ARG B 1 173 ? -17.719 20.594 19.266 1 87.44 173 ARG B CA 1
ATOM 3461 C C . ARG B 1 173 ? -18.719 21.672 19.672 1 87.44 173 ARG B C 1
ATOM 3463 O O . ARG B 1 173 ? -19.875 21.359 19.984 1 87.44 173 ARG B O 1
ATOM 3470 N N . SER B 1 174 ? -18.281 22.844 19.578 1 91.88 174 SER B N 1
ATOM 3471 C CA . SER B 1 174 ? -19.188 23.938 19.922 1 91.88 174 SER B CA 1
ATOM 3472 C C . SER B 1 174 ? -20.375 24 18.969 1 91.88 174 SER B C 1
ATOM 3474 O O . SER B 1 174 ? -21.484 24.375 19.359 1 91.88 174 SER B O 1
ATOM 3476 N N . LEU B 1 175 ? -20.141 23.594 17.766 1 91.94 175 LEU B N 1
ATOM 3477 C CA . LEU B 1 175 ? -21.203 23.578 16.781 1 91.94 175 LEU B CA 1
ATOM 3478 C C . LEU B 1 175 ? -22.25 22.531 17.125 1 91.94 175 LEU B C 1
ATOM 3480 O O . LEU B 1 175 ? -23.453 22.75 16.938 1 91.94 175 LEU B O 1
ATOM 3484 N N . GLU B 1 176 ? -21.766 21.484 17.594 1 89.44 176 GLU B N 1
ATOM 3485 C CA . GLU B 1 176 ? -22.672 20.422 18 1 89.44 176 GLU B CA 1
ATOM 3486 C C . GLU B 1 176 ? -23.469 20.828 19.234 1 89.44 176 GLU B C 1
ATOM 3488 O O . GLU B 1 176 ? -24.656 20.531 19.344 1 89.44 176 GLU B O 1
ATOM 3493 N N . GLU B 1 177 ? -22.797 21.484 20.141 1 91.31 177 GLU B N 1
ATOM 3494 C CA . GLU B 1 177 ? -23.453 21.969 21.344 1 91.31 177 GLU B CA 1
ATOM 3495 C C . GLU B 1 177 ? -24.531 22.984 21.016 1 91.31 177 GLU B C 1
ATOM 3497 O O . GLU B 1 177 ? -25.609 22.969 21.609 1 91.31 177 GLU B O 1
ATOM 3502 N N . ALA B 1 178 ? -24.188 23.797 20.125 1 93.69 178 ALA B N 1
ATOM 3503 C CA . ALA B 1 178 ? -25.156 24.797 19.688 1 93.69 178 ALA B CA 1
ATOM 3504 C C . ALA B 1 178 ? -26.391 24.125 19.078 1 93.69 178 ALA B C 1
ATOM 3506 O O . ALA B 1 178 ? -27.531 24.562 19.328 1 93.69 178 ALA B O 1
ATOM 3507 N N . SER B 1 179 ? -26.141 23.141 18.297 1 92.06 179 SER B N 1
ATOM 3508 C CA . SER B 1 179 ? -27.25 22.406 17.688 1 92.06 179 SER B CA 1
ATOM 3509 C C . SER B 1 179 ? -28.125 21.766 18.75 1 92.06 179 SER B C 1
ATOM 3511 O O . SER B 1 179 ? -29.359 21.797 18.656 1 92.06 179 SER B O 1
ATOM 3513 N N . LYS B 1 180 ? -27.5 21.297 19.75 1 90.12 180 LYS B N 1
ATOM 3514 C CA . LYS B 1 180 ? -28.234 20.672 20.844 1 90.12 180 LYS B CA 1
ATOM 3515 C C . LYS B 1 180 ? -28.984 21.719 21.656 1 90.12 180 LYS B C 1
ATOM 3517 O O . LYS B 1 180 ? -30.094 21.469 22.125 1 90.12 180 LYS B O 1
ATOM 3522 N N . ASP B 1 181 ? -28.406 22.797 21.797 1 94.25 181 ASP B N 1
ATOM 3523 C CA . ASP B 1 181 ? -29.047 23.891 22.5 1 94.25 181 ASP B CA 1
ATOM 3524 C C . ASP B 1 181 ? -30.312 24.344 21.781 1 94.25 181 ASP B C 1
ATOM 3526 O O . ASP B 1 181 ? -31.266 24.812 22.406 1 94.25 181 ASP B O 1
ATOM 3530 N N . LEU B 1 182 ? -30.328 24.219 20.516 1 94.62 182 LEU B N 1
ATOM 3531 C CA . LEU B 1 182 ? -31.469 24.594 19.703 1 94.62 182 LEU B CA 1
ATOM 3532 C C . LEU B 1 182 ? -32.531 23.484 19.688 1 94.62 182 LEU B C 1
ATOM 3534 O O . LEU B 1 182 ? -33.562 23.625 19.047 1 94.62 182 LEU B O 1
ATOM 3538 N N . GLY B 1 183 ? -32.219 22.422 20.328 1 91.56 183 GLY B N 1
ATOM 3539 C CA . GLY B 1 183 ? -33.219 21.391 20.516 1 91.56 183 GLY B CA 1
ATOM 3540 C C . GLY B 1 183 ? -32.969 20.156 19.656 1 91.56 183 GLY B C 1
ATOM 3541 O O . GLY B 1 183 ? -33.75 19.203 19.703 1 91.56 183 GLY B O 1
ATOM 3542 N N . ALA B 1 184 ? -31.891 20.234 18.922 1 89.5 184 ALA B N 1
ATOM 3543 C CA . ALA B 1 184 ? -31.594 19.094 18.062 1 89.5 184 ALA B CA 1
ATOM 3544 C C . ALA B 1 184 ? -31.094 17.906 18.891 1 89.5 184 ALA B C 1
ATOM 3546 O O . ALA B 1 184 ? -30.375 18.094 19.875 1 89.5 184 ALA B O 1
ATOM 3547 N N . ASN B 1 185 ? -31.484 16.703 18.484 1 86.75 185 ASN B N 1
ATOM 3548 C CA . ASN B 1 185 ? -30.953 15.508 19.141 1 86.75 185 ASN B CA 1
ATOM 3549 C C . ASN B 1 185 ? -29.625 15.078 18.531 1 86.75 185 ASN B C 1
ATOM 3551 O O . ASN B 1 185 ? -29.094 15.75 17.656 1 86.75 185 ASN B O 1
ATOM 3555 N N . GLU B 1 186 ? -29.031 14 19 1 81.5 186 GLU B N 1
ATOM 3556 C CA . GLU B 1 186 ? -27.703 13.555 18.609 1 81.5 186 GLU B CA 1
ATOM 3557 C C . GLU B 1 186 ? -27.641 13.211 17.125 1 81.5 186 GLU B C 1
ATOM 3559 O O . GLU B 1 186 ? -26.672 13.547 16.453 1 81.5 186 GLU B O 1
ATOM 3564 N N . LEU B 1 187 ? -28.547 12.547 16.641 1 81.88 187 LEU B N 1
ATOM 3565 C CA . LEU B 1 187 ? -28.562 12.117 15.242 1 81.88 187 LEU B CA 1
ATOM 3566 C C . LEU B 1 187 ? -28.75 13.312 14.305 1 81.88 187 LEU B C 1
ATOM 3568 O O . LEU B 1 187 ? -28.109 13.398 13.258 1 81.88 187 LEU B O 1
ATOM 3572 N N . GLU B 1 188 ? -29.719 14.156 14.773 1 85.56 188 GLU B N 1
ATOM 3573 C CA . GLU B 1 188 ? -29.922 15.375 14.008 1 85.56 188 GLU B CA 1
ATOM 3574 C C . GLU B 1 188 ? -28.641 16.219 13.945 1 85.56 188 GLU B C 1
ATOM 3576 O O . GLU B 1 188 ? -28.297 16.766 12.898 1 85.56 188 GLU B O 1
ATOM 3581 N N . THR B 1 189 ? -28.062 16.25 15.117 1 87.62 189 THR B N 1
ATOM 3582 C CA . THR B 1 189 ? -26.812 17 15.195 1 87.62 189 THR B CA 1
ATOM 3583 C C . THR B 1 189 ? -25.734 16.359 14.328 1 87.62 189 THR B C 1
ATOM 3585 O O . THR B 1 189 ? -24.984 17.062 13.633 1 87.62 189 THR B O 1
ATOM 3588 N N . PHE B 1 190 ? -25.703 15.047 14.273 1 86.31 190 PHE B N 1
ATOM 3589 C CA . PHE B 1 190 ? -24.719 14.336 13.461 1 86.31 190 PHE B CA 1
ATOM 3590 C C . PHE B 1 190 ? -24.938 14.609 11.977 1 86.31 190 PHE B C 1
ATOM 3592 O O . PHE B 1 190 ? -24.016 14.977 11.258 1 86.31 190 PHE B O 1
ATOM 3599 N N . TRP B 1 191 ? -26.109 14.508 11.555 1 87.62 191 TRP B N 1
ATOM 3600 C CA . TRP B 1 191 ? -26.422 14.57 10.125 1 87.62 191 TRP B CA 1
ATOM 3601 C C . TRP B 1 191 ? -26.391 16.016 9.625 1 87.62 191 TRP B C 1
ATOM 3603 O O . TRP B 1 191 ? -26.016 16.266 8.484 1 87.62 191 TRP B O 1
ATOM 3613 N N . ASN B 1 192 ? -26.734 16.938 10.539 1 89.81 192 ASN B N 1
ATOM 3614 C CA . ASN B 1 192 ? -26.906 18.312 10.078 1 89.81 192 ASN B CA 1
ATOM 3615 C C . ASN B 1 192 ? -25.672 19.156 10.391 1 89.81 192 ASN B C 1
ATOM 3617 O O . ASN B 1 192 ? -25.438 20.188 9.75 1 89.81 192 ASN B O 1
ATOM 3621 N N . VAL B 1 193 ? -24.906 18.75 11.352 1 90.19 193 VAL B N 1
ATOM 3622 C CA . VAL B 1 193 ? -23.781 19.578 11.781 1 90.19 193 VAL B CA 1
ATOM 3623 C C . VAL B 1 193 ? -22.469 18.828 11.594 1 90.19 193 VAL B C 1
ATOM 3625 O O . VAL B 1 193 ? -21.609 19.234 10.805 1 90.19 193 VAL B O 1
ATOM 3628 N N . THR B 1 194 ? -22.406 17.688 12.141 1 89.5 194 THR B N 1
ATOM 3629 C CA . THR B 1 194 ? -21.141 16.969 12.18 1 89.5 194 THR B CA 1
ATOM 3630 C C . THR B 1 194 ? -20.766 16.438 10.797 1 89.5 194 THR B C 1
ATOM 3632 O O . THR B 1 194 ? -19.703 16.734 10.273 1 89.5 194 THR B O 1
ATOM 3635 N N . LEU B 1 195 ? -21.672 15.703 10.156 1 89.31 195 LEU B N 1
ATOM 3636 C CA . LEU B 1 195 ? -21.406 15 8.906 1 89.31 195 LEU B CA 1
ATOM 3637 C C . LEU B 1 195 ? -21.047 15.984 7.789 1 89.31 195 LEU B C 1
ATOM 3639 O O . LEU B 1 195 ? -20.047 15.812 7.098 1 89.31 195 LEU B O 1
ATOM 3643 N N . PRO B 1 196 ? -21.844 17.031 7.691 1 90.06 196 PRO B N 1
ATOM 3644 C CA . PRO B 1 196 ? -21.5 17.984 6.637 1 90.06 196 PRO B CA 1
ATOM 3645 C C . PRO B 1 196 ? -20.125 18.609 6.84 1 90.06 196 PRO B C 1
ATOM 3647 O O . PRO B 1 196 ? -19.438 18.906 5.867 1 90.06 196 PRO B O 1
ATOM 3650 N N . ASN B 1 197 ? -19.75 18.812 8.086 1 88.94 197 ASN B N 1
ATOM 3651 C CA . ASN B 1 197 ? -18.484 19.469 8.359 1 88.94 197 ASN B CA 1
ATOM 3652 C C . ASN B 1 197 ? -17.297 18.5 8.18 1 88.94 197 ASN B C 1
ATOM 3654 O O . ASN B 1 197 ? -16.188 18.938 7.875 1 88.94 197 ASN B O 1
ATOM 3658 N N . ILE B 1 198 ? -17.516 17.219 8.234 1 91.56 198 ILE B N 1
ATOM 3659 C CA . ILE B 1 198 ? -16.438 16.25 8.125 1 91.56 198 ILE B CA 1
ATOM 3660 C C . ILE B 1 198 ? -16.469 15.609 6.742 1 91.56 198 ILE B C 1
ATOM 3662 O O . ILE B 1 198 ? -15.617 14.766 6.43 1 91.56 198 ILE B O 1
ATOM 3666 N N . MET B 1 199 ? -17.328 16 5.918 1 91.38 199 MET B N 1
ATOM 3667 C CA . MET B 1 199 ? -17.562 15.391 4.613 1 91.38 199 MET B CA 1
ATOM 3668 C C . MET B 1 199 ? -16.297 15.438 3.766 1 91.38 199 MET B C 1
ATOM 3670 O O . MET B 1 199 ? -15.969 14.469 3.076 1 91.38 199 MET B O 1
ATOM 3674 N N . PRO B 1 200 ? -15.539 16.516 3.824 1 87.12 200 PRO B N 1
ATOM 3675 C CA . PRO B 1 200 ? -14.297 16.516 3.041 1 87.12 200 PRO B CA 1
ATOM 3676 C C . PRO B 1 200 ? -13.344 15.391 3.449 1 87.12 200 PRO B C 1
ATOM 3678 O O . PRO B 1 200 ? -12.719 14.766 2.59 1 87.12 200 PRO B O 1
ATOM 3681 N N . ALA B 1 201 ? -13.289 15.172 4.688 1 90.25 201 ALA B N 1
ATOM 3682 C CA . ALA B 1 201 ? -12.445 14.086 5.184 1 90.25 201 ALA B CA 1
ATOM 3683 C C . ALA B 1 201 ? -13.008 12.727 4.781 1 90.25 201 ALA B C 1
ATOM 3685 O O . ALA B 1 201 ? -12.258 11.797 4.465 1 90.25 201 ALA B O 1
ATOM 3686 N N . ILE B 1 202 ? -14.289 12.625 4.777 1 93 202 ILE B N 1
ATOM 3687 C CA . ILE B 1 202 ? -14.961 11.383 4.391 1 93 202 ILE B CA 1
ATOM 3688 C C . ILE B 1 202 ? -14.688 11.094 2.916 1 93 202 ILE B C 1
ATOM 3690 O O . ILE B 1 202 ? -14.344 9.961 2.553 1 93 202 ILE B O 1
ATOM 3694 N N . VAL B 1 203 ? -14.773 12.094 2.15 1 89.75 203 VAL B N 1
ATOM 3695 C CA . VAL B 1 203 ? -14.523 11.945 0.72 1 89.75 203 VAL B CA 1
ATOM 3696 C C . VAL B 1 203 ? -13.062 11.586 0.486 1 89.75 203 VAL B C 1
ATOM 3698 O O . VAL B 1 203 ? -12.758 10.664 -0.272 1 89.75 203 VAL B O 1
ATOM 3701 N N . ALA B 1 204 ? -12.133 12.25 1.146 1 87.25 204 ALA B N 1
ATOM 3702 C CA . ALA B 1 204 ? -10.711 11.969 1.012 1 87.25 204 ALA B CA 1
ATOM 3703 C C . ALA B 1 204 ? -10.383 10.547 1.462 1 87.25 204 ALA B C 1
ATOM 3705 O O . ALA B 1 204 ? -9.648 9.828 0.777 1 87.25 204 ALA B O 1
ATOM 3706 N N . GLY B 1 205 ? -10.914 10.203 2.594 1 90.69 205 GLY B N 1
ATOM 3707 C CA . GLY B 1 205 ? -10.734 8.844 3.08 1 90.69 205 GLY B CA 1
ATOM 3708 C C . GLY B 1 205 ? -11.32 7.793 2.154 1 90.69 205 GLY B C 1
ATOM 3709 O O . GLY B 1 205 ? -10.758 6.707 1.998 1 90.69 205 GLY B O 1
ATOM 3710 N N . GLY B 1 206 ? -12.484 8.148 1.566 1 92.56 206 GLY B N 1
ATOM 3711 C CA . GLY B 1 206 ? -13.109 7.258 0.605 1 92.56 206 GLY B CA 1
ATOM 3712 C C . GLY B 1 206 ? -12.281 7.059 -0.652 1 92.56 206 GLY B C 1
ATOM 3713 O O . GLY B 1 206 ? -12.164 5.941 -1.157 1 92.56 206 GLY B O 1
ATOM 3714 N N . ILE B 1 207 ? -11.742 8.094 -1.132 1 88.69 207 ILE B N 1
ATOM 3715 C CA . ILE B 1 207 ? -10.906 8.023 -2.326 1 88.69 207 ILE B CA 1
ATOM 3716 C C . ILE B 1 207 ? -9.688 7.145 -2.051 1 88.69 207 ILE B C 1
ATOM 3718 O O . ILE B 1 207 ? -9.312 6.305 -2.877 1 88.69 207 ILE B O 1
ATOM 3722 N N . LEU B 1 208 ? -9.078 7.367 -0.928 1 87.94 208 LEU B N 1
ATOM 3723 C CA . LEU B 1 208 ? -7.93 6.555 -0.551 1 87.94 208 LEU B CA 1
ATOM 3724 C C . LEU B 1 208 ? -8.32 5.086 -0.419 1 87.94 208 LEU B C 1
ATOM 3726 O O . LEU B 1 208 ? -7.625 4.203 -0.926 1 87.94 208 LEU B O 1
ATOM 3730 N N . ALA B 1 209 ? -9.43 4.859 0.232 1 93.75 209 ALA B N 1
ATOM 3731 C CA . ALA B 1 209 ? -9.922 3.496 0.404 1 93.75 209 ALA B CA 1
ATOM 3732 C C . ALA B 1 209 ? -10.203 2.84 -0.944 1 93.75 209 ALA B C 1
ATOM 3734 O O . ALA B 1 209 ? -9.875 1.671 -1.156 1 93.75 209 ALA B O 1
ATOM 3735 N N . PHE B 1 210 ? -10.844 3.584 -1.803 1 92.44 210 PHE B N 1
ATOM 3736 C CA . PHE B 1 210 ? -11.133 3.076 -3.137 1 92.44 210 PHE B CA 1
ATOM 3737 C C . PHE B 1 210 ? -9.852 2.695 -3.867 1 92.44 210 PHE B C 1
ATOM 3739 O O . PHE B 1 210 ? -9.766 1.619 -4.465 1 92.44 210 PHE B O 1
ATOM 3746 N N . THR B 1 211 ? -8.922 3.549 -3.85 1 89.44 211 THR B N 1
ATOM 3747 C CA . THR B 1 211 ? -7.664 3.326 -4.555 1 89.44 211 THR B CA 1
ATOM 3748 C C . THR B 1 211 ? -6.961 2.08 -4.023 1 89.44 211 THR B C 1
ATOM 3750 O O . THR B 1 211 ? -6.465 1.264 -4.801 1 89.44 211 THR B O 1
ATOM 3753 N N . VAL B 1 212 ? -6.926 1.949 -2.758 1 91.56 212 VAL B N 1
ATOM 3754 C CA . VAL B 1 212 ? -6.289 0.8 -2.127 1 91.56 212 VAL B CA 1
ATOM 3755 C C . VAL B 1 212 ? -7.027 -0.479 -2.512 1 91.56 212 VAL B C 1
ATOM 3757 O O . VAL B 1 212 ? -6.402 -1.488 -2.846 1 91.56 212 VAL B O 1
ATOM 3760 N N . SER B 1 213 ? -8.305 -0.43 -2.496 1 95.44 213 SER B N 1
ATOM 3761 C CA . SER B 1 213 ? -9.117 -1.581 -2.889 1 95.44 213 SER B CA 1
ATOM 3762 C C . SER B 1 213 ? -8.906 -1.924 -4.359 1 95.44 213 SER B C 1
ATOM 3764 O O . SER B 1 213 ? -8.703 -3.088 -4.707 1 95.44 213 SER B O 1
ATOM 3766 N N . PHE B 1 214 ? -8.922 -0.947 -5.18 1 93.88 214 PHE B N 1
ATOM 3767 C CA . PHE B 1 214 ? -8.805 -1.114 -6.625 1 93.88 214 PHE B CA 1
ATOM 3768 C C . PHE B 1 214 ? -7.492 -1.804 -6.98 1 93.88 214 PHE B C 1
ATOM 3770 O O . PHE B 1 214 ? -7.438 -2.596 -7.926 1 93.88 214 PHE B O 1
ATOM 3777 N N . ASN B 1 215 ? -6.523 -1.618 -6.207 1 91.88 215 ASN B N 1
ATOM 3778 C CA . ASN B 1 215 ? -5.184 -2.121 -6.5 1 91.88 215 ASN B CA 1
ATOM 3779 C C . ASN B 1 215 ? -4.883 -3.398 -5.727 1 91.88 215 ASN B C 1
ATOM 3781 O O . ASN B 1 215 ? -3.807 -3.982 -5.875 1 91.88 215 ASN B O 1
ATOM 3785 N N . GLU B 1 216 ? -5.781 -3.832 -4.973 1 95.19 216 GLU B N 1
ATOM 3786 C CA . GLU B 1 216 ? -5.527 -4.91 -4.023 1 95.19 216 GLU B CA 1
ATOM 3787 C C . GLU B 1 216 ? -5.301 -6.238 -4.742 1 95.19 216 GLU B C 1
ATOM 3789 O O . GLU B 1 216 ? -6.094 -6.625 -5.605 1 95.19 216 GLU B O 1
ATOM 3794 N N . PHE B 1 217 ? -4.273 -6.934 -4.453 1 94.81 217 PHE B N 1
ATOM 3795 C CA . PHE B 1 217 ? -3.92 -8.211 -5.055 1 94.81 217 PHE B CA 1
ATOM 3796 C C . PHE B 1 217 ? -3.83 -9.305 -3.99 1 94.81 217 PHE B C 1
ATOM 3798 O O . PHE B 1 217 ? -4.52 -10.32 -4.078 1 94.81 217 PHE B O 1
ATOM 3805 N N . ILE B 1 218 ? -3.121 -9.039 -2.943 1 94.12 218 ILE B N 1
ATOM 3806 C CA . ILE B 1 218 ? -2.686 -10.078 -2.021 1 94.12 218 ILE B CA 1
ATOM 3807 C C . ILE B 1 218 ? -3.887 -10.625 -1.254 1 94.12 218 ILE B C 1
ATOM 3809 O O . ILE B 1 218 ? -4.137 -11.836 -1.256 1 94.12 218 ILE B O 1
ATOM 3813 N N . TYR B 1 219 ? -4.656 -9.727 -0.614 1 96 219 TYR B N 1
ATOM 3814 C CA . TYR B 1 219 ? -5.828 -10.195 0.117 1 96 219 TYR B CA 1
ATOM 3815 C C . TYR B 1 219 ? -6.777 -10.953 -0.803 1 96 219 TYR B C 1
ATOM 3817 O O . TYR B 1 219 ? -7.281 -12.023 -0.44 1 96 219 TYR B O 1
ATOM 3825 N N . THR B 1 220 ? -6.973 -10.383 -1.958 1 97.25 220 THR B N 1
ATOM 3826 C CA . THR B 1 220 ? -7.887 -10.984 -2.924 1 97.25 220 THR B CA 1
ATOM 3827 C C . THR B 1 220 ? -7.422 -12.383 -3.307 1 97.25 220 THR B C 1
ATOM 3829 O O . THR B 1 220 ? -8.234 -13.312 -3.377 1 97.25 220 THR B O 1
ATOM 3832 N N . TYR B 1 221 ? -6.207 -12.586 -3.527 1 94.56 221 TYR B N 1
ATOM 3833 C CA . TYR B 1 221 ? -5.66 -13.867 -3.959 1 94.56 221 TYR B CA 1
ATOM 3834 C C . TYR B 1 221 ? -6.027 -14.969 -2.98 1 94.56 221 TYR B C 1
ATOM 3836 O O . TYR B 1 221 ? -6.359 -16.094 -3.391 1 94.56 221 TYR B O 1
ATOM 3844 N N . PHE B 1 222 ? -6.023 -14.648 -1.8 1 93.62 222 PHE B N 1
ATOM 3845 C CA . PHE B 1 222 ? -6.137 -15.68 -0.774 1 93.62 222 PHE B CA 1
ATOM 3846 C C . PHE B 1 222 ? -7.598 -16 -0.485 1 93.62 222 PHE B C 1
ATOM 3848 O O . PHE B 1 222 ? -7.91 -17.062 0.043 1 93.62 222 PHE B O 1
ATOM 3855 N N . VAL B 1 223 ? -8.508 -15.117 -0.924 1 95.81 223 VAL B N 1
ATOM 3856 C CA . VAL B 1 223 ? -9.852 -15.328 -0.403 1 95.81 223 VAL B CA 1
ATOM 3857 C C . VAL B 1 223 ? -10.844 -15.398 -1.558 1 95.81 223 VAL B C 1
ATOM 3859 O O . VAL B 1 223 ? -12.047 -15.594 -1.341 1 95.81 223 VAL B O 1
ATOM 3862 N N . ARG B 1 224 ? -10.547 -15.156 -2.785 1 93.19 224 ARG B N 1
ATOM 3863 C CA . ARG B 1 224 ? -11.438 -15 -3.932 1 93.19 224 ARG B CA 1
ATOM 3864 C C . ARG B 1 224 ? -12.086 -16.328 -4.305 1 93.19 224 ARG B C 1
ATOM 3866 O O . ARG B 1 224 ? -13.141 -16.344 -4.945 1 93.19 224 ARG B O 1
ATOM 3873 N N . GLY B 1 225 ? -11.609 -17.453 -3.98 1 88.38 225 GLY B N 1
ATOM 3874 C CA . GLY B 1 225 ? -12.125 -18.734 -4.465 1 88.38 225 GLY B CA 1
ATOM 3875 C C . GLY B 1 225 ? -11.867 -18.953 -5.945 1 88.38 225 GLY B C 1
ATOM 3876 O O . GLY B 1 225 ? -11.148 -18.188 -6.574 1 88.38 225 GLY B O 1
ATOM 3877 N N . THR B 1 226 ? -12.523 -20 -6.477 1 85.94 226 THR B N 1
ATOM 3878 C CA . THR B 1 226 ? -12.305 -20.359 -7.871 1 85.94 226 THR B CA 1
ATOM 3879 C C . THR B 1 226 ? -13.188 -19.531 -8.797 1 85.94 226 THR B C 1
ATOM 3881 O O . THR B 1 226 ? -14.336 -19.234 -8.469 1 85.94 226 THR B O 1
ATOM 3884 N N . GLY B 1 227 ? -12.695 -18.922 -9.828 1 84.69 227 GLY B N 1
ATOM 3885 C CA . GLY B 1 227 ? -13.484 -18.312 -10.891 1 84.69 227 GLY B CA 1
ATOM 3886 C C . GLY B 1 227 ? -13.578 -16.812 -10.766 1 84.69 227 GLY B C 1
ATOM 3887 O O . GLY B 1 227 ? -14.031 -16.125 -11.695 1 84.69 227 GLY B O 1
ATOM 3888 N N . MET B 1 228 ? -13.383 -16.281 -9.609 1 90.06 228 MET B N 1
ATOM 3889 C CA . MET B 1 228 ? -13.43 -14.82 -9.469 1 90.06 228 MET B CA 1
ATOM 3890 C C . MET B 1 228 ? -12.039 -14.219 -9.641 1 90.06 228 MET B C 1
ATOM 3892 O O . MET B 1 228 ? -11.125 -14.531 -8.883 1 90.06 228 MET B O 1
ATOM 3896 N N . GLU B 1 229 ? -11.969 -13.367 -10.648 1 95.38 229 GLU B N 1
ATOM 3897 C CA . GLU B 1 229 ? -10.672 -12.727 -10.891 1 95.38 229 GLU B CA 1
ATOM 3898 C C . GLU B 1 229 ? -10.82 -11.219 -11.023 1 95.38 229 GLU B C 1
ATOM 3900 O O . GLU B 1 229 ? -11.539 -10.734 -11.891 1 95.38 229 GLU B O 1
ATOM 3905 N N . THR B 1 230 ? -10.164 -10.516 -10.148 1 97.44 230 THR B N 1
ATOM 3906 C CA . THR B 1 230 ? -9.969 -9.086 -10.352 1 97.44 230 THR B CA 1
ATOM 3907 C C . THR B 1 230 ? -8.867 -8.828 -11.367 1 97.44 230 THR B C 1
ATOM 3909 O O . THR B 1 230 ? -8.148 -9.75 -11.766 1 97.44 230 THR B O 1
ATOM 3912 N N . MET B 1 231 ? -8.75 -7.629 -11.789 1 96.44 231 MET B N 1
ATOM 3913 C CA . MET B 1 231 ? -7.77 -7.273 -12.812 1 96.44 231 MET B CA 1
ATOM 3914 C C . MET B 1 231 ? -6.359 -7.613 -12.344 1 96.44 231 MET B C 1
ATOM 3916 O O . MET B 1 231 ? -5.57 -8.188 -13.102 1 96.44 231 MET B O 1
ATOM 3920 N N . PRO B 1 232 ? -5.984 -7.277 -11.094 1 96 232 PRO B N 1
ATOM 3921 C CA . PRO B 1 232 ? -4.641 -7.656 -10.656 1 96 232 PRO B CA 1
ATOM 3922 C C . PRO B 1 232 ? -4.41 -9.164 -10.703 1 96 232 PRO B C 1
ATOM 3924 O O . PRO B 1 232 ? -3.352 -9.617 -11.148 1 96 232 PRO B O 1
ATOM 3927 N N . ILE B 1 233 ? -5.406 -9.914 -10.336 1 95.81 233 ILE B N 1
ATOM 3928 C CA . ILE B 1 233 ? -5.285 -11.367 -10.32 1 95.81 233 ILE B CA 1
ATOM 3929 C C . ILE B 1 233 ? -5.215 -11.898 -11.758 1 95.81 233 ILE B C 1
ATOM 3931 O O . ILE B 1 233 ? -4.426 -12.797 -12.055 1 95.81 233 ILE B O 1
ATOM 3935 N N . TYR B 1 234 ? -6.066 -11.359 -12.586 1 95.88 234 TYR B N 1
ATOM 3936 C CA . TYR B 1 234 ? -6.074 -11.789 -13.977 1 95.88 234 TYR B CA 1
ATOM 3937 C C . TYR B 1 234 ? -4.738 -11.492 -14.648 1 95.88 234 TYR B C 1
ATOM 3939 O O . TYR B 1 234 ? -4.168 -12.352 -15.312 1 95.88 234 TYR B O 1
ATOM 3947 N N . LEU B 1 235 ? -4.289 -10.297 -14.492 1 94.5 235 LEU B N 1
ATOM 3948 C CA . LEU B 1 235 ? -2.998 -9.914 -15.047 1 94.5 235 LEU B CA 1
ATOM 3949 C C . LEU B 1 235 ? -1.887 -10.812 -14.523 1 94.5 235 LEU B C 1
ATOM 3951 O O . LEU B 1 235 ? -1.03 -11.266 -15.289 1 94.5 235 LEU B O 1
ATOM 3955 N N . TRP B 1 236 ? -1.921 -11.086 -13.273 1 92.25 236 TRP B N 1
ATOM 3956 C CA . TRP B 1 236 ? -0.959 -11.984 -12.648 1 92.25 236 TRP B CA 1
ATOM 3957 C C . TRP B 1 236 ? -1.005 -13.367 -13.297 1 92.25 236 TRP B C 1
ATOM 3959 O O . TRP B 1 236 ? 0.035 -13.938 -13.633 1 92.25 236 TRP B O 1
ATOM 3969 N N . SER B 1 237 ? -2.174 -13.883 -13.469 1 92.44 237 SER B N 1
ATOM 3970 C CA . SER B 1 237 ? -2.357 -15.203 -14.062 1 92.44 237 SER B CA 1
ATOM 3971 C C . SER B 1 237 ? -1.822 -15.242 -15.492 1 92.44 237 SER B C 1
ATOM 3973 O O . SER B 1 237 ? -1.224 -16.234 -15.906 1 92.44 237 SER B O 1
ATOM 3975 N N . ARG B 1 238 ? -1.995 -14.18 -16.203 1 91.94 238 ARG B N 1
ATOM 3976 C CA . ARG B 1 238 ? -1.513 -14.117 -17.578 1 91.94 238 ARG B CA 1
ATOM 3977 C C . ARG B 1 238 ? 0.011 -14.07 -17.625 1 91.94 238 ARG B C 1
ATOM 3979 O O . ARG B 1 238 ? 0.628 -14.641 -18.531 1 91.94 238 ARG B O 1
ATOM 3986 N N . ILE B 1 239 ? 0.605 -13.469 -16.719 1 88.75 239 ILE B N 1
ATOM 3987 C CA . ILE B 1 239 ? 2.059 -13.359 -16.672 1 88.75 239 ILE B CA 1
ATOM 3988 C C . ILE B 1 239 ? 2.664 -14.711 -16.281 1 88.75 239 ILE B C 1
ATOM 3990 O O . ILE B 1 239 ? 3.73 -15.078 -16.781 1 88.75 239 ILE B O 1
ATOM 3994 N N . GLN B 1 240 ? 2.025 -15.469 -15.484 1 86.56 240 GLN B N 1
ATOM 3995 C CA . GLN B 1 240 ? 2.543 -16.75 -14.992 1 86.56 240 GLN B CA 1
ATOM 3996 C C . GLN B 1 240 ? 2.375 -17.844 -16.031 1 86.56 240 GLN B C 1
ATOM 3998 O O . GLN B 1 240 ? 3.197 -18.766 -16.109 1 86.56 240 GLN B O 1
ATOM 4003 N N . HIS B 1 241 ? 1.417 -17.781 -16.797 1 84.75 241 HIS B N 1
ATOM 4004 C CA . HIS B 1 241 ? 1.077 -18.969 -17.578 1 84.75 241 HIS B CA 1
ATOM 4005 C C . HIS B 1 241 ? 1.194 -18.688 -19.078 1 84.75 241 HIS B C 1
ATOM 4007 O O . HIS B 1 241 ? 1.476 -19.594 -19.859 1 84.75 241 HIS B O 1
ATOM 4013 N N . ASN B 1 242 ? 0.858 -17.516 -19.547 1 80.19 242 ASN B N 1
ATOM 4014 C CA . ASN B 1 242 ? 0.822 -17.203 -20.969 1 80.19 242 ASN B CA 1
ATOM 4015 C C . ASN B 1 242 ? 1.209 -15.742 -21.234 1 80.19 242 ASN B C 1
ATOM 4017 O O . ASN B 1 242 ? 0.346 -14.906 -21.484 1 80.19 242 ASN B O 1
ATOM 4021 N N . VAL B 1 243 ? 2.465 -15.711 -21.344 1 83.94 243 VAL B N 1
ATOM 4022 C CA . VAL B 1 243 ? 2.932 -14.344 -21.547 1 83.94 243 VAL B CA 1
ATOM 4023 C C . VAL B 1 243 ? 2.85 -13.977 -23.016 1 83.94 243 VAL B C 1
ATOM 4025 O O . VAL B 1 243 ? 3.57 -14.539 -23.844 1 83.94 243 VAL B O 1
ATOM 4028 N N . THR B 1 244 ? 1.835 -13.219 -23.422 1 87.31 244 THR B N 1
ATOM 4029 C CA . THR B 1 244 ? 1.69 -12.609 -24.75 1 87.31 244 THR B CA 1
ATOM 4030 C C . THR B 1 244 ? 1.732 -11.086 -24.641 1 87.31 244 THR B C 1
ATOM 4032 O O . THR B 1 244 ? 1.647 -10.531 -23.531 1 87.31 244 THR B O 1
ATOM 4035 N N . PRO B 1 245 ? 1.831 -10.461 -25.734 1 90.62 245 PRO B N 1
ATOM 4036 C CA . PRO B 1 245 ? 1.844 -8.992 -25.703 1 90.62 245 PRO B CA 1
ATOM 4037 C C . PRO B 1 245 ? 0.544 -8.406 -25.156 1 90.62 245 PRO B C 1
ATOM 4039 O O . PRO B 1 245 ? 0.489 -7.223 -24.828 1 90.62 245 PRO B O 1
ATOM 4042 N N . GLU B 1 246 ? -0.441 -9.234 -25.016 1 92 246 GLU B N 1
ATOM 4043 C CA . GLU B 1 246 ? -1.701 -8.781 -24.438 1 92 246 GLU B CA 1
ATOM 4044 C C . GLU B 1 246 ? -1.501 -8.281 -23.016 1 92 246 GLU B C 1
ATOM 4046 O O . GLU B 1 246 ? -2.271 -7.445 -22.531 1 92 246 GLU B O 1
ATOM 4051 N N . VAL B 1 247 ? -0.492 -8.781 -22.391 1 92.75 247 VAL B N 1
ATOM 4052 C CA . VAL B 1 247 ? -0.186 -8.375 -21.016 1 92.75 247 VAL B CA 1
ATOM 4053 C C . VAL B 1 247 ? 0.061 -6.867 -20.969 1 92.75 247 VAL B C 1
ATOM 4055 O O . VAL B 1 247 ? -0.375 -6.191 -20.031 1 92.75 247 VAL B O 1
ATOM 4058 N N . ASN B 1 248 ? 0.708 -6.332 -21.984 1 93.75 248 ASN B N 1
ATOM 4059 C CA . ASN B 1 248 ? 0.97 -4.898 -22.047 1 93.75 248 ASN B CA 1
ATOM 4060 C C . ASN B 1 248 ? -0.313 -4.102 -22.266 1 93.75 248 ASN B C 1
ATOM 4062 O O . ASN B 1 248 ? -0.494 -3.035 -21.672 1 93.75 248 ASN B O 1
ATOM 4066 N N . VAL B 1 249 ? -1.161 -4.609 -23.062 1 95.44 249 VAL B N 1
ATOM 4067 C CA . VAL B 1 249 ? -2.449 -3.969 -23.297 1 95.44 249 VAL B CA 1
ATOM 4068 C C . VAL B 1 249 ? -3.283 -3.99 -22.031 1 95.44 249 VAL B C 1
ATOM 4070 O O . VAL B 1 249 ? -3.871 -2.977 -21.641 1 95.44 249 VAL B O 1
ATOM 4073 N N . LEU B 1 250 ? -3.34 -5.152 -21.391 1 95.56 250 LEU B N 1
ATOM 4074 C CA . LEU B 1 250 ? -4.047 -5.277 -20.125 1 95.56 250 LEU B CA 1
ATOM 4075 C C . LEU B 1 250 ? -3.518 -4.281 -19.094 1 95.56 250 LEU B C 1
ATOM 4077 O O . LEU B 1 250 ? -4.293 -3.668 -18.359 1 95.56 250 LEU B O 1
ATOM 4081 N N . SER B 1 251 ? -2.219 -4.121 -19.047 1 95.56 251 SER B N 1
ATOM 4082 C CA . SER B 1 251 ? -1.582 -3.18 -18.125 1 95.56 251 SER B CA 1
ATOM 4083 C C . SER B 1 251 ? -2.023 -1.748 -18.422 1 95.56 251 SER B C 1
ATOM 4085 O O . SER B 1 251 ? -2.369 -1.003 -17.5 1 95.56 251 SER B O 1
ATOM 4087 N N . VAL B 1 252 ? -2.037 -1.371 -19.609 1 96.06 252 VAL B N 1
ATOM 4088 C CA . VAL B 1 252 ? -2.406 -0.014 -20 1 96.06 252 VAL B CA 1
ATOM 4089 C C . VAL B 1 252 ? -3.885 0.226 -19.703 1 96.06 252 VAL B C 1
ATOM 4091 O O . VAL B 1 252 ? -4.258 1.289 -19.203 1 96.06 252 VAL B O 1
ATOM 4094 N N . VAL B 1 253 ? -4.688 -0.743 -20.031 1 96.12 253 VAL B N 1
ATOM 4095 C CA . VAL B 1 253 ? -6.113 -0.618 -19.734 1 96.12 253 VAL B CA 1
ATOM 4096 C C . VAL B 1 253 ? -6.316 -0.433 -18.234 1 96.12 253 VAL B C 1
ATOM 4098 O O . VAL B 1 253 ? -7.078 0.439 -17.812 1 96.12 253 VAL B O 1
ATOM 4101 N N . PHE B 1 254 ? -5.664 -1.309 -17.469 1 95.38 254 PHE B N 1
ATOM 4102 C CA . PHE B 1 254 ? -5.754 -1.205 -16.016 1 95.38 254 PHE B CA 1
ATOM 4103 C C . PHE B 1 254 ? -5.305 0.174 -15.539 1 95.38 254 PHE B C 1
ATOM 4105 O O . PHE B 1 254 ? -5.953 0.782 -14.688 1 95.38 254 PHE B O 1
ATOM 4112 N N . LEU B 1 255 ? -4.25 0.688 -16.078 1 94.38 255 LEU B N 1
ATOM 4113 C CA . LEU B 1 255 ? -3.713 2.006 -15.766 1 94.38 255 LEU B CA 1
ATOM 4114 C C . LEU B 1 255 ? -4.719 3.102 -16.109 1 94.38 255 LEU B C 1
ATOM 4116 O O . LEU B 1 255 ? -4.973 3.992 -15.297 1 94.38 255 LEU B O 1
ATOM 4120 N N . VAL B 1 256 ? -5.297 3.09 -17.266 1 95.12 256 VAL B N 1
ATOM 4121 C CA . VAL B 1 256 ? -6.234 4.102 -17.734 1 95.12 256 VAL B CA 1
ATOM 4122 C C . VAL B 1 256 ? -7.484 4.102 -16.859 1 95.12 256 VAL B C 1
ATOM 4124 O O . VAL B 1 256 ? -7.969 5.164 -16.453 1 95.12 256 VAL B O 1
ATOM 4127 N N . VAL B 1 257 ? -7.973 2.924 -16.531 1 93.81 257 VAL B N 1
ATOM 4128 C CA . VAL B 1 257 ? -9.156 2.824 -15.688 1 93.81 257 VAL B CA 1
ATOM 4129 C C . VAL B 1 257 ? -8.852 3.408 -14.312 1 93.81 257 VAL B C 1
ATOM 4131 O O . VAL B 1 257 ? -9.664 4.145 -13.75 1 93.81 257 VAL B O 1
ATOM 4134 N N . ALA B 1 258 ? -7.703 3.045 -13.812 1 90.12 258 ALA B N 1
ATOM 4135 C CA . ALA B 1 258 ? -7.297 3.568 -12.508 1 90.12 258 ALA B CA 1
ATOM 4136 C C . ALA B 1 258 ? -7.27 5.094 -12.516 1 90.12 258 ALA B C 1
ATOM 4138 O O . ALA B 1 258 ? -7.832 5.734 -11.625 1 90.12 258 ALA B O 1
ATOM 4139 N N . ILE B 1 259 ? -6.648 5.711 -13.492 1 87.69 259 ILE B N 1
ATOM 4140 C CA . ILE B 1 259 ? -6.512 7.16 -13.602 1 87.69 259 ILE B CA 1
ATOM 4141 C C . ILE B 1 259 ? -7.887 7.801 -13.758 1 87.69 259 ILE B C 1
ATOM 4143 O O . ILE B 1 259 ? -8.195 8.797 -13.094 1 87.69 259 ILE B O 1
ATOM 4147 N N . LEU B 1 260 ? -8.727 7.273 -14.562 1 89.81 260 LEU B N 1
ATOM 4148 C CA . LEU B 1 260 ? -10.055 7.812 -14.812 1 89.81 260 LEU B CA 1
ATOM 4149 C C . LEU B 1 260 ? -10.898 7.801 -13.539 1 89.81 260 LEU B C 1
ATOM 4151 O O . LEU B 1 260 ? -11.586 8.781 -13.234 1 89.81 260 LEU B O 1
ATOM 4155 N N . LEU B 1 261 ? -10.805 6.773 -12.836 1 84 261 LEU B N 1
ATOM 4156 C CA . LEU B 1 261 ? -11.625 6.652 -11.633 1 84 261 LEU B CA 1
ATOM 4157 C C . LEU B 1 261 ? -11.148 7.609 -10.547 1 84 261 LEU B C 1
ATOM 4159 O O . LEU B 1 261 ? -11.961 8.18 -9.812 1 84 261 LEU B O 1
ATOM 4163 N N . VAL B 1 262 ? -9.883 7.766 -10.461 1 75.88 262 VAL B N 1
ATOM 4164 C CA . VAL B 1 262 ? -9.359 8.719 -9.492 1 75.88 262 VAL B CA 1
ATOM 4165 C C . VAL B 1 262 ? -9.75 10.141 -9.898 1 75.88 262 VAL B C 1
ATOM 4167 O O . VAL B 1 262 ? -10.125 10.953 -9.047 1 75.88 262 VAL B O 1
ATOM 4170 N N . LEU B 1 263 ? -9.68 10.469 -11.156 1 80.56 263 LEU B N 1
ATOM 4171 C CA . LEU B 1 263 ? -10.07 11.773 -11.664 1 80.56 263 LEU B CA 1
ATOM 4172 C C . LEU B 1 263 ? -11.547 12.039 -11.383 1 80.56 263 LEU B C 1
ATOM 4174 O O . LEU B 1 263 ? -11.922 13.148 -10.984 1 80.56 263 LEU B O 1
ATOM 4178 N N . VAL B 1 264 ? -12.305 11.055 -11.609 1 83.06 264 VAL B N 1
ATOM 4179 C CA . VAL B 1 264 ? -13.734 11.188 -11.328 1 83.06 264 VAL B CA 1
ATOM 4180 C C . VAL B 1 264 ? -13.945 11.422 -9.836 1 83.06 264 VAL B C 1
ATOM 4182 O O . VAL B 1 264 ? -14.75 12.273 -9.445 1 83.06 264 VAL B O 1
ATOM 4185 N N . ALA B 1 265 ? -13.234 10.695 -9.039 1 74.38 265 ALA B N 1
ATOM 4186 C CA . ALA B 1 265 ? -13.359 10.836 -7.59 1 74.38 265 ALA B CA 1
ATOM 4187 C C . ALA B 1 265 ? -12.938 12.234 -7.133 1 74.38 265 ALA B C 1
ATOM 4189 O O . ALA B 1 265 ? -13.609 12.844 -6.297 1 74.38 265 ALA B O 1
ATOM 4190 N N . VAL B 1 266 ? -11.914 12.797 -7.707 1 71.94 266 VAL B N 1
ATOM 4191 C CA . VAL B 1 266 ? -11.406 14.117 -7.363 1 71.94 266 VAL B CA 1
ATOM 4192 C C . VAL B 1 266 ? -12.383 15.188 -7.84 1 71.94 266 VAL B C 1
ATOM 4194 O O . VAL B 1 266 ? -12.656 16.156 -7.125 1 71.94 266 VAL B O 1
ATOM 4197 N N . LEU B 1 267 ? -12.891 15.016 -9 1 77.19 267 LEU B N 1
ATOM 4198 C CA . LEU B 1 267 ? -13.844 15.969 -9.562 1 77.19 267 LEU B CA 1
ATOM 4199 C C . LEU B 1 267 ? -15.117 16.031 -8.727 1 77.19 267 LEU B C 1
ATOM 4201 O O . LEU B 1 267 ? -15.688 17.094 -8.523 1 77.19 267 LEU B O 1
ATOM 4205 N N . LEU B 1 268 ? -15.477 14.938 -8.305 1 72.12 268 LEU B N 1
ATOM 4206 C CA . LEU B 1 268 ? -16.688 14.875 -7.492 1 72.12 268 LEU B CA 1
ATOM 4207 C C . LEU B 1 268 ? -16.469 15.523 -6.129 1 72.12 268 LEU B C 1
ATOM 4209 O O . LEU B 1 268 ? -17.406 16.078 -5.543 1 72.12 268 LEU B O 1
ATOM 4213 N N . THR B 1 269 ? -15.297 15.406 -5.633 1 67.38 269 THR B N 1
ATOM 4214 C CA . THR B 1 269 ? -14.984 15.992 -4.332 1 67.38 269 THR B CA 1
ATOM 4215 C C . THR B 1 269 ? -14.828 17.5 -4.449 1 67.38 269 THR B C 1
ATOM 4217 O O . THR B 1 269 ? -15.219 18.25 -3.543 1 67.38 269 THR B O 1
ATOM 4220 N N . ASN B 1 270 ? -14.078 17.891 -5.477 1 62.5 270 ASN B N 1
ATOM 4221 C CA . ASN B 1 270 ? -13.945 19.328 -5.691 1 62.5 270 ASN B CA 1
ATOM 4222 C C . ASN B 1 270 ? -15.297 19.984 -5.918 1 62.5 270 ASN B C 1
ATOM 4224 O O . ASN B 1 270 ? -15.531 21.109 -5.453 1 62.5 270 ASN B O 1
ATOM 4228 N N . ILE B 1 271 ? -16.141 19.312 -6.57 1 50.16 271 ILE B N 1
ATOM 4229 C CA . ILE B 1 271 ? -17.469 19.844 -6.805 1 50.16 271 ILE B CA 1
ATOM 4230 C C . ILE B 1 271 ? -18.219 19.969 -5.48 1 50.16 271 ILE B C 1
ATOM 4232 O O . ILE B 1 271 ? -18.938 20.938 -5.246 1 50.16 271 ILE B O 1
ATOM 4236 N N . SER B 1 272 ? -18.016 19.047 -4.672 1 52.84 272 SER B N 1
ATOM 4237 C CA . SER B 1 272 ? -18.703 19.094 -3.383 1 52.84 272 SER B CA 1
ATOM 4238 C C . SER B 1 272 ? -18.141 20.203 -2.504 1 52.84 272 SER B C 1
ATOM 4240 O O . SER B 1 272 ? -18.875 20.812 -1.722 1 52.84 272 SER B O 1
ATOM 4242 N N . ARG B 1 273 ? -16.812 20.391 -2.586 1 52.94 273 ARG B N 1
ATOM 4243 C CA . ARG B 1 273 ? -16.25 21.516 -1.859 1 52.94 273 ARG B CA 1
ATOM 4244 C C . ARG B 1 273 ? -16.844 22.828 -2.348 1 52.94 273 ARG B C 1
ATOM 4246 O O . ARG B 1 273 ? -17.062 23.75 -1.558 1 52.94 273 ARG B O 1
ATOM 4253 N N . LEU B 1 274 ? -17.109 22.891 -3.574 1 45.56 274 LEU B N 1
ATOM 4254 C CA . LEU B 1 274 ? -17.703 24.109 -4.125 1 45.56 274 LEU B CA 1
ATOM 4255 C C . LEU B 1 274 ? -19.141 24.25 -3.664 1 45.56 274 LEU B C 1
ATOM 4257 O O . LEU B 1 274 ? -19.609 25.375 -3.436 1 45.56 274 LEU B O 1
ATOM 4261 N N . THR B 1 275 ? -19.75 23.188 -3.588 1 43.56 275 THR B N 1
ATOM 4262 C CA . THR B 1 275 ? -21.172 23.281 -3.227 1 43.56 275 THR B CA 1
ATOM 4263 C C . THR B 1 275 ? -21.328 23.5 -1.724 1 43.56 275 THR B C 1
ATOM 4265 O O . THR B 1 275 ? -22.344 24.016 -1.27 1 43.56 275 THR B O 1
ATOM 4268 N N . MET B 1 276 ? -20.453 23 -0.933 1 44 276 MET B N 1
ATOM 4269 C CA . MET B 1 276 ? -20.594 23.203 0.503 1 44 276 MET B CA 1
ATOM 4270 C C . MET B 1 276 ? -20.172 24.625 0.889 1 44 276 MET B C 1
ATOM 4272 O O . MET B 1 276 ? -20.5 25.094 1.976 1 44 276 MET B O 1
ATOM 4276 N N . ARG B 1 277 ? -19.219 25.312 0.257 1 43.94 277 ARG B N 1
ATOM 4277 C CA . ARG B 1 277 ? -18.875 26.703 0.531 1 43.94 277 ARG B CA 1
ATOM 4278 C C . ARG B 1 277 ? -20 27.641 0.088 1 43.94 277 ARG B C 1
ATOM 4280 O O . ARG B 1 277 ? -19.953 28.844 0.358 1 43.94 277 ARG B O 1
ATOM 4287 N N . SER B 1 278 ? -21.031 27.188 -0.604 1 34.69 278 SER B N 1
ATOM 4288 C CA . SER B 1 278 ? -22.141 28.109 -0.797 1 34.69 278 SER B CA 1
ATOM 4289 C C . SER B 1 278 ? -23.188 27.969 0.307 1 34.69 278 SER B C 1
ATOM 4291 O O . SER B 1 278 ? -23.469 26.844 0.753 1 34.69 278 SER B O 1
#

pLDDT: mean 85.51, std 14.33, range [34.12, 98.31]

Radius of gyration: 25.46 Å; Cα contacts (8 Å, |Δi|>4): 732; chains: 2; bounding box: 88×68×64 Å

InterPro domains:
  IPR000515 ABC transporter type 1, transmembrane domain MetI-like [PF00528] (99-269)
  IPR000515 ABC transporter type 1, transmembrane domain MetI-like [PS50928] (77-265)
  IPR000515 ABC transporter type 1, transmembrane domain MetI-like [cd06261] (80-236)
  IPR035906 MetI-like superfamily [G3DSA:1.10.3720.10] (25-273)
  IPR035906 MetI-like superfamily [SSF161098] (27-267)
  IPR051789 Bacterial Polyamine Transport Permease [PTHR43848] (22-270)